Protein AF-0000000077118849 (afdb_homodimer)

Nearest PDB structures (foldseek):
  4gao-assembly4_G  TM=6.789E-01  e=1.134E-10  Homo sapiens
  6b5q-assembly1_A  TM=6.749E-01  e=1.427E-09  Homo sapiens
  6xoq-assembly1_A  TM=5.234E-01  e=1.134E-10  Tequatrovirus T4
  6xop-assembly1_A  TM=5.179E-01  e=1.434E-10  Tequatrovirus T4
  5v83-assembly1_A  TM=5.531E-01  e=1.427E-09  Tequatrovirus T4

Radius of gyration: 35.67 Å; Cα contacts (8 Å, |Δi|>4): 623; chains: 2; bounding box: 96×108×89 Å

pLDDT: mean 86.96, std 16.58, range [27.52, 98.62]

Structure (mmCIF, N/CA/C/O backbone):
data_AF-0000000077118849-model_v1
#
loop_
_entity.id
_entity.type
_entity.pdbx_description
1 polymer 'Defective in cullin neddylation protein'
#
loop_
_atom_site.group_PDB
_atom_site.id
_atom_site.type_symbol
_atom_site.label_atom_id
_atom_site.label_alt_id
_atom_site.label_comp_id
_atom_site.label_asym_id
_atom_site.label_entity_id
_atom_site.label_seq_id
_atom_site.pdbx_PDB_ins_code
_atom_site.Cartn_x
_atom_site.Cartn_y
_atom_site.Cartn_z
_atom_site.occupancy
_atom_site.B_iso_or_equiv
_atom_site.auth_seq_id
_atom_site.auth_comp_id
_atom_site.auth_asym_id
_atom_site.auth_atom_id
_atom_site.pdbx_PDB_model_num
ATOM 1 N N . MET A 1 1 ? 13.719 25.891 63.094 1 35.28 1 MET A N 1
ATOM 2 C CA . MET A 1 1 ? 13.789 24.469 62.75 1 35.28 1 MET A CA 1
ATOM 3 C C . MET A 1 1 ? 13.531 24.25 61.281 1 35.28 1 MET A C 1
ATOM 5 O O . MET A 1 1 ? 12.602 24.844 60.719 1 35.28 1 MET A O 1
ATOM 9 N N . PRO A 1 2 ? 14.633 23.891 60.438 1 49.25 2 PRO A N 1
ATOM 10 C CA . PRO A 1 2 ? 14.453 23.703 59 1 49.25 2 PRO A CA 1
ATOM 11 C C . PRO A 1 2 ? 13.266 22.797 58.656 1 49.25 2 PRO A C 1
ATOM 13 O O . PRO A 1 2 ? 13.062 21.766 59.312 1 49.25 2 PRO A O 1
ATOM 16 N N . THR A 1 3 ? 12.078 23.344 58.375 1 59.41 3 THR A N 1
ATOM 17 C CA . THR A 1 3 ? 10.875 22.578 58.094 1 59.41 3 THR A CA 1
ATOM 18 C C . THR A 1 3 ? 11.203 21.344 57.25 1 59.41 3 THR A C 1
ATOM 20 O O . THR A 1 3 ? 11.766 21.484 56.156 1 59.41 3 THR A O 1
ATOM 23 N N . VAL A 1 4 ? 11.453 20.25 57.812 1 71.88 4 VAL A N 1
ATOM 24 C CA . VAL A 1 4 ? 11.719 18.953 57.156 1 71.88 4 VAL A CA 1
ATOM 25 C C . VAL A 1 4 ? 10.492 18.516 56.375 1 71.88 4 VAL A C 1
ATOM 27 O O . VAL A 1 4 ? 9.391 18.406 56.938 1 71.88 4 VAL A O 1
ATOM 30 N N . TYR A 1 5 ? 10.508 18.734 55.062 1 76.56 5 TYR A N 1
ATOM 31 C CA . TYR A 1 5 ? 9.391 18.312 54.219 1 76.56 5 TYR A CA 1
ATOM 32 C C . TYR A 1 5 ? 9.484 16.828 53.906 1 76.56 5 TYR A C 1
ATOM 34 O O . TYR A 1 5 ? 10.586 16.281 53.781 1 76.56 5 TYR A O 1
ATOM 42 N N . SER A 1 6 ? 8.438 16.078 54.062 1 81.19 6 SER A N 1
ATOM 43 C CA . SER A 1 6 ? 8.383 14.672 53.688 1 81.19 6 SER A CA 1
ATOM 44 C C . SER A 1 6 ? 8.82 14.461 52.25 1 81.19 6 SER A C 1
ATOM 46 O O . SER A 1 6 ? 8.883 15.414 51.469 1 81.19 6 SER A O 1
ATOM 48 N N . ALA A 1 7 ? 9.164 13.273 51.969 1 77.69 7 ALA A N 1
ATOM 49 C CA . ALA A 1 7 ? 9.57 12.93 50.594 1 77.69 7 ALA A CA 1
ATOM 50 C C . ALA A 1 7 ? 8.492 13.328 49.594 1 77.69 7 ALA A C 1
ATOM 52 O O . ALA A 1 7 ? 8.805 13.812 48.5 1 77.69 7 ALA A O 1
ATOM 53 N N . GLN A 1 8 ? 7.25 13.148 49.906 1 80.75 8 GLN A N 1
ATOM 54 C CA . GLN A 1 8 ? 6.117 13.508 49.062 1 80.75 8 GLN A CA 1
ATOM 55 C C . GLN A 1 8 ? 6.02 15.023 48.875 1 80.75 8 GLN A C 1
ATOM 57 O O . GLN A 1 8 ? 5.738 15.508 47.781 1 80.75 8 GLN A O 1
ATOM 62 N N . GLN A 1 9 ? 6.305 15.688 49.875 1 85.25 9 GLN A N 1
ATOM 63 C CA . GLN A 1 9 ? 6.254 17.141 49.844 1 85.25 9 GLN A CA 1
ATOM 64 C C . GLN A 1 9 ? 7.422 17.703 49.031 1 85.25 9 GLN A C 1
ATOM 66 O O . GLN A 1 9 ? 7.25 18.656 48.25 1 85.25 9 GLN A O 1
ATOM 71 N N . LYS A 1 10 ? 8.539 17.172 49.156 1 83.81 10 LYS A N 1
ATOM 72 C CA . LYS A 1 10 ? 9.695 17.578 48.375 1 83.81 10 LYS A CA 1
ATOM 73 C C . LYS A 1 10 ? 9.445 17.344 46.875 1 83.81 10 LYS A C 1
ATOM 75 O O . LYS A 1 10 ? 9.805 18.188 46.031 1 83.81 10 LYS A O 1
ATOM 80 N N . ALA A 1 11 ? 8.898 16.25 46.562 1 84 11 ALA A N 1
ATOM 81 C CA . ALA A 1 11 ? 8.539 15.953 45.156 1 84 11 ALA A CA 1
ATOM 82 C C . ALA A 1 11 ? 7.508 16.938 44.625 1 84 11 ALA A C 1
ATOM 84 O O . ALA A 1 11 ? 7.602 17.391 43.5 1 84 11 ALA A O 1
ATOM 85 N N . ALA A 1 12 ? 6.559 17.281 45.375 1 85.19 12 ALA A N 1
ATOM 86 C CA . ALA A 1 12 ? 5.535 18.25 45 1 85.19 12 ALA A CA 1
ATOM 87 C C . ALA A 1 12 ? 6.148 19.641 44.781 1 85.19 12 ALA A C 1
ATOM 89 O O . ALA A 1 12 ? 5.781 20.359 43.875 1 85.19 12 ALA A O 1
ATOM 90 N N . ILE A 1 13 ? 7.09 19.969 45.562 1 86.62 13 ILE A N 1
ATOM 91 C CA . ILE A 1 13 ? 7.793 21.234 45.438 1 86.62 13 ILE A CA 1
ATOM 92 C C . ILE A 1 13 ? 8.578 21.281 44.156 1 86.62 13 ILE A C 1
ATOM 94 O O . ILE A 1 13 ? 8.492 22.25 43.406 1 86.62 13 ILE A O 1
ATOM 98 N N . THR A 1 14 ? 9.305 20.219 43.875 1 84.19 14 THR A N 1
ATOM 99 C CA . THR A 1 14 ? 10.086 20.141 42.656 1 84.19 14 THR A CA 1
ATOM 100 C C . THR A 1 14 ? 9.172 20.188 41.438 1 84.19 14 THR A C 1
ATOM 102 O O . THR A 1 14 ? 9.453 20.875 40.469 1 84.19 14 THR A O 1
ATOM 105 N N . GLN A 1 15 ? 8.094 19.469 41.469 1 82.44 15 GLN A N 1
ATOM 106 C CA . GLN A 1 15 ? 7.133 19.453 40.375 1 82.44 15 GLN A CA 1
ATOM 107 C C . GLN A 1 15 ? 6.504 20.828 40.156 1 82.44 15 GLN A C 1
ATOM 109 O O . GLN A 1 15 ? 6.379 21.297 39.031 1 82.44 15 GLN A O 1
ATOM 114 N N . PHE A 1 16 ? 6.152 21.453 41.188 1 78.69 16 PHE A N 1
ATOM 115 C CA . PHE A 1 16 ? 5.555 22.781 41.125 1 78.69 16 PHE A CA 1
ATOM 116 C C . PHE A 1 16 ? 6.555 23.797 40.594 1 78.69 16 PHE A C 1
ATOM 118 O O . PHE A 1 16 ? 6.219 24.625 39.75 1 78.69 16 PHE A O 1
ATOM 125 N N . ILE A 1 17 ? 7.754 23.719 41 1 80.94 17 ILE A N 1
ATOM 126 C CA . ILE A 1 17 ? 8.797 24.641 40.531 1 80.94 17 ILE A CA 1
ATOM 127 C C . ILE A 1 17 ? 9.094 24.391 39.062 1 80.94 17 ILE A C 1
ATOM 129 O O . ILE A 1 17 ? 9.281 25.328 38.281 1 80.94 17 ILE A O 1
ATOM 133 N N . ASN A 1 18 ? 9.023 23.203 38.656 1 78.81 18 ASN A N 1
ATOM 134 C CA . ASN A 1 18 ? 9.289 22.844 37.281 1 78.81 18 ASN A CA 1
ATOM 135 C C . ASN A 1 18 ? 8.203 23.375 36.344 1 78.81 18 ASN A C 1
ATOM 137 O O . ASN A 1 18 ? 8.492 23.781 35.219 1 78.81 18 ASN A O 1
ATOM 141 N N . PHE A 1 19 ? 6.977 23.453 36.875 1 73.88 19 PHE A N 1
ATOM 142 C CA . PHE A 1 19 ? 5.855 23.891 36.062 1 73.88 19 PHE A CA 1
ATOM 143 C C . PHE A 1 19 ? 5.703 25.406 36.125 1 73.88 19 PHE A C 1
ATOM 145 O O . PHE A 1 19 ? 5.324 26.047 35.125 1 73.88 19 PHE A O 1
ATOM 152 N N . THR A 1 20 ? 6.062 26.078 37.188 1 74.69 20 THR A N 1
ATOM 153 C CA . THR A 1 20 ? 5.738 27.484 37.406 1 74.69 20 THR A CA 1
ATOM 154 C C . THR A 1 20 ? 7.004 28.344 37.406 1 74.69 20 THR A C 1
ATOM 156 O O . THR A 1 20 ? 6.934 29.562 37.281 1 74.69 20 THR A O 1
ATOM 159 N N . GLN A 1 21 ? 8.211 27.781 37.406 1 73.5 21 GLN A N 1
ATOM 160 C CA . GLN A 1 21 ? 9.531 28.375 37.5 1 73.5 21 GLN A CA 1
ATOM 161 C C . GLN A 1 21 ? 9.594 29.422 38.594 1 73.5 21 GLN A C 1
ATOM 163 O O . GLN A 1 21 ? 10.359 30.375 38.531 1 73.5 21 GLN A O 1
ATOM 168 N N . LEU A 1 22 ? 8.906 29.266 39.625 1 76.44 22 LEU A N 1
ATOM 169 C CA . LEU A 1 22 ? 8.898 30.156 40.781 1 76.44 22 LEU A CA 1
ATOM 170 C C . LEU A 1 22 ? 9.898 29.703 41.844 1 76.44 22 LEU A C 1
ATOM 172 O O . LEU A 1 22 ? 10.375 28.562 41.781 1 76.44 22 LEU A O 1
ATOM 176 N N . ASP A 1 23 ? 10.281 30.609 42.688 1 80.38 23 ASP A N 1
ATOM 177 C CA . ASP A 1 23 ? 11.25 30.281 43.75 1 80.38 23 ASP A CA 1
ATOM 178 C C . ASP A 1 23 ? 10.656 29.312 44.75 1 80.38 23 ASP A C 1
ATOM 180 O O . ASP A 1 23 ? 9.438 29.203 44.906 1 80.38 23 ASP A O 1
ATOM 184 N N . ARG A 1 24 ? 11.438 28.656 45.469 1 83.81 24 ARG A N 1
ATOM 185 C CA . ARG A 1 24 ? 11.125 27.547 46.375 1 83.81 24 ARG A CA 1
ATOM 186 C C . ARG A 1 24 ? 10.164 28 47.469 1 83.81 24 ARG A C 1
ATOM 188 O O . ARG A 1 24 ? 9.227 27.266 47.812 1 83.81 24 ARG A O 1
ATOM 195 N N . ASN A 1 25 ? 10.398 29.125 48 1 83.31 25 ASN A N 1
ATOM 196 C CA . ASN A 1 25 ? 9.555 29.609 49.094 1 83.31 25 ASN A CA 1
ATOM 197 C C . ASN A 1 25 ? 8.125 29.859 48.625 1 83.31 25 ASN A C 1
ATOM 199 O O . ASN A 1 25 ? 7.172 29.531 49.344 1 83.31 25 ASN A O 1
ATOM 203 N N . THR A 1 26 ? 7.934 30.406 47.469 1 81.31 26 THR A N 1
ATOM 204 C CA . THR A 1 26 ? 6.629 30.641 46.844 1 81.31 26 THR A CA 1
ATOM 205 C C . THR A 1 26 ? 5.934 29.328 46.531 1 81.31 26 THR A C 1
ATOM 207 O O . THR A 1 26 ? 4.723 29.188 46.719 1 81.31 26 THR A O 1
ATOM 210 N N . ALA A 1 27 ? 6.742 28.438 46.094 1 84.69 27 ALA A N 1
ATOM 211 C CA . ALA A 1 27 ? 6.219 27.109 45.781 1 84.69 27 ALA A CA 1
ATOM 212 C C . ALA A 1 27 ? 5.66 26.438 47.031 1 84.69 27 ALA A C 1
ATOM 214 O O . ALA A 1 27 ? 4.574 25.859 47 1 84.69 27 ALA A O 1
ATOM 215 N N . ILE A 1 28 ? 6.305 26.578 48 1 83.69 28 ILE A N 1
ATOM 216 C CA . ILE A 1 28 ? 5.941 25.953 49.281 1 83.69 28 ILE A CA 1
ATOM 217 C C . ILE A 1 28 ? 4.637 26.547 49.781 1 83.69 28 ILE A C 1
ATOM 219 O O . ILE A 1 28 ? 3.744 25.828 50.25 1 83.69 28 ILE A O 1
ATOM 223 N N . ARG A 1 29 ? 4.484 27.891 49.75 1 83.06 29 ARG A N 1
ATOM 224 C CA . ARG A 1 29 ? 3.266 28.562 50.188 1 83.06 29 ARG A CA 1
ATOM 225 C C . ARG A 1 29 ? 2.064 28.109 49.375 1 83.06 29 ARG A C 1
ATOM 227 O O . ARG A 1 29 ? 0.992 27.844 49.906 1 83.06 29 ARG A O 1
ATOM 234 N N . ALA A 1 30 ? 2.266 27.969 48.062 1 79.81 30 ALA A N 1
ATOM 235 C CA . ALA A 1 30 ? 1.201 27.562 47.156 1 79.81 30 ALA A CA 1
ATOM 236 C C . ALA A 1 30 ? 0.782 26.109 47.406 1 79.81 30 ALA A C 1
ATOM 238 O O . ALA A 1 30 ? -0.408 25.797 47.375 1 79.81 30 ALA A O 1
ATOM 239 N N . LEU A 1 31 ? 1.75 25.375 47.625 1 86.12 31 LEU A N 1
ATOM 240 C CA . LEU A 1 31 ? 1.49 23.953 47.844 1 86.12 31 LEU A CA 1
ATOM 241 C C . LEU A 1 31 ? 0.826 23.734 49.188 1 86.12 31 LEU A C 1
ATOM 243 O O . LEU A 1 31 ? -0.081 22.906 49.312 1 86.12 31 LEU A O 1
ATOM 247 N N . LYS A 1 32 ? 1.272 24.484 50.219 1 82.5 32 LYS A N 1
ATOM 248 C CA . LYS A 1 32 ? 0.658 24.406 51.531 1 82.5 32 LYS A CA 1
ATOM 249 C C . LYS A 1 32 ? -0.819 24.781 51.5 1 82.5 32 LYS A C 1
ATOM 251 O O . LYS A 1 32 ? -1.653 24.156 52.125 1 82.5 32 LYS A O 1
ATOM 256 N N . SER A 1 33 ? -1.149 25.812 50.719 1 81.38 33 SER A N 1
ATOM 257 C CA . SER A 1 33 ? -2.52 26.297 50.594 1 81.38 33 SER A CA 1
ATOM 258 C C . SER A 1 33 ? -3.373 25.328 49.75 1 81.38 33 SER A C 1
ATOM 260 O O . SER A 1 33 ? -4.602 25.438 49.75 1 81.38 33 SER A O 1
ATOM 262 N N . ASN A 1 34 ? -2.725 24.359 49.125 1 81.88 34 ASN A N 1
ATOM 263 C CA . ASN A 1 34 ? -3.453 23.453 48.219 1 81.88 34 ASN A CA 1
ATOM 264 C C . ASN A 1 34 ? -3.219 21.984 48.625 1 81.88 34 ASN A C 1
ATOM 266 O O . ASN A 1 34 ? -3.234 21.109 47.75 1 81.88 34 ASN A O 1
ATOM 270 N N . GLY A 1 35 ? -2.883 21.859 49.844 1 83.19 35 GLY A N 1
ATOM 271 C CA . GLY A 1 35 ? -2.809 20.547 50.469 1 83.19 35 GLY A CA 1
ATOM 272 C C . GLY A 1 35 ? -1.649 19.719 49.938 1 83.19 35 GLY A C 1
ATOM 273 O O . GLY A 1 35 ? -1.746 18.484 49.844 1 83.19 35 GLY A O 1
ATOM 274 N N . TRP A 1 36 ? -0.647 20.359 49.438 1 83.44 36 TRP A N 1
ATOM 275 C CA . TRP A 1 36 ? 0.587 19.766 48.938 1 83.44 36 TRP A CA 1
ATOM 276 C C . TRP A 1 36 ? 0.317 18.891 47.719 1 83.44 36 TRP A C 1
ATOM 278 O O . TRP A 1 36 ? 1.06 17.953 47.438 1 83.44 36 TRP A O 1
ATOM 288 N N . ASP A 1 37 ? -0.783 19.109 47.094 1 81 37 ASP A N 1
ATOM 289 C CA . ASP A 1 37 ? -1.054 18.547 45.75 1 81 37 ASP A CA 1
ATOM 290 C C . ASP A 1 37 ? -0.482 19.438 44.656 1 81 37 ASP A C 1
ATOM 292 O O . ASP A 1 37 ? -0.985 20.531 44.438 1 81 37 ASP A O 1
ATOM 296 N N . ALA A 1 38 ? 0.544 19 43.938 1 80.56 38 ALA A N 1
ATOM 297 C CA . ALA A 1 38 ? 1.29 19.797 42.969 1 80.56 38 ALA A CA 1
ATOM 298 C C . ALA A 1 38 ? 0.386 20.25 41.812 1 80.56 38 ALA A C 1
ATOM 300 O O . ALA A 1 38 ? 0.454 21.422 41.406 1 80.56 38 ALA A O 1
ATOM 301 N N . GLN A 1 39 ? -0.459 19.422 41.344 1 77.94 39 GLN A N 1
ATOM 302 C CA . GLN A 1 39 ? -1.338 19.781 40.25 1 77.94 39 GLN A CA 1
ATOM 303 C C . GLN A 1 39 ? -2.379 20.812 40.688 1 77.94 39 GLN A C 1
ATOM 305 O O . GLN A 1 39 ? -2.631 21.781 39.969 1 77.94 39 GLN A O 1
ATOM 310 N N . ALA A 1 40 ? -2.98 20.703 41.688 1 77.75 40 ALA A N 1
ATOM 311 C CA . ALA A 1 40 ? -3.949 21.641 42.25 1 77.75 40 ALA A CA 1
ATOM 312 C C . ALA A 1 40 ? -3.291 22.984 42.562 1 77.75 40 ALA A C 1
ATOM 314 O O . ALA A 1 40 ? -3.877 24.031 42.344 1 77.75 40 ALA A O 1
ATOM 315 N N . ALA A 1 41 ? -2.131 22.906 43.094 1 76.62 41 ALA A N 1
ATOM 316 C CA . ALA A 1 41 ? -1.397 24.141 43.438 1 76.62 41 ALA A CA 1
ATOM 317 C C . ALA A 1 41 ? -1.005 24.891 42.156 1 76.62 41 ALA A C 1
ATOM 319 O O . ALA A 1 41 ? -1.078 26.125 42.125 1 76.62 41 ALA A O 1
ATOM 320 N N . VAL A 1 42 ? -0.551 24.156 41.156 1 73.62 42 VAL A N 1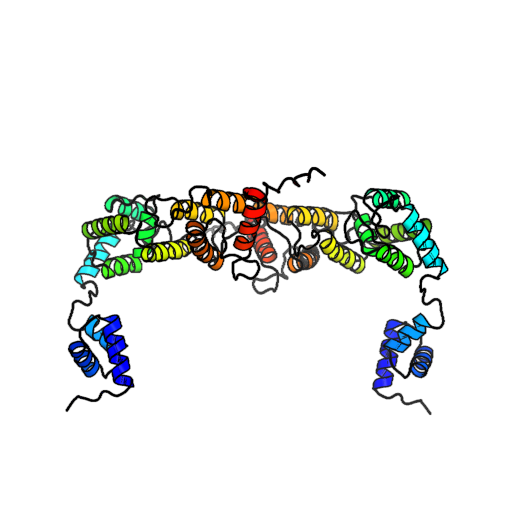
ATOM 321 C CA . VAL A 1 42 ? -0.245 24.766 39.875 1 73.62 42 VAL A CA 1
ATOM 322 C C . VAL A 1 42 ? -1.515 25.375 39.281 1 73.62 42 VAL A C 1
ATOM 324 O O . VAL A 1 42 ? -1.502 26.5 38.812 1 73.62 42 VAL A O 1
ATOM 327 N N . ASN A 1 43 ? -2.625 24.719 39.281 1 70.19 43 ASN A N 1
ATOM 328 C CA . ASN A 1 43 ? -3.916 25.25 38.844 1 70.19 43 ASN A CA 1
ATOM 329 C C . ASN A 1 43 ? -4.336 26.453 39.688 1 70.19 43 ASN A C 1
ATOM 331 O O . ASN A 1 43 ? -4.863 27.438 39.125 1 70.19 43 ASN A O 1
ATOM 335 N N . ALA A 1 44 ? -4.277 26.359 40.938 1 68.06 44 ALA A N 1
ATOM 336 C CA . ALA A 1 44 ? -4.637 27.469 41.812 1 68.06 44 ALA A CA 1
ATOM 337 C C . ALA A 1 44 ? -3.701 28.656 41.625 1 68.06 44 ALA A C 1
ATOM 339 O O . ALA A 1 44 ? -4.129 29.812 41.719 1 68.06 44 ALA A O 1
ATOM 340 N N . HIS A 1 45 ? -2.398 28.375 41.656 1 62.53 45 HIS A N 1
ATOM 341 C CA . HIS A 1 45 ? -1.43 29.438 41.406 1 62.53 45 HIS A CA 1
ATOM 342 C C . HIS A 1 45 ? -1.688 30.094 40.062 1 62.53 45 HIS A C 1
ATOM 344 O O . HIS A 1 45 ? -1.609 31.312 39.938 1 62.53 45 HIS A O 1
ATOM 350 N N . TYR A 1 46 ? -1.722 29.297 39.094 1 57.47 46 TYR A N 1
ATOM 351 C CA . TYR A 1 46 ? -2.121 29.875 37.812 1 57.47 46 TYR A CA 1
ATOM 352 C C . TYR A 1 46 ? -3.605 30.219 37.812 1 57.47 46 TYR A C 1
ATOM 354 O O . TYR A 1 46 ? -4.035 31.125 37.094 1 57.47 46 TYR A O 1
ATOM 362 N N . GLY A 1 47 ? -4.379 29.562 38.344 1 49.25 47 GLY A N 1
ATOM 363 C CA . GLY A 1 47 ? -5.801 29.828 38.438 1 49.25 47 GLY A CA 1
ATOM 364 C C . GLY A 1 47 ? -6.121 30.969 39.406 1 49.25 47 GLY A C 1
ATOM 365 O O . GLY A 1 47 ? -7.137 31.641 39.25 1 49.25 47 GLY A O 1
ATOM 366 N N . GLY A 1 48 ? -5.75 30.984 40.688 1 41.53 48 GLY A N 1
ATOM 367 C CA . GLY A 1 48 ? -6.164 31.969 41.688 1 41.53 48 GLY A CA 1
ATOM 368 C C . GLY A 1 48 ? -5.613 33.344 41.438 1 41.53 48 GLY A C 1
ATOM 369 O O . GLY A 1 48 ? -6.336 34.344 41.531 1 41.53 48 GLY A O 1
ATOM 370 N N . GLY A 1 49 ? -4.406 33.781 41.969 1 37.22 49 GLY A N 1
ATOM 371 C CA . GLY A 1 49 ? -3.961 35.188 41.875 1 37.22 49 GLY A CA 1
ATOM 372 C C . GLY A 1 49 ? -3.76 35.656 40.438 1 37.22 49 GLY A C 1
ATOM 373 O O . GLY A 1 49 ? -4.039 36.812 40.125 1 37.22 49 GLY A O 1
ATOM 374 N N . GLY A 1 50 ? -2.408 35.344 39.938 1 35.41 50 GLY A N 1
ATOM 375 C CA . GLY A 1 50 ? -2.205 35.969 38.656 1 35.41 50 GLY A CA 1
ATOM 376 C C . GLY A 1 50 ? -3.359 35.781 37.688 1 35.41 50 GLY A C 1
ATOM 377 O O . GLY A 1 50 ? -4.238 34.938 37.938 1 35.41 50 GLY A O 1
ATOM 378 N N . GLY A 1 51 ? -3.375 36.562 36.531 1 33.16 51 GLY A N 1
ATOM 379 C CA . GLY A 1 51 ? -4.246 36.406 35.406 1 33.16 51 GLY A CA 1
ATOM 380 C C . GLY A 1 51 ? -4.273 35 34.844 1 33.16 51 GLY A C 1
ATOM 381 O O . GLY A 1 51 ? -3.326 34.562 34.188 1 33.16 51 GLY A O 1
ATOM 382 N N . ALA A 1 52 ? -4.059 33.938 35.5 1 35.06 52 ALA A N 1
ATOM 383 C CA . ALA A 1 52 ? -4.637 32.875 34.688 1 35.06 52 ALA A CA 1
ATOM 384 C C . ALA A 1 52 ? -5.605 33.438 33.625 1 35.06 52 ALA A C 1
ATOM 386 O O . ALA A 1 52 ? -6.664 33.969 34 1 35.06 52 ALA A O 1
ATOM 387 N N . THR A 1 53 ? -5.027 33.938 32.656 1 35.59 53 THR A N 1
ATOM 388 C CA . THR A 1 53 ? -5.695 34.469 31.484 1 35.59 53 THR A CA 1
ATOM 389 C C . THR A 1 53 ? -6.875 33.562 31.094 1 35.59 53 THR A C 1
ATOM 391 O O . THR A 1 53 ? -6.691 32.531 30.469 1 35.59 53 THR A O 1
ATOM 394 N N . GLY A 1 54 ? -7.473 32.844 31.812 1 38.47 54 GLY A N 1
ATOM 395 C CA . GLY A 1 54 ? -8.867 32.719 31.422 1 38.47 54 GLY A CA 1
ATOM 396 C C . GLY A 1 54 ? -9.328 33.812 30.484 1 38.47 54 GLY A C 1
ATOM 397 O O . GLY A 1 54 ? -9.305 35 30.844 1 38.47 54 GLY A O 1
ATOM 398 N N . GLY A 1 55 ? -8.703 33.844 29.406 1 45.62 55 GLY A N 1
ATOM 399 C CA . GLY A 1 55 ? -9.156 34.906 28.5 1 45.62 55 GLY A CA 1
ATOM 400 C C . GLY A 1 55 ? -10.445 35.562 28.953 1 45.62 55 GLY A C 1
ATOM 401 O O . GLY A 1 55 ? -11.391 34.875 29.359 1 45.62 55 GLY A O 1
ATOM 402 N N . SER A 1 56 ? -10.258 36.812 29.922 1 63.44 56 SER A N 1
ATOM 403 C CA . SER A 1 56 ? -11.305 37.656 30.516 1 63.44 56 SER A CA 1
ATOM 404 C C . SER A 1 56 ? -12.625 37.5 29.75 1 63.44 56 SER A C 1
ATOM 406 O O . SER A 1 56 ? -12.633 37.156 28.578 1 63.44 56 SER A O 1
ATOM 408 N N . GLY A 1 57 ? -13.531 37.094 30.688 1 75.38 57 GLY A N 1
ATOM 409 C CA . GLY A 1 57 ? -14.859 37.25 30.094 1 75.38 57 GLY A CA 1
ATOM 410 C C . GLY A 1 57 ? -14.891 38.25 28.969 1 75.38 57 GLY A C 1
ATOM 411 O O . GLY A 1 57 ? -15.508 38 27.922 1 75.38 57 GLY A O 1
ATOM 412 N N . ALA A 1 58 ? -13.953 39.219 29.188 1 86.31 58 ALA A N 1
ATOM 413 C CA . ALA A 1 58 ? -13.898 40.25 28.172 1 86.31 58 ALA A CA 1
ATOM 414 C C . ALA A 1 58 ? -13.188 39.75 26.922 1 86.31 58 ALA A C 1
ATOM 416 O O . ALA A 1 58 ? -13.609 40.062 25.797 1 86.31 58 ALA A O 1
ATOM 417 N N . ALA A 1 59 ? -12.023 39.031 27.156 1 90 59 ALA A N 1
ATOM 418 C CA . ALA A 1 59 ? -11.281 38.5 26.016 1 90 59 ALA A CA 1
ATOM 419 C C . ALA A 1 59 ? -12.125 37.5 25.234 1 90 59 ALA A C 1
ATOM 421 O O . ALA A 1 59 ? -12.141 37.531 24 1 90 59 ALA A O 1
ATOM 422 N N . ARG A 1 60 ? -12.805 36.688 26.016 1 93.75 60 ARG A N 1
ATOM 423 C CA . ARG A 1 60 ? -13.672 35.688 25.359 1 93.75 60 ARG A CA 1
ATOM 424 C C . ARG A 1 60 ? -14.773 36.375 24.562 1 93.75 60 ARG A C 1
ATOM 426 O O . ARG A 1 60 ? -15.086 35.969 23.453 1 93.75 60 ARG A O 1
ATOM 433 N N . THR A 1 61 ? -15.336 37.375 25.141 1 94.31 61 THR A N 1
ATOM 434 C CA . THR A 1 61 ? -16.391 38.156 24.453 1 94.31 61 THR A CA 1
ATOM 435 C C . THR A 1 61 ? -15.844 38.781 23.188 1 94.31 61 THR A C 1
ATOM 437 O O . THR A 1 61 ? -16.5 38.75 22.141 1 94.31 61 THR A O 1
ATOM 440 N N . ALA A 1 62 ? -14.703 39.375 23.25 1 95.81 62 ALA A N 1
ATOM 441 C CA . ALA A 1 62 ? -14.078 40 22.094 1 95.81 62 ALA A CA 1
ATOM 442 C C . ALA A 1 62 ? -13.789 38.969 20.984 1 95.81 62 ALA A C 1
ATOM 444 O O . ALA A 1 62 ? -14.031 39.25 19.812 1 95.81 62 ALA A O 1
ATOM 445 N N . LEU A 1 63 ? -13.273 37.844 21.391 1 97.5 63 LEU A N 1
ATOM 446 C CA . LEU A 1 63 ? -12.914 36.812 20.438 1 97.5 63 LEU A CA 1
ATOM 447 C C . LEU A 1 63 ? -14.156 36.219 19.766 1 97.5 63 LEU A C 1
ATOM 449 O O . LEU A 1 63 ? -14.141 35.906 18.578 1 97.5 63 LEU A O 1
ATOM 453 N N . ASN A 1 64 ? -15.203 36.062 20.562 1 96.06 64 ASN A N 1
ATOM 454 C CA . ASN A 1 64 ? -16.469 35.625 19.969 1 96.06 64 ASN A CA 1
ATOM 455 C C . ASN A 1 64 ? -16.984 36.625 18.922 1 96.06 64 ASN A C 1
ATOM 457 O O . ASN A 1 64 ? -17.516 36.219 17.891 1 96.06 64 ASN A O 1
ATOM 461 N N . LYS A 1 65 ? -16.828 37.875 19.203 1 95.5 65 LYS A N 1
ATOM 462 C CA . LYS A 1 65 ? -17.234 38.906 18.25 1 95.5 65 LYS A CA 1
ATOM 463 C C . LYS A 1 65 ? -16.422 38.812 16.969 1 95.5 65 LYS A C 1
ATOM 465 O O . LYS A 1 65 ? -16.953 38.938 15.867 1 95.5 65 LYS A O 1
ATOM 470 N N . ILE A 1 66 ? -15.109 38.625 17.156 1 97.06 66 ILE A N 1
ATOM 471 C CA . ILE A 1 66 ? -14.227 38.469 16 1 97.06 66 ILE A CA 1
ATOM 472 C C . ILE A 1 66 ? -14.641 37.25 15.188 1 97.06 66 ILE A C 1
ATOM 474 O O . ILE A 1 66 ? -14.742 37.312 13.961 1 97.06 66 ILE A O 1
ATOM 478 N N . PHE A 1 67 ? -14.82 36.125 15.891 1 97.12 67 PHE A N 1
ATOM 479 C CA . PHE A 1 67 ? -15.266 34.906 15.227 1 97.12 67 PHE A CA 1
ATOM 480 C C . PHE A 1 67 ? -16.516 35.156 14.414 1 97.12 67 PHE A C 1
ATOM 482 O O . PHE A 1 67 ? -16.609 34.75 13.25 1 97.12 67 PHE A O 1
ATOM 489 N N . ASP A 1 68 ? -17.484 35.844 14.977 1 94.94 68 ASP A N 1
ATOM 490 C CA . ASP A 1 68 ? -18.766 36.125 14.344 1 94.94 68 ASP A CA 1
ATOM 491 C C . ASP A 1 68 ? -18.609 37 13.109 1 94.94 68 ASP A C 1
ATOM 493 O O . ASP A 1 68 ? -19.406 36.906 12.172 1 94.94 68 ASP A O 1
ATOM 497 N N . LYS A 1 69 ? -17.656 37.844 13.133 1 94.75 69 LYS A N 1
ATOM 498 C CA . LYS A 1 69 ? -17.375 38.719 12 1 94.75 69 LYS A CA 1
ATOM 499 C C . LYS A 1 69 ? -17.062 37.906 10.742 1 94.75 69 LYS A C 1
ATOM 501 O O . LYS A 1 69 ? -17.375 38.344 9.633 1 94.75 69 LYS A O 1
ATOM 506 N N . TYR A 1 70 ? -16.438 36.781 10.938 1 95.75 70 TYR A N 1
ATOM 507 C CA . TYR A 1 70 ? -15.961 36.031 9.789 1 95.75 70 TYR A CA 1
ATOM 508 C C . TYR A 1 70 ? -16.906 34.875 9.461 1 95.75 70 TYR A C 1
ATOM 510 O O . TYR A 1 70 ? -16.766 34.219 8.414 1 95.75 70 TYR A O 1
ATOM 518 N N . ARG A 1 71 ? -17.75 34.688 10.344 1 91.88 71 ARG A N 1
ATOM 519 C CA . ARG A 1 71 ? -18.734 33.625 10.102 1 91.88 71 ARG A CA 1
ATOM 520 C C . ARG A 1 71 ? -19.719 34.031 9.008 1 91.88 71 ARG A C 1
ATOM 522 O O . ARG A 1 71 ? -20.109 35.219 8.922 1 91.88 71 ARG A O 1
ATOM 529 N N . GLU A 1 72 ? -19.906 33.125 8.039 1 80.5 72 GLU A N 1
ATOM 530 C CA . GLU A 1 72 ? -20.938 33.438 7.035 1 80.5 72 GLU A CA 1
ATOM 531 C C . GLU A 1 72 ? -22.312 33.594 7.676 1 80.5 72 GLU A C 1
ATOM 533 O O . GLU A 1 72 ? -22.656 32.875 8.617 1 80.5 72 GLU A O 1
ATOM 538 N N . PRO A 1 73 ? -22.984 34.625 7.133 1 74.12 73 PRO A N 1
ATOM 539 C CA . PRO A 1 73 ? -24.328 34.844 7.66 1 74.12 73 PRO A CA 1
ATOM 540 C C . PRO A 1 73 ? -25.281 33.688 7.352 1 74.12 73 PRO A C 1
ATOM 542 O O . PRO A 1 73 ? -25.156 33.031 6.305 1 74.12 73 PRO A O 1
ATOM 545 N N . ASN A 1 74 ? -26.141 33.312 8.25 1 64.44 74 ASN A N 1
ATOM 546 C CA . ASN A 1 74 ? -27.281 32.406 8.07 1 64.44 74 ASN A CA 1
ATOM 547 C C . ASN A 1 74 ? -26.812 30.969 7.852 1 64.44 74 ASN A C 1
ATOM 549 O O . ASN A 1 74 ? -27.391 30.234 7.039 1 64.44 74 ASN A O 1
ATOM 553 N N . THR A 1 75 ? -25.688 30.734 8.383 1 65.81 75 THR A N 1
ATOM 554 C CA . THR A 1 75 ? -25.281 29.359 8.172 1 65.81 75 THR A CA 1
ATOM 555 C C . THR A 1 75 ? -25.875 28.453 9.242 1 65.81 75 THR A C 1
ATOM 557 O O . THR A 1 75 ? -26.219 28.906 10.344 1 65.81 75 THR A O 1
ATOM 560 N N . THR A 1 76 ? -26.375 27.391 8.875 1 74.5 76 THR A N 1
ATOM 561 C CA . THR A 1 76 ? -26.875 26.328 9.734 1 74.5 76 THR A CA 1
ATOM 562 C C . THR A 1 76 ? -25.812 25.875 10.727 1 74.5 76 THR A C 1
ATOM 564 O O . THR A 1 76 ? -26.109 25.125 11.672 1 74.5 76 THR A O 1
ATOM 567 N N . GLU A 1 77 ? -24.656 26.531 10.609 1 82.12 77 GLU A N 1
ATOM 568 C CA . GLU A 1 77 ? -23.578 26.156 11.508 1 82.12 77 GLU A CA 1
ATOM 569 C C . GLU A 1 77 ? -22.984 27.375 12.211 1 82.12 77 GLU A C 1
ATOM 571 O O . GLU A 1 77 ? -21.953 27.891 11.805 1 82.12 77 GLU A O 1
ATOM 576 N N . PRO A 1 78 ? -23.641 27.781 13.328 1 87.06 78 PRO A N 1
ATOM 577 C CA . PRO A 1 78 ? -23.25 29.031 13.977 1 87.06 78 PRO A CA 1
ATOM 578 C C . PRO A 1 78 ? -21.859 28.969 14.609 1 87.06 78 PRO A C 1
ATOM 580 O O . PRO A 1 78 ? -21.266 30 14.914 1 87.06 78 PRO A O 1
ATOM 583 N N . ASP A 1 79 ? -21.328 27.828 14.773 1 94.06 79 ASP A N 1
ATOM 584 C CA . ASP A 1 79 ? -20.047 27.703 15.461 1 94.06 79 ASP A CA 1
ATOM 585 C C . ASP A 1 79 ? -18.938 27.281 14.484 1 94.06 79 ASP A C 1
ATOM 587 O O . ASP A 1 79 ? -17.953 26.672 14.891 1 94.06 79 ASP A O 1
ATOM 591 N N . THR A 1 80 ? -19.188 27.594 13.211 1 94.69 80 THR A N 1
ATOM 592 C CA . THR A 1 80 ? -18.188 27.25 12.195 1 94.69 80 THR A CA 1
ATOM 593 C C . THR A 1 80 ? -17.969 28.422 11.242 1 94.69 80 THR A C 1
ATOM 595 O O . THR A 1 80 ? -18.922 29 10.734 1 94.69 80 THR A O 1
ATOM 598 N N . ILE A 1 81 ? -16.719 28.812 11.156 1 95.5 81 ILE A N 1
ATOM 599 C CA . ILE A 1 81 ? -16.328 29.688 10.055 1 95.5 81 ILE A CA 1
ATOM 600 C C . ILE A 1 81 ? -15.984 28.859 8.828 1 95.5 81 ILE A C 1
ATOM 602 O O . ILE A 1 81 ? -15.117 27.984 8.883 1 95.5 81 ILE A O 1
ATOM 606 N N . GLY A 1 82 ? -16.656 29.078 7.762 1 93.69 82 GLY A N 1
ATOM 607 C CA . GLY A 1 82 ? -16.438 28.312 6.543 1 93.69 82 GLY A CA 1
ATOM 608 C C . GLY A 1 82 ? -15.273 28.828 5.711 1 93.69 82 GLY A C 1
ATOM 609 O O . GLY A 1 82 ? -14.484 29.656 6.184 1 93.69 82 GLY A O 1
ATOM 610 N N . ALA A 1 83 ? -15.203 28.344 4.512 1 92.81 83 ALA A N 1
ATOM 611 C CA . ALA A 1 83 ? -14.078 28.609 3.627 1 92.81 83 ALA A CA 1
ATOM 612 C C . ALA A 1 83 ? -13.938 30.094 3.336 1 92.81 83 ALA A C 1
ATOM 614 O O . ALA A 1 83 ? -12.844 30.656 3.416 1 92.81 83 ALA A O 1
ATOM 615 N N . GLU A 1 84 ? -15.008 30.672 3.02 1 93.44 84 GLU A N 1
ATOM 616 C CA . GLU A 1 84 ? -14.977 32.094 2.686 1 93.44 84 GLU A CA 1
ATOM 617 C C . GLU A 1 84 ? -14.531 32.938 3.879 1 93.44 84 GLU A C 1
ATOM 619 O O . GLU A 1 84 ? -13.695 33.844 3.734 1 93.44 84 GLU A O 1
ATOM 624 N N . GLY A 1 85 ? -15.109 32.656 4.965 1 95.31 85 GLY A N 1
ATOM 625 C CA . GLY A 1 85 ? -14.727 33.375 6.176 1 95.31 85 GLY A CA 1
ATOM 626 C C . GLY A 1 85 ? -13.273 33.156 6.559 1 95.31 85 GLY A C 1
ATOM 627 O O . GLY A 1 85 ? -12.594 34.094 6.992 1 95.31 85 GLY A O 1
ATOM 628 N N . THR A 1 86 ? -12.828 31.953 6.434 1 96.06 86 THR A N 1
ATOM 629 C CA . THR A 1 86 ? -11.438 31.625 6.727 1 96.06 86 THR A CA 1
ATOM 630 C C . THR A 1 86 ? -10.5 32.406 5.816 1 96.06 86 THR A C 1
ATOM 632 O O . THR A 1 86 ? -9.484 32.938 6.273 1 96.06 86 THR A O 1
ATOM 635 N N . MET A 1 87 ? -10.828 32.531 4.582 1 95.75 87 MET A N 1
ATOM 636 C CA . MET A 1 87 ? -10.008 33.25 3.627 1 95.75 87 MET A CA 1
ATOM 637 C C . MET A 1 87 ? -9.953 34.75 3.986 1 95.75 87 MET A C 1
ATOM 639 O O . MET A 1 87 ? -8.898 35.375 3.918 1 95.75 87 MET A O 1
ATOM 643 N N . GLN A 1 88 ? -11.086 35.25 4.32 1 96.69 88 GLN A N 1
ATOM 644 C CA . GLN A 1 88 ? -11.141 36.656 4.738 1 96.69 88 GLN A CA 1
ATOM 645 C C . GLN A 1 88 ? -10.289 36.906 5.984 1 96.69 88 GLN A C 1
ATOM 647 O O . GLN A 1 88 ? -9.586 37.906 6.086 1 96.69 88 GLN A O 1
ATOM 652 N N . TYR A 1 89 ? -10.43 35.938 6.895 1 97.81 89 TYR A N 1
ATOM 653 C CA . TYR A 1 89 ? -9.641 36.031 8.117 1 97.81 89 TYR A CA 1
ATOM 654 C C . TYR A 1 89 ? -8.148 36.031 7.801 1 97.81 89 TYR A C 1
ATOM 656 O O . TYR A 1 89 ? -7.387 36.812 8.359 1 97.81 89 TYR A O 1
ATOM 664 N N . PHE A 1 90 ? -7.738 35.156 6.906 1 97.56 90 PHE A N 1
ATOM 665 C CA . PHE A 1 90 ? -6.34 35.062 6.504 1 97.56 90 PHE A CA 1
ATOM 666 C C . PHE A 1 90 ? -5.895 36.375 5.828 1 97.56 90 PHE A C 1
ATOM 668 O O . PHE A 1 90 ? -4.785 36.844 6.07 1 97.56 90 PHE A O 1
ATOM 675 N N . ALA A 1 91 ? -6.715 36.938 5.062 1 97.06 91 ALA A N 1
ATOM 676 C CA . ALA A 1 91 ? -6.402 38.219 4.418 1 97.06 91 ALA A CA 1
ATOM 677 C C . ALA A 1 91 ? -6.199 39.312 5.453 1 97.06 91 ALA A C 1
ATOM 679 O O . ALA A 1 91 ? -5.23 40.062 5.379 1 97.06 91 ALA A O 1
ATOM 680 N N . ASP A 1 92 ? -7.07 39.375 6.422 1 97.44 92 ASP A N 1
ATOM 681 C CA . ASP A 1 92 ? -7.027 40.406 7.445 1 97.44 92 ASP A CA 1
ATOM 682 C C . ASP A 1 92 ? -5.82 40.219 8.359 1 97.44 92 ASP A C 1
ATOM 684 O O . ASP A 1 92 ? -5.359 41.188 8.984 1 97.44 92 ASP A O 1
ATOM 688 N N . THR A 1 93 ? -5.355 39.031 8.484 1 97.75 93 THR A N 1
ATOM 689 C CA . THR A 1 93 ? -4.234 38.75 9.375 1 97.75 93 THR A CA 1
ATOM 690 C C . THR A 1 93 ? -2.939 38.594 8.586 1 97.75 93 THR A C 1
ATOM 692 O O . THR A 1 93 ? -1.91 38.188 9.141 1 97.75 93 THR A O 1
ATOM 695 N N . ASP A 1 94 ? -2.941 38.812 7.277 1 96.94 94 ASP A N 1
ATOM 696 C CA . ASP A 1 94 ? -1.789 38.781 6.383 1 96.94 94 ASP A CA 1
ATOM 697 C C . ASP A 1 94 ? -1.152 37.406 6.34 1 96.94 94 ASP A C 1
ATOM 699 O O . ASP A 1 94 ? 0.062 37.281 6.5 1 96.94 94 ASP A O 1
ATOM 703 N N . VAL A 1 95 ? -1.994 36.469 6.242 1 97.06 95 VAL A N 1
ATOM 704 C CA . VAL A 1 95 ? -1.542 35.094 6.148 1 97.06 95 VAL A CA 1
ATOM 705 C C . VAL A 1 95 ? -1.641 34.625 4.703 1 97.06 95 VAL A C 1
ATOM 707 O O . VAL A 1 95 ? -2.68 34.781 4.059 1 97.06 95 VAL A O 1
ATOM 710 N N . ASN A 1 96 ? -0.542 34.156 4.164 1 95.75 96 ASN A N 1
ATOM 711 C CA . ASN A 1 96 ? -0.554 33.5 2.855 1 95.75 96 ASN A CA 1
ATOM 712 C C . ASN A 1 96 ? -1.233 32.125 2.912 1 95.75 96 ASN A C 1
ATOM 714 O O . ASN A 1 96 ? -0.7 31.188 3.504 1 95.75 96 ASN A O 1
ATOM 718 N N . VAL A 1 97 ? -2.328 31.969 2.238 1 93.38 97 VAL A N 1
ATOM 719 C CA . VAL A 1 97 ? -3.189 30.797 2.314 1 93.38 97 VAL A CA 1
ATOM 720 C C . VAL A 1 97 ? -2.451 29.578 1.768 1 93.38 97 VAL A C 1
ATOM 722 O O . VAL A 1 97 ? -2.738 28.438 2.158 1 93.38 97 VAL A O 1
ATOM 725 N N . GLU A 1 98 ? -1.495 29.75 0.941 1 93.38 98 GLU A N 1
ATOM 726 C CA . GLU A 1 98 ? -0.784 28.656 0.305 1 93.38 98 GLU A CA 1
ATOM 727 C C . GLU A 1 98 ? 0.537 28.359 1.014 1 93.38 98 GLU A C 1
ATOM 729 O O . GLU A 1 98 ? 1.268 27.453 0.628 1 93.38 98 GLU A O 1
ATOM 734 N N . GLY A 1 99 ? 0.82 29.141 2.039 1 95.19 99 GLY A N 1
ATOM 735 C CA . GLY A 1 99 ? 2.113 29.047 2.699 1 95.19 99 GLY A CA 1
ATOM 736 C C . GLY A 1 99 ? 2.066 28.25 3.988 1 95.19 99 GLY A C 1
ATOM 737 O O . GLY A 1 99 ? 0.985 27.938 4.496 1 95.19 99 GLY A O 1
ATOM 738 N N . LEU A 1 100 ? 3.254 27.969 4.5 1 97.25 100 LEU A N 1
ATOM 739 C CA . LEU A 1 100 ? 3.414 27.203 5.734 1 97.25 100 LEU A CA 1
ATOM 740 C C . LEU A 1 100 ? 2.795 27.953 6.914 1 97.25 100 LEU A C 1
ATOM 742 O O . LEU A 1 100 ? 2.318 27.328 7.863 1 97.25 100 LEU A O 1
ATOM 746 N N . GLU A 1 101 ? 2.754 29.281 6.832 1 96.88 101 GLU A N 1
ATOM 747 C CA . GLU A 1 101 ? 2.193 30.078 7.914 1 96.88 101 GLU A CA 1
ATOM 748 C C . GLU A 1 101 ? 0.708 29.781 8.102 1 96.88 101 GLU A C 1
ATOM 750 O O . GLU A 1 101 ? 0.184 29.922 9.211 1 96.88 101 GLU A O 1
ATOM 755 N N . SER A 1 102 ? -0.01 29.469 7.012 1 97.31 102 SER A N 1
ATOM 756 C CA . SER A 1 102 ? -1.419 29.109 7.152 1 97.31 102 SER A CA 1
ATOM 757 C C . SER A 1 102 ? -1.597 27.891 8.031 1 97.31 102 SER A C 1
ATOM 759 O O . SER A 1 102 ? -2.494 27.844 8.875 1 97.31 102 SER A O 1
ATOM 761 N N . LEU A 1 103 ? -0.702 26.906 7.855 1 97.56 103 LEU A N 1
ATOM 762 C CA . LEU A 1 103 ? -0.752 25.719 8.688 1 97.56 103 LEU A CA 1
ATOM 763 C C . LEU A 1 103 ? -0.468 26.047 10.148 1 97.56 103 LEU A C 1
ATOM 765 O O . LEU A 1 103 ? -1.087 25.484 11.047 1 97.56 103 LEU A O 1
ATOM 769 N N . ALA A 1 104 ? 0.434 26.922 10.359 1 97.69 104 ALA A N 1
ATOM 770 C CA . ALA A 1 104 ? 0.788 27.344 11.719 1 97.69 104 ALA A CA 1
ATOM 771 C C . ALA A 1 104 ? -0.396 28 12.414 1 97.69 104 ALA A C 1
ATOM 773 O O . ALA A 1 104 ? -0.661 27.734 13.586 1 97.69 104 ALA A O 1
ATOM 774 N N . VAL A 1 105 ? -1.096 28.859 11.695 1 97.81 105 VAL A N 1
ATOM 775 C CA . VAL A 1 105 ? -2.248 29.547 12.266 1 97.81 105 VAL A CA 1
ATOM 776 C C . VAL A 1 105 ? -3.365 28.531 12.547 1 97.81 105 VAL A C 1
ATOM 778 O O . VAL A 1 105 ? -3.998 28.578 13.602 1 97.81 105 VAL A O 1
ATOM 781 N N . LEU A 1 106 ? -3.576 27.688 11.594 1 97.25 106 LEU A N 1
ATOM 782 C CA . LEU A 1 106 ? -4.605 26.656 11.758 1 97.25 106 LEU A CA 1
ATOM 783 C C . LEU A 1 106 ? -4.277 25.75 12.938 1 97.25 106 LEU A C 1
ATOM 785 O O . LEU A 1 106 ? -5.18 25.266 13.625 1 97.25 106 LEU A O 1
ATOM 789 N N . GLU A 1 107 ? -3.014 25.453 13.133 1 97.19 107 GLU A N 1
ATOM 790 C CA . GLU A 1 107 ? -2.576 24.688 14.289 1 97.19 107 GLU A CA 1
ATOM 791 C C . GLU A 1 107 ? -2.898 25.422 15.594 1 97.19 107 GLU A C 1
ATOM 793 O O . GLU A 1 107 ? -3.33 24.812 16.562 1 97.19 107 GLU A O 1
ATOM 798 N N . VAL A 1 108 ? -2.719 26.734 15.633 1 97 108 VAL A N 1
ATOM 799 C CA . VAL A 1 108 ? -3.006 27.562 16.812 1 97 108 VAL A CA 1
ATOM 800 C C . VAL A 1 108 ? -4.469 27.391 17.203 1 97 108 VAL A C 1
ATOM 802 O O . VAL A 1 108 ? -4.777 27.219 18.391 1 97 108 VAL A O 1
ATOM 805 N N . VAL A 1 109 ? -5.352 27.438 16.219 1 97.5 109 VAL A N 1
ATOM 806 C CA . VAL A 1 109 ? -6.777 27.422 16.531 1 97.5 109 VAL A CA 1
ATOM 807 C C . VAL A 1 109 ? -7.316 26 16.422 1 97.5 109 VAL A C 1
ATOM 809 O O . VAL A 1 109 ? -8.516 25.766 16.547 1 97.5 109 VAL A O 1
ATOM 812 N N . GLN A 1 110 ? -6.445 25.047 16.078 1 96.25 110 GLN A N 1
ATOM 813 C CA . GLN A 1 110 ? -6.809 23.641 15.961 1 96.25 110 GLN A CA 1
ATOM 814 C C . GLN A 1 110 ? -7.996 23.453 15.023 1 96.25 110 GLN A C 1
ATOM 816 O O . GLN A 1 110 ? -8.992 22.828 15.383 1 96.25 110 GLN A O 1
ATOM 821 N N . ALA A 1 111 ? -7.824 24 13.812 1 95.94 111 ALA A N 1
ATOM 822 C CA . ALA A 1 111 ? -8.875 23.922 12.812 1 95.94 111 ALA A CA 1
ATOM 823 C C . ALA A 1 111 ? -9.109 22.469 12.375 1 95.94 111 ALA A C 1
ATOM 825 O O . ALA A 1 111 ? -8.148 21.719 12.172 1 95.94 111 ALA A O 1
ATOM 826 N N . PRO A 1 112 ? -10.352 22.078 12.25 1 93.31 112 PRO A N 1
ATOM 827 C CA . PRO A 1 112 ? -10.633 20.688 11.867 1 93.31 112 PRO A CA 1
ATOM 828 C C . PRO A 1 112 ? -10.281 20.391 10.414 1 93.31 112 PRO A C 1
ATOM 830 O O . PRO A 1 112 ? -9.992 19.25 10.062 1 93.31 112 PRO A O 1
ATOM 833 N N . THR A 1 113 ? -10.406 21.422 9.523 1 92.31 113 THR A N 1
ATOM 834 C CA . THR A 1 113 ? -10.047 21.344 8.117 1 92.31 113 THR A CA 1
ATOM 835 C C . THR A 1 113 ? -9.297 22.594 7.668 1 92.31 113 THR A C 1
ATOM 837 O O . THR A 1 113 ? -9.219 23.562 8.414 1 92.31 113 THR A O 1
ATOM 840 N N . MET A 1 114 ? -8.766 22.562 6.477 1 91.56 114 MET A N 1
ATOM 841 C CA . MET A 1 114 ? -8.008 23.703 5.949 1 91.56 114 MET A CA 1
ATOM 842 C C . MET A 1 114 ? -8.914 24.906 5.746 1 91.56 114 MET A C 1
ATOM 844 O O . MET A 1 114 ? -8.453 26.047 5.828 1 91.56 114 MET A O 1
ATOM 848 N N . GLY A 1 115 ? -10.188 24.703 5.57 1 91.38 115 GLY A N 1
ATOM 849 C CA . GLY A 1 115 ? -11.055 25.812 5.199 1 91.38 115 GLY A CA 1
ATOM 850 C C . GLY A 1 115 ? -12.125 26.109 6.23 1 91.38 115 GLY A C 1
ATOM 851 O O . GLY A 1 115 ? -13.062 26.859 5.961 1 91.38 115 GLY A O 1
ATOM 852 N N . GLU A 1 116 ? -11.922 25.469 7.383 1 93 116 GLU A N 1
ATOM 853 C CA . GLU A 1 116 ? -12.93 25.672 8.422 1 93 116 GLU A CA 1
ATOM 854 C C . GLU A 1 116 ? -12.273 25.891 9.781 1 93 116 GLU A C 1
ATOM 856 O O . GLU A 1 116 ? -11.25 25.281 10.094 1 93 116 GLU A O 1
ATOM 861 N N . MET A 1 117 ? -12.945 26.781 10.562 1 96 117 MET A N 1
ATOM 862 C CA . MET A 1 117 ? -12.508 27 11.938 1 96 117 MET A CA 1
ATOM 863 C C . MET A 1 117 ? -13.68 26.875 12.906 1 96 117 MET A C 1
ATOM 865 O O . MET A 1 117 ? -14.781 27.344 12.625 1 96 117 MET A O 1
ATOM 869 N N . SER A 1 118 ? -13.469 26.156 13.945 1 95.81 118 SER A N 1
ATOM 870 C CA . SER A 1 118 ? -14.5 26.047 14.977 1 95.81 118 SER A CA 1
ATOM 871 C C . SER A 1 118 ? -14.406 27.203 15.969 1 95.81 118 SER A C 1
ATOM 873 O O . SER A 1 118 ? -13.312 27.719 16.234 1 95.81 118 SER A O 1
ATOM 875 N N . ARG A 1 119 ? -15.523 27.578 16.531 1 96.31 119 ARG A N 1
ATOM 876 C CA . ARG A 1 119 ? -15.547 28.625 17.547 1 96.31 119 ARG A CA 1
ATOM 877 C C . ARG A 1 119 ? -14.672 28.281 18.734 1 96.31 119 ARG A C 1
ATOM 879 O O . ARG A 1 119 ? -13.875 29.094 19.188 1 96.31 119 ARG A O 1
ATOM 886 N N . GLU A 1 120 ? -14.836 27.109 19.203 1 96.62 120 GLU A N 1
ATOM 887 C CA . GLU A 1 120 ? -14.078 26.656 20.375 1 96.62 120 GLU A CA 1
ATOM 888 C C . GLU A 1 120 ? -12.578 26.75 20.125 1 96.62 120 GLU A C 1
ATOM 890 O O . GLU A 1 120 ? -11.828 27.297 20.938 1 96.62 120 GLU A O 1
ATOM 895 N N . GLY A 1 121 ? -12.148 26.266 19 1 97.19 121 GLY A N 1
ATOM 896 C CA . GLY A 1 121 ? -10.742 26.312 18.656 1 97.19 121 GLY A CA 1
ATOM 897 C C . GLY A 1 121 ? -10.203 27.719 18.484 1 97.19 121 GLY A C 1
ATOM 898 O O . GLY A 1 121 ? -9.117 28.031 18.969 1 97.19 121 GLY A O 1
ATOM 899 N N . PHE A 1 122 ? -10.977 28.469 17.844 1 97.88 122 PHE A N 1
ATOM 900 C CA . PHE A 1 122 ? -10.594 29.859 17.562 1 97.88 122 PHE A CA 1
ATOM 901 C C . PHE A 1 122 ? -10.438 30.641 18.859 1 97.88 122 PHE A C 1
ATOM 903 O O . PHE A 1 122 ? -9.398 31.266 19.094 1 97.88 122 PHE A O 1
ATOM 910 N N . VAL A 1 123 ? -11.422 30.547 19.703 1 97.31 123 VAL A N 1
ATOM 911 C CA . VAL A 1 123 ? -11.453 31.312 20.938 1 97.31 123 VAL A CA 1
ATOM 912 C C . VAL A 1 123 ? -10.391 30.797 21.906 1 97.31 123 VAL A C 1
ATOM 914 O O . VAL A 1 123 ? -9.586 31.578 22.422 1 97.31 123 VAL A O 1
ATOM 917 N N . ASN A 1 124 ? -10.289 29.516 22.109 1 96.69 124 ASN A N 1
ATOM 918 C CA . ASN A 1 124 ? -9.312 28.938 23.016 1 96.69 124 ASN A CA 1
ATOM 919 C C . ASN A 1 124 ? -7.883 29.188 22.531 1 96.69 124 ASN A C 1
ATOM 921 O O . ASN A 1 124 ? -7 29.516 23.328 1 96.69 124 ASN A O 1
ATOM 925 N N . GLY A 1 125 ? -7.672 29.031 21.234 1 97 125 GLY A N 1
ATOM 926 C CA . GLY A 1 125 ? -6.344 29.188 20.656 1 97 125 GLY A CA 1
ATOM 927 C C . GLY A 1 125 ? -5.766 30.578 20.859 1 97 125 GLY A C 1
ATOM 928 O O . GLY A 1 125 ? -4.629 30.734 21.312 1 97 125 GLY A O 1
ATOM 929 N N . TRP A 1 126 ? -6.562 31.531 20.594 1 97.5 126 TRP A N 1
ATOM 930 C CA . TRP A 1 126 ? -6.078 32.906 20.688 1 97.5 126 TRP A CA 1
ATOM 931 C C . TRP A 1 126 ? -6.09 33.406 22.125 1 97.5 126 TRP A C 1
ATOM 933 O O . TRP A 1 126 ? -5.23 34.188 22.531 1 97.5 126 TRP A O 1
ATOM 943 N N . GLN A 1 127 ? -7.066 32.844 22.906 1 95.94 127 GLN A N 1
ATOM 944 C CA . GLN A 1 127 ? -7.102 33.219 24.312 1 95.94 127 GLN A CA 1
ATOM 945 C C . GLN A 1 127 ? -5.84 32.781 25.031 1 95.94 127 GLN A C 1
ATOM 947 O O . GLN A 1 127 ? -5.27 33.5 25.828 1 95.94 127 GLN A O 1
ATOM 952 N N . GLU A 1 128 ? -5.43 31.609 24.766 1 94.56 128 GLU A N 1
ATOM 953 C CA . GLU A 1 128 ? -4.238 31.031 2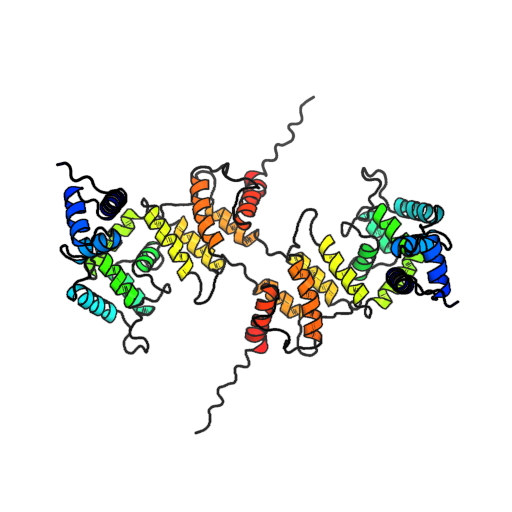5.391 1 94.56 128 GLU A CA 1
ATOM 954 C C . GLU A 1 128 ? -2.996 31.859 25.078 1 94.56 128 GLU A C 1
ATOM 956 O O . GLU A 1 128 ? -2.045 31.891 25.859 1 94.56 128 GLU A O 1
ATOM 961 N N . ARG A 1 129 ? -3.039 32.594 24.016 1 94.81 129 ARG A N 1
ATOM 962 C CA . ARG A 1 129 ? -1.891 33.375 23.562 1 94.81 129 ARG A CA 1
ATOM 963 C C . ARG A 1 129 ? -2.07 34.844 23.875 1 94.81 129 ARG A C 1
ATOM 965 O O . ARG A 1 129 ? -1.212 35.688 23.547 1 94.81 129 ARG A O 1
ATOM 972 N N . GLY A 1 130 ? -3.195 35.156 24.453 1 94.19 130 GLY A N 1
ATOM 973 C CA . GLY A 1 130 ? -3.479 36.531 24.828 1 94.19 130 GLY A CA 1
ATOM 974 C C . GLY A 1 130 ? -3.736 37.438 23.641 1 94.19 130 GLY A C 1
ATOM 975 O O . GLY A 1 130 ? -3.424 38.656 23.688 1 94.19 130 GLY A O 1
ATOM 976 N N . CYS A 1 131 ? -4.309 36.906 22.562 1 96.94 131 CYS A N 1
ATOM 977 C CA . CYS A 1 131 ? -4.543 37.656 21.344 1 96.94 131 CYS A CA 1
ATOM 978 C C . CYS A 1 131 ? -6.035 37.844 21.094 1 96.94 131 CYS A C 1
ATOM 980 O O . CYS A 1 131 ? -6.617 37.156 20.25 1 96.94 131 CYS A O 1
ATOM 982 N N . ASP A 1 132 ? -6.598 38.875 21.719 1 96.12 132 ASP A N 1
ATOM 983 C CA . ASP A 1 132 ? -8.047 39.062 21.703 1 96.12 132 ASP A CA 1
ATOM 984 C C . ASP A 1 132 ? -8.469 40.094 20.672 1 96.12 132 ASP A C 1
ATOM 986 O O . ASP A 1 132 ? -9.57 40.625 20.75 1 96.12 132 ASP A O 1
ATOM 990 N N . SER A 1 133 ? -7.621 40.469 19.766 1 96.5 133 SER A N 1
ATOM 991 C CA . SER A 1 133 ? -7.938 41.344 18.625 1 96.5 133 SER A CA 1
ATOM 992 C C . SER A 1 133 ? -7.242 40.875 17.359 1 96.5 133 SER A C 1
ATOM 994 O O . SER A 1 133 ? -6.246 40.156 17.422 1 96.5 133 SER A O 1
ATOM 996 N N . VAL A 1 134 ? -7.77 41.281 16.219 1 97.38 134 VAL A N 1
ATOM 997 C CA . VAL A 1 134 ? -7.203 40.906 14.938 1 97.38 134 VAL A CA 1
ATOM 998 C C . VAL A 1 134 ? -5.773 41.406 14.82 1 97.38 134 VAL A C 1
ATOM 1000 O O . VAL A 1 134 ? -4.895 40.719 14.305 1 97.38 134 VAL A O 1
ATOM 1003 N N . GLN A 1 135 ? -5.555 42.625 15.344 1 97.25 135 GLN A N 1
ATOM 1004 C CA . GLN A 1 135 ? -4.223 43.219 15.289 1 97.25 135 GLN A CA 1
ATOM 1005 C C . GLN A 1 135 ? -3.23 42.406 16.125 1 97.25 135 GLN A C 1
ATOM 1007 O O . GLN A 1 135 ? -2.109 42.156 15.688 1 97.25 135 GLN A O 1
ATOM 1012 N N . LYS A 1 136 ? -3.592 42.031 17.344 1 97.19 136 LYS A N 1
ATOM 1013 C CA . LYS A 1 136 ? -2.736 41.188 18.188 1 97.19 136 LYS A CA 1
ATOM 1014 C C . LYS A 1 136 ? -2.443 39.844 17.516 1 97.19 136 LYS A C 1
ATOM 1016 O O . LYS A 1 136 ? -1.33 39.344 17.625 1 97.19 136 LYS A O 1
ATOM 1021 N N . GLN A 1 137 ? -3.486 39.344 16.891 1 97.81 137 GLN A N 1
ATOM 1022 C CA . GLN A 1 137 ? -3.32 38.062 16.188 1 97.81 137 GLN A CA 1
ATOM 1023 C C . GLN A 1 137 ? -2.359 38.219 15.016 1 97.81 137 GLN A C 1
ATOM 1025 O O . GLN A 1 137 ? -1.472 37.375 14.828 1 97.81 137 GLN A O 1
ATOM 1030 N N . LYS A 1 138 ? -2.516 39.25 14.273 1 97.56 138 LYS A N 1
ATOM 1031 C CA . LYS A 1 138 ? -1.616 39.562 13.164 1 97.56 138 LYS A CA 1
ATOM 1032 C C . LYS A 1 138 ? -0.172 39.656 13.648 1 97.56 138 LYS A C 1
ATOM 1034 O O . LYS A 1 138 ? 0.741 39.125 13.016 1 97.56 138 LYS A O 1
ATOM 1039 N N . ASP A 1 139 ? 0.087 40.312 14.719 1 97.31 139 ASP A N 1
ATOM 1040 C CA . ASP A 1 139 ? 1.424 40.5 15.273 1 97.31 139 ASP A CA 1
ATOM 1041 C C . ASP A 1 139 ? 2.004 39.188 15.75 1 97.31 139 ASP A C 1
ATOM 1043 O O . ASP A 1 139 ? 3.195 38.906 15.578 1 97.31 139 ASP A O 1
ATOM 1047 N N . TYR A 1 140 ? 1.153 38.438 16.406 1 97.19 140 TYR A N 1
ATOM 1048 C CA . TYR A 1 140 ? 1.588 37.125 16.859 1 97.19 140 TYR A CA 1
ATOM 1049 C C . TYR A 1 140 ? 2.006 36.25 15.68 1 97.19 140 TYR A C 1
ATOM 1051 O O . TYR A 1 140 ? 3.018 35.562 15.742 1 97.19 140 TYR A O 1
ATOM 1059 N N . ILE A 1 141 ? 1.218 36.312 14.609 1 97.69 141 ILE A N 1
ATOM 1060 C CA . ILE A 1 141 ? 1.489 35.5 13.414 1 97.69 141 ILE A CA 1
ATOM 1061 C C . ILE A 1 141 ? 2.812 35.938 12.789 1 97.69 141 ILE A C 1
ATOM 1063 O O . ILE A 1 141 ? 3.6 35.125 12.336 1 97.69 141 ILE A O 1
ATOM 1067 N N . LYS A 1 142 ? 3.043 37.219 12.766 1 96.75 142 LYS A N 1
ATOM 1068 C CA . LYS A 1 142 ? 4.324 37.75 12.289 1 96.75 142 LYS A CA 1
ATOM 1069 C C . LYS A 1 142 ? 5.484 37.156 13.102 1 96.75 142 LYS A C 1
ATOM 1071 O O . LYS A 1 142 ? 6.516 36.781 12.539 1 96.75 142 LYS A O 1
ATOM 1076 N N . THR A 1 143 ? 5.312 37.156 14.391 1 96.69 143 THR A N 1
ATOM 1077 C CA . THR A 1 143 ? 6.324 36.594 15.273 1 96.69 143 THR A CA 1
ATOM 1078 C C . THR A 1 143 ? 6.512 35.094 14.984 1 96.69 143 THR A C 1
ATOM 1080 O O . THR A 1 143 ? 7.641 34.594 14.953 1 96.69 143 THR A O 1
ATOM 1083 N N . LEU A 1 144 ? 5.398 34.469 14.844 1 95.69 144 LEU A N 1
ATOM 1084 C CA . LEU A 1 144 ? 5.422 33.031 14.531 1 95.69 144 LEU A CA 1
ATOM 1085 C C . LEU A 1 144 ? 6.234 32.781 13.266 1 95.69 144 LEU A C 1
ATOM 1087 O O . LEU A 1 144 ? 7.047 31.859 13.227 1 95.69 144 LEU A O 1
ATOM 1091 N N . LYS A 1 145 ? 5.977 33.531 12.219 1 96.12 145 LYS A N 1
ATOM 1092 C CA . LYS A 1 145 ? 6.684 33.406 10.945 1 96.12 145 LYS A CA 1
ATOM 1093 C C . LYS A 1 145 ? 8.188 33.594 11.133 1 96.12 145 LYS A C 1
ATOM 1095 O O . LYS A 1 145 ? 8.984 32.906 10.492 1 96.12 145 LYS A O 1
ATOM 1100 N N . ARG A 1 146 ? 8.555 34.469 11.977 1 96.06 146 ARG A N 1
ATOM 1101 C CA . ARG A 1 146 ? 9.953 34.75 12.234 1 96.06 146 ARG A CA 1
ATOM 1102 C C . ARG A 1 146 ? 10.617 33.625 13.023 1 96.06 146 ARG A C 1
ATOM 1104 O O . ARG A 1 146 ? 11.797 33.312 12.805 1 96.06 146 ARG A O 1
ATOM 1111 N N . GLU A 1 147 ? 9.867 33.031 13.891 1 96.31 147 GLU A N 1
ATOM 1112 C CA . GLU A 1 147 ? 10.422 32.062 14.812 1 96.31 147 GLU A CA 1
ATOM 1113 C C . GLU A 1 147 ? 10.469 30.672 14.172 1 96.31 147 GLU A C 1
ATOM 1115 O O . GLU A 1 147 ? 11.336 29.859 14.508 1 96.31 147 GLU A O 1
ATOM 1120 N N . LEU A 1 148 ? 9.594 30.406 13.305 1 96.75 148 LEU A N 1
ATOM 1121 C CA . LEU A 1 148 ? 9.375 29.078 12.766 1 96.75 148 LEU A CA 1
ATOM 1122 C C . LEU A 1 148 ? 10.664 28.5 12.188 1 96.75 148 LEU A C 1
ATOM 1124 O O . LEU A 1 148 ? 11.039 27.359 12.5 1 96.75 148 LEU A O 1
ATOM 1128 N N . PRO A 1 149 ? 11.398 29.234 11.414 1 96.56 149 PRO A N 1
ATOM 1129 C CA . PRO A 1 149 ? 12.586 28.656 10.766 1 96.56 149 PRO A CA 1
ATOM 1130 C C . PRO A 1 149 ? 13.633 28.172 11.766 1 96.56 149 PRO A C 1
ATOM 1132 O O . PRO A 1 149 ? 14.484 27.344 11.422 1 96.56 149 PRO A O 1
ATOM 1135 N N . SER A 1 150 ? 13.57 28.609 13.008 1 96.31 150 SER A N 1
ATOM 1136 C CA . SER A 1 150 ? 14.594 28.234 13.977 1 96.31 150 SER A CA 1
ATOM 1137 C C . SER A 1 150 ? 14 27.469 15.156 1 96.31 150 SER A C 1
ATOM 1139 O O . SER A 1 150 ? 14.711 27.094 16.094 1 96.31 150 SER A O 1
ATOM 1141 N N . ASN A 1 151 ? 12.766 27.281 15.164 1 96.12 151 ASN A N 1
ATOM 1142 C CA . ASN A 1 151 ? 12.07 26.656 16.281 1 96.12 151 ASN A CA 1
ATOM 1143 C C . ASN A 1 151 ? 11.578 25.25 15.906 1 96.12 151 ASN A C 1
ATOM 1145 O O . ASN A 1 151 ? 10.43 25.094 15.477 1 96.12 151 ASN A O 1
ATOM 1149 N N . LYS A 1 152 ? 12.352 24.266 16.172 1 94.88 152 LYS A N 1
ATOM 1150 C CA . LYS A 1 152 ? 12.055 22.891 15.766 1 94.88 152 LYS A CA 1
ATOM 1151 C C . LYS A 1 152 ? 10.844 22.359 16.516 1 94.88 152 LYS A C 1
ATOM 1153 O O . LYS A 1 152 ? 10.07 21.562 15.977 1 94.88 152 LYS A O 1
ATOM 1158 N N . ASP A 1 153 ? 10.703 22.766 17.734 1 96.38 153 ASP A N 1
ATOM 1159 C CA . ASP A 1 153 ? 9.57 22.312 18.547 1 96.38 153 ASP A CA 1
ATOM 1160 C C . ASP A 1 153 ? 8.25 22.844 17.969 1 96.38 153 ASP A C 1
ATOM 1162 O O . ASP A 1 153 ? 7.27 22.094 17.891 1 96.38 153 ASP A O 1
ATOM 1166 N N . LEU A 1 154 ? 8.289 24.109 17.688 1 95.88 154 LEU A N 1
ATOM 1167 C CA . LEU A 1 154 ? 7.117 24.719 17.062 1 95.88 154 LEU A CA 1
ATOM 1168 C C . LEU A 1 154 ? 6.801 24.016 15.734 1 95.88 154 LEU A C 1
ATOM 1170 O O . LEU A 1 154 ? 5.641 23.703 15.453 1 95.88 154 LEU A O 1
ATOM 1174 N N . PHE A 1 155 ? 7.805 23.766 14.953 1 98.12 155 PHE A N 1
ATOM 1175 C CA . PHE A 1 155 ? 7.625 23.109 13.664 1 98.12 155 PHE A CA 1
ATOM 1176 C C . PHE A 1 155 ? 7.074 21.703 13.852 1 98.12 155 PHE A C 1
ATOM 1178 O O . PHE A 1 155 ? 6.211 21.266 13.086 1 98.12 155 PHE A O 1
ATOM 1185 N N . LEU A 1 156 ? 7.578 21 14.828 1 98 156 LEU A N 1
ATOM 1186 C CA . LEU A 1 156 ? 7.09 19.656 15.109 1 98 156 LEU A CA 1
ATOM 1187 C C . LEU A 1 156 ? 5.59 19.672 15.383 1 98 156 LEU A C 1
ATOM 1189 O O . LEU A 1 156 ? 4.859 18.797 14.898 1 98 156 LEU A O 1
ATOM 1193 N N . ARG A 1 157 ? 5.109 20.609 16.141 1 97.12 157 ARG A N 1
ATOM 1194 C CA . ARG A 1 157 ? 3.686 20.734 16.438 1 97.12 157 ARG A CA 1
ATOM 1195 C C . ARG A 1 157 ? 2.881 20.969 15.164 1 97.12 157 ARG A C 1
ATOM 1197 O O . ARG A 1 157 ? 1.845 20.328 14.961 1 97.12 157 ARG A O 1
ATOM 1204 N N . VAL A 1 158 ? 3.375 21.891 14.367 1 98.19 158 VAL A N 1
ATOM 1205 C CA . VAL A 1 158 ? 2.705 22.203 13.109 1 98.19 158 VAL A CA 1
ATOM 1206 C C . VAL A 1 158 ? 2.701 20.969 12.203 1 98.19 158 VAL A C 1
ATOM 1208 O O . VAL A 1 158 ? 1.685 20.656 11.578 1 98.19 158 VAL A O 1
ATOM 1211 N N . TYR A 1 159 ? 3.809 20.281 12.133 1 98.62 159 TYR A N 1
ATOM 1212 C CA . TYR A 1 159 ? 3.957 19.094 11.305 1 98.62 159 TYR A CA 1
ATOM 1213 C C . TYR A 1 159 ? 2.963 18.016 11.719 1 98.62 159 TYR A C 1
ATOM 1215 O O . TYR A 1 159 ? 2.258 17.453 10.875 1 98.62 159 TYR A O 1
ATOM 1223 N N . LYS A 1 160 ? 2.908 17.719 12.953 1 97.94 160 LYS A N 1
ATOM 1224 C CA . LYS A 1 160 ? 2.004 16.688 13.461 1 97.94 160 LYS A CA 1
ATOM 1225 C C . LYS A 1 160 ? 0.545 17.094 13.25 1 97.94 160 LYS A C 1
ATOM 1227 O O . LYS A 1 160 ? -0.281 16.25 12.875 1 97.94 160 LYS A O 1
ATOM 1232 N N . TYR A 1 161 ? 0.292 18.344 13.461 1 97 161 TYR A N 1
ATOM 1233 C CA . TYR A 1 161 ? -1.053 18.844 13.227 1 97 161 TYR A CA 1
ATOM 1234 C C . TYR A 1 161 ? -1.457 18.672 11.766 1 97 161 TYR A C 1
ATOM 1236 O O . TYR A 1 161 ? -2.615 18.359 11.469 1 97 161 TYR A O 1
ATOM 1244 N N . THR A 1 162 ? -0.584 18.922 10.859 1 97.94 162 THR A N 1
ATOM 1245 C CA . THR A 1 162 ? -0.86 18.875 9.43 1 97.94 162 THR A CA 1
ATOM 1246 C C . THR A 1 162 ? -1.395 17.516 9.016 1 97.94 162 THR A C 1
ATOM 1248 O O . THR A 1 162 ? -2.252 17.406 8.141 1 97.94 162 THR A O 1
ATOM 1251 N N . PHE A 1 163 ? -0.903 16.453 9.68 1 97.62 163 PHE A N 1
ATOM 1252 C CA . PHE A 1 163 ? -1.426 15.125 9.391 1 97.62 163 PHE A CA 1
ATOM 1253 C C . PHE A 1 163 ? -2.928 15.07 9.648 1 97.62 163 PHE A C 1
ATOM 1255 O O . PHE A 1 163 ? -3.674 14.484 8.859 1 97.62 163 PHE A O 1
ATOM 1262 N N . ALA A 1 164 ? -3.355 15.664 10.711 1 94.62 164 ALA A N 1
ATOM 1263 C CA . ALA A 1 164 ? -4.754 15.617 11.125 1 94.62 164 ALA A CA 1
ATOM 1264 C C . ALA A 1 164 ? -5.656 16.312 10.109 1 94.62 164 ALA A C 1
ATOM 1266 O O . ALA A 1 164 ? -6.746 15.82 9.805 1 94.62 164 ALA A O 1
ATOM 1267 N N . VAL A 1 165 ? -5.223 17.406 9.57 1 93.25 165 VAL A N 1
ATOM 1268 C CA . VAL A 1 165 ? -6.066 18.156 8.641 1 93.25 165 VAL A CA 1
ATOM 1269 C C . VAL A 1 165 ? -5.957 17.547 7.246 1 93.25 165 VAL A C 1
ATOM 1271 O O . VAL A 1 165 ? -6.875 17.672 6.434 1 93.25 165 VAL A O 1
ATOM 1274 N N . ALA A 1 166 ? -4.84 16.969 7.004 1 94.38 166 ALA A N 1
ATOM 1275 C CA . ALA A 1 166 ? -4.625 16.375 5.691 1 94.38 166 ALA A CA 1
ATOM 1276 C C . ALA A 1 166 ? -5.461 15.102 5.531 1 94.38 166 ALA A C 1
ATOM 1278 O O . ALA A 1 166 ? -5.805 14.719 4.41 1 94.38 166 ALA A O 1
ATOM 1279 N N . LYS A 1 167 ? -5.691 14.531 6.664 1 92.19 167 LYS A N 1
ATOM 1280 C CA . LYS A 1 167 ? -6.527 13.336 6.621 1 92.19 167 LYS A CA 1
ATOM 1281 C C . LYS A 1 167 ? -7.992 13.703 6.383 1 92.19 167 LYS A C 1
ATOM 1283 O O . LYS A 1 167 ? -8.492 14.68 6.938 1 92.19 167 LYS A O 1
ATOM 1288 N N . ALA A 1 168 ? -8.711 13.289 5.402 1 79.56 168 ALA A N 1
ATOM 1289 C CA . ALA A 1 168 ? -10.148 13.516 5.254 1 79.56 168 ALA A CA 1
ATOM 1290 C C . ALA A 1 168 ? -10.906 13.094 6.512 1 79.56 168 ALA A C 1
ATOM 1292 O O . ALA A 1 168 ? -10.453 12.219 7.25 1 79.56 168 ALA A O 1
ATOM 1293 N N . PRO A 1 169 ? -11.969 13.836 6.844 1 80.06 169 PRO A N 1
ATOM 1294 C CA . PRO A 1 169 ? -12.742 13.469 8.039 1 80.06 169 PRO A CA 1
ATOM 1295 C C . PRO A 1 169 ? -13.117 11.992 8.062 1 80.06 169 PRO A C 1
ATOM 1297 O O . PRO A 1 169 ? -13.617 11.453 7.074 1 80.06 169 PRO A O 1
ATOM 1300 N N . GLY A 1 170 ? -12.82 11.367 9.211 1 82.25 170 GLY A N 1
ATOM 1301 C CA . GLY A 1 170 ? -13.188 9.969 9.383 1 82.25 170 GLY A CA 1
ATOM 1302 C C . GLY A 1 170 ? -12.133 9.008 8.852 1 82.25 170 GLY A C 1
ATOM 1303 O O . GLY A 1 170 ? -12.242 7.793 9.031 1 82.25 170 GLY A O 1
ATOM 1304 N N . GLN A 1 171 ? -11.148 9.508 8.164 1 85.12 171 GLN A N 1
ATOM 1305 C CA . GLN A 1 171 ? -10.117 8.656 7.586 1 85.12 171 GLN A CA 1
ATOM 1306 C C . GLN A 1 171 ? -8.922 8.531 8.523 1 85.12 171 GLN A C 1
ATOM 1308 O O . GLN A 1 171 ? -8.656 9.43 9.328 1 85.12 171 GLN A O 1
ATOM 1313 N N . LYS A 1 172 ? -8.281 7.434 8.438 1 89.31 172 LYS A N 1
ATOM 1314 C CA . LYS A 1 172 ? -7.145 7.164 9.312 1 89.31 172 LYS A CA 1
ATOM 1315 C C . LYS A 1 172 ? -5.824 7.457 8.609 1 89.31 172 LYS A C 1
ATOM 1317 O O . LYS A 1 172 ? -4.762 7.453 9.234 1 89.31 172 LYS A O 1
ATOM 1322 N N . ALA A 1 173 ? -5.863 7.699 7.352 1 92.38 173 ALA A N 1
ATOM 1323 C CA . ALA A 1 173 ? -4.652 7.902 6.562 1 92.38 173 ALA A CA 1
ATOM 1324 C C . ALA A 1 173 ? -4.828 9.062 5.582 1 92.38 173 ALA A C 1
ATOM 1326 O O . ALA A 1 173 ? -5.953 9.469 5.289 1 92.38 173 ALA A O 1
ATOM 1327 N N . VAL A 1 174 ? -3.643 9.633 5.207 1 95.12 174 VAL A N 1
ATOM 1328 C CA . VAL A 1 174 ? -3.607 10.727 4.242 1 95.12 174 VAL A CA 1
ATOM 1329 C C . VAL A 1 174 ? -3.355 10.172 2.842 1 95.12 174 VAL A C 1
ATOM 1331 O O . VAL A 1 174 ? -2.422 9.391 2.635 1 95.12 174 VAL A O 1
ATOM 1334 N N . PRO A 1 175 ? -4.27 10.516 1.872 1 92.25 175 PRO A N 1
ATOM 1335 C CA . PRO A 1 175 ? -3.951 10.109 0.5 1 92.25 175 PRO A CA 1
ATOM 1336 C C . PRO A 1 175 ? -2.553 10.547 0.066 1 92.25 175 PRO A C 1
ATOM 1338 O O . PRO A 1 175 ? -2.107 11.641 0.412 1 92.25 175 PRO A O 1
ATOM 1341 N N . LEU A 1 176 ? -1.883 9.734 -0.708 1 93.69 176 LEU A N 1
ATOM 1342 C CA . LEU A 1 176 ? -0.479 9.938 -1.048 1 93.69 176 LEU A CA 1
ATOM 1343 C C . LEU A 1 176 ? -0.28 11.281 -1.748 1 93.69 176 LEU A C 1
ATOM 1345 O O . LEU A 1 176 ? 0.675 12 -1.456 1 93.69 176 LEU A O 1
ATOM 1349 N N . ASP A 1 177 ? -1.167 11.594 -2.699 1 93.81 177 ASP A N 1
ATOM 1350 C CA . ASP A 1 177 ? -1.021 12.844 -3.443 1 93.81 177 ASP A CA 1
ATOM 1351 C C . ASP A 1 177 ? -1.077 14.047 -2.51 1 93.81 177 ASP A C 1
ATOM 1353 O O . ASP A 1 177 ? -0.302 14.992 -2.664 1 93.81 177 ASP A O 1
ATOM 1357 N N . MET A 1 178 ? -1.905 14.016 -1.519 1 94.88 178 MET A N 1
ATOM 1358 C CA . MET A 1 178 ? -2.016 15.086 -0.53 1 94.88 178 MET A CA 1
ATOM 1359 C C . MET A 1 178 ? -0.788 15.125 0.374 1 94.88 178 MET A C 1
ATOM 1361 O O . MET A 1 178 ? -0.278 16.203 0.694 1 94.88 178 MET A O 1
ATOM 1365 N N . ALA A 1 179 ? -0.36 13.938 0.822 1 97.56 179 ALA A N 1
ATOM 1366 C CA . ALA A 1 179 ? 0.833 13.859 1.66 1 97.56 179 ALA A CA 1
ATOM 1367 C C . ALA A 1 179 ? 2.035 14.5 0.965 1 97.56 179 ALA A C 1
ATOM 1369 O O . ALA A 1 179 ? 2.764 15.281 1.571 1 97.56 179 ALA A O 1
ATOM 1370 N N . ILE A 1 180 ? 2.205 14.203 -0.301 1 97.69 180 ILE A N 1
ATOM 1371 C CA . ILE A 1 180 ? 3.322 14.719 -1.081 1 97.69 180 ILE A CA 1
ATOM 1372 C C . ILE A 1 180 ? 3.232 16.25 -1.166 1 97.69 180 ILE A C 1
ATOM 1374 O O . ILE A 1 180 ? 4.234 16.938 -1.006 1 97.69 180 ILE A O 1
ATOM 1378 N N . ALA A 1 181 ? 2.066 16.719 -1.409 1 96.88 181 ALA A N 1
ATOM 1379 C CA . ALA A 1 181 ? 1.859 18.172 -1.492 1 96.88 181 ALA A CA 1
ATOM 1380 C C . ALA A 1 181 ? 2.211 18.844 -0.172 1 96.88 181 ALA A C 1
ATOM 1382 O O . ALA A 1 181 ? 2.885 19.891 -0.16 1 96.88 181 ALA A O 1
ATOM 1383 N N . TYR A 1 182 ? 1.779 18.281 0.888 1 97.94 182 TYR A N 1
ATOM 1384 C CA . TYR A 1 182 ? 2.055 18.859 2.195 1 97.94 182 TYR A CA 1
ATOM 1385 C C . TYR A 1 182 ? 3.533 18.75 2.543 1 97.94 182 TYR A C 1
ATOM 1387 O O . TYR A 1 182 ? 4.113 19.672 3.125 1 97.94 182 TYR A O 1
ATOM 1395 N N . TRP A 1 183 ? 4.16 17.641 2.205 1 98.56 183 TRP A N 1
ATOM 1396 C CA . TRP A 1 183 ? 5.594 17.516 2.438 1 98.56 183 TRP A CA 1
ATOM 1397 C C . TRP A 1 183 ? 6.367 18.562 1.652 1 98.56 183 TRP A C 1
ATOM 1399 O O . TRP A 1 183 ? 7.332 19.141 2.158 1 98.56 183 TRP A O 1
ATOM 1409 N N . GLU A 1 184 ? 5.941 18.812 0.426 1 98 184 GLU A N 1
ATOM 1410 C CA . GLU A 1 184 ? 6.574 19.859 -0.373 1 98 184 GLU A CA 1
ATOM 1411 C C . GLU A 1 184 ? 6.512 21.203 0.339 1 98 184 GLU A C 1
ATOM 1413 O O . GLU A 1 184 ? 7.512 21.922 0.406 1 98 184 GLU A O 1
ATOM 1418 N N . LEU A 1 185 ? 5.406 21.469 0.836 1 97.62 185 LEU A N 1
ATOM 1419 C CA . LEU A 1 185 ? 5.219 22.734 1.557 1 97.62 185 LEU A CA 1
ATOM 1420 C C . LEU A 1 185 ? 6.039 22.75 2.844 1 97.62 185 LEU A C 1
ATOM 1422 O O . LEU A 1 185 ? 6.777 23.703 3.104 1 97.62 185 LEU A O 1
ATOM 1426 N N . LEU A 1 186 ? 6.023 21.688 3.646 1 98.56 186 LEU A N 1
ATOM 1427 C CA . LEU A 1 186 ? 6.602 21.609 4.984 1 98.56 186 LEU A CA 1
ATOM 1428 C C . LEU A 1 186 ? 8.125 21.531 4.914 1 98.56 186 LEU A C 1
ATOM 1430 O O . LEU A 1 186 ? 8.812 22.062 5.789 1 98.56 186 LEU A O 1
ATOM 1434 N N . PHE A 1 187 ? 8.625 20.984 3.85 1 98.5 187 PHE A N 1
ATOM 1435 C CA . PHE A 1 187 ? 10.055 20.688 3.832 1 98.5 187 PHE A CA 1
ATOM 1436 C C . PHE A 1 187 ? 10.781 21.594 2.844 1 98.5 187 PHE A C 1
ATOM 1438 O O . PHE A 1 187 ? 12.008 21.531 2.715 1 98.5 187 PHE A O 1
ATOM 1445 N N . SER A 1 188 ? 10.086 22.438 2.131 1 96.94 188 SER A N 1
ATOM 1446 C CA . SER A 1 188 ? 10.75 23.297 1.155 1 96.94 188 SER A CA 1
ATOM 1447 C C . SER A 1 188 ? 10.484 24.766 1.45 1 96.94 188 SER A C 1
ATOM 1449 O O . SER A 1 188 ? 11.211 25.641 0.967 1 96.94 188 SER A O 1
ATOM 1451 N N . SER A 1 189 ? 9.523 25.094 2.238 1 96.69 189 SER A N 1
ATOM 1452 C CA . SER A 1 189 ? 9.195 26.484 2.576 1 96.69 189 SER A CA 1
ATOM 1453 C C . SER A 1 189 ? 10.367 27.172 3.256 1 96.69 189 SER A C 1
ATOM 1455 O O . SER A 1 189 ? 11.07 26.578 4.066 1 96.69 189 SER A O 1
ATOM 1457 N N . PRO A 1 190 ? 10.562 28.438 2.936 1 95.5 190 PRO A N 1
ATOM 1458 C CA . PRO A 1 190 ? 11.586 29.219 3.645 1 95.5 190 PRO A CA 1
ATOM 1459 C C . PRO A 1 190 ? 11.305 29.328 5.141 1 95.5 190 PRO A C 1
ATOM 1461 O O . PRO A 1 190 ? 12.211 29.625 5.922 1 95.5 190 PRO A O 1
ATOM 1464 N N . LEU A 1 191 ? 10.125 29.062 5.566 1 96.62 191 LEU A N 1
ATOM 1465 C CA . LEU A 1 191 ? 9.75 29.156 6.973 1 96.62 191 LEU A CA 1
ATOM 1466 C C . LEU A 1 191 ? 10.039 27.844 7.691 1 96.62 191 LEU A C 1
ATOM 1468 O O . LEU A 1 191 ? 9.93 27.766 8.922 1 96.62 191 LEU A O 1
ATOM 1472 N N . SER A 1 192 ? 10.391 26.828 6.945 1 97.25 192 SER A N 1
ATOM 1473 C CA . SER A 1 192 ? 10.633 25.516 7.523 1 97.25 192 SER A CA 1
ATOM 1474 C C . SER A 1 192 ? 12.039 25.422 8.109 1 97.25 192 SER A C 1
ATOM 1476 O O . SER A 1 192 ? 13.016 25.781 7.453 1 97.25 192 SER A O 1
ATOM 1478 N N . PRO A 1 193 ? 12.18 25 9.336 1 96.88 193 PRO A N 1
ATOM 1479 C CA . PRO A 1 193 ? 13.508 24.719 9.875 1 96.88 193 PRO A CA 1
ATOM 1480 C C . PRO A 1 193 ? 14.117 23.438 9.305 1 96.88 193 PRO A C 1
ATOM 1482 O O . PRO A 1 193 ? 15.305 23.156 9.516 1 96.88 193 PRO A O 1
ATOM 1485 N N . VAL A 1 194 ? 13.305 22.656 8.695 1 96.81 194 VAL A N 1
ATOM 1486 C CA . VAL A 1 194 ? 13.742 21.406 8.078 1 96.81 194 VAL A CA 1
ATOM 1487 C C . VAL A 1 194 ? 13.602 21.5 6.559 1 96.81 194 VAL A C 1
ATOM 1489 O O . VAL A 1 194 ? 12.586 21.094 5.992 1 96.81 194 VAL A O 1
ATOM 1492 N N . GLN A 1 195 ? 14.477 22.109 5.945 1 96.38 195 GLN A N 1
ATOM 1493 C CA . GLN A 1 195 ? 14.578 22.109 4.488 1 96.38 195 GLN A CA 1
ATOM 1494 C C . GLN A 1 195 ? 15.258 20.844 3.98 1 96.38 195 GLN A C 1
ATOM 1496 O O . GLN A 1 195 ? 16.484 20.734 4.02 1 96.38 195 GLN A O 1
ATOM 1501 N N . TRP A 1 196 ? 14.523 19.953 3.477 1 97.69 196 TRP A N 1
ATOM 1502 C CA . TRP A 1 196 ? 14.977 18.578 3.297 1 97.69 196 TRP A CA 1
ATOM 1503 C C . TRP A 1 196 ? 15.742 18.422 1.989 1 97.69 196 TRP A C 1
ATOM 1505 O O . TRP A 1 196 ? 15.32 17.688 1.092 1 97.69 196 TRP A O 1
ATOM 1515 N N . SER A 1 197 ? 16.797 19.078 1.832 1 97.06 197 SER A N 1
ATOM 1516 C CA . SER A 1 197 ? 17.781 19.016 0.755 1 97.06 197 SER A CA 1
ATOM 1517 C C . SER A 1 197 ? 19.188 19.297 1.274 1 97.06 197 SER A C 1
ATOM 1519 O O . SER A 1 197 ? 19.391 20.203 2.08 1 97.06 197 SER A O 1
ATOM 1521 N N . SER A 1 198 ? 20.078 18.469 0.984 1 94.88 198 SER A N 1
ATOM 1522 C CA . SER A 1 198 ? 21.484 18.672 1.338 1 94.88 198 SER A CA 1
ATOM 1523 C C . SER A 1 198 ? 22.312 19.078 0.118 1 94.88 198 SER A C 1
ATOM 1525 O O . SER A 1 198 ? 21.766 19.203 -0.986 1 94.88 198 SER A O 1
ATOM 1527 N N . SER A 1 199 ? 23.562 19.375 0.347 1 92.5 199 SER A N 1
ATOM 1528 C CA . SER A 1 199 ? 24.438 19.891 -0.693 1 92.5 199 SER A CA 1
ATOM 1529 C C . SER A 1 199 ? 24.5 18.938 -1.889 1 92.5 199 SER A C 1
ATOM 1531 O O . SER A 1 199 ? 24.5 19.391 -3.039 1 92.5 199 SER A O 1
ATOM 1533 N N . ASN A 1 200 ? 24.422 17.656 -1.64 1 91.88 200 ASN A N 1
ATOM 1534 C CA . ASN A 1 200 ? 24.641 16.703 -2.723 1 91.88 200 ASN A CA 1
ATOM 1535 C C . ASN A 1 200 ? 23.422 15.797 -2.92 1 91.88 200 ASN A C 1
ATOM 1537 O O . ASN A 1 200 ? 23.438 14.914 -3.773 1 91.88 200 ASN A O 1
ATOM 1541 N N . THR A 1 201 ? 22.469 16.062 -2.104 1 95.38 201 THR A N 1
ATOM 1542 C CA . THR A 1 201 ? 21.359 15.109 -2.15 1 95.38 201 THR A CA 1
ATOM 1543 C C . THR A 1 201 ? 20.016 15.844 -2.086 1 95.38 201 THR A C 1
ATOM 1545 O O . THR A 1 201 ? 19.656 16.391 -1.045 1 95.38 201 THR A O 1
ATOM 1548 N N . PRO A 1 202 ? 19.297 15.883 -3.195 1 97.25 202 PRO A N 1
ATOM 1549 C CA . PRO A 1 202 ? 17.953 16.453 -3.166 1 97.25 202 PRO A CA 1
ATOM 1550 C C . PRO A 1 202 ? 16.922 15.508 -2.535 1 97.25 202 PRO A C 1
ATOM 1552 O O . PRO A 1 202 ? 16.078 14.953 -3.236 1 97.25 202 PRO A O 1
ATOM 1555 N N . TRP A 1 203 ? 16.875 15.359 -1.283 1 97.81 203 TRP A N 1
ATOM 1556 C CA . TRP A 1 203 ? 16.156 14.352 -0.514 1 97.81 203 TRP A CA 1
ATOM 1557 C C . TRP A 1 203 ? 14.672 14.398 -0.817 1 97.81 203 TRP A C 1
ATOM 1559 O O . TRP A 1 203 ? 14.055 13.367 -1.115 1 97.81 203 TRP A O 1
ATOM 1569 N N . LEU A 1 204 ? 14.086 15.625 -0.71 1 98.38 204 LEU A N 1
ATOM 1570 C CA . LEU A 1 204 ? 12.641 15.75 -0.912 1 98.38 204 LEU A CA 1
ATOM 1571 C C . LEU A 1 204 ? 12.25 15.312 -2.32 1 98.38 204 LEU A C 1
ATOM 1573 O O . LEU A 1 204 ? 11.258 14.609 -2.504 1 98.38 204 LEU A O 1
ATOM 1577 N N . SER A 1 205 ? 13 15.734 -3.273 1 97.56 205 SER A N 1
ATOM 1578 C CA . SER A 1 205 ? 12.758 15.336 -4.656 1 97.56 205 SER A CA 1
ATOM 1579 C C . SER A 1 205 ? 12.867 13.82 -4.82 1 97.56 205 SER A C 1
ATOM 1581 O O . SER A 1 205 ? 12.023 13.203 -5.477 1 97.56 205 SER A O 1
ATOM 1583 N N . TRP A 1 206 ? 13.914 13.227 -4.211 1 96.88 206 TRP A N 1
ATOM 1584 C CA . TRP A 1 206 ? 14.117 11.781 -4.293 1 96.88 206 TRP A CA 1
ATOM 1585 C C . TRP A 1 206 ? 12.984 11.039 -3.588 1 96.88 206 TRP A C 1
ATOM 1587 O O . TRP A 1 206 ? 12.492 10.031 -4.098 1 96.88 206 TRP A O 1
ATOM 1597 N N . TRP A 1 207 ? 12.602 11.516 -2.443 1 97.94 207 TRP A N 1
ATOM 1598 C CA . TRP A 1 207 ? 11.5 10.922 -1.696 1 97.94 207 TRP A CA 1
ATOM 1599 C C . TRP A 1 207 ? 10.219 10.922 -2.518 1 97.94 207 TRP A C 1
ATOM 1601 O O . TRP A 1 207 ? 9.539 9.898 -2.629 1 97.94 207 TRP A O 1
ATOM 1611 N N . THR A 1 208 ? 9.914 12.078 -3.133 1 97.31 208 THR A N 1
ATOM 1612 C CA . THR A 1 208 ? 8.727 12.234 -3.973 1 97.31 208 THR A CA 1
ATOM 1613 C C . THR A 1 208 ? 8.797 11.297 -5.176 1 97.31 208 THR A C 1
ATOM 1615 O O . THR A 1 208 ? 7.812 10.625 -5.496 1 97.31 208 THR A O 1
ATOM 1618 N N . GLU A 1 209 ? 9.906 11.219 -5.809 1 95.25 209 GLU A N 1
ATOM 1619 C CA . GLU A 1 209 ? 10.117 10.328 -6.941 1 95.25 209 GLU A CA 1
ATOM 1620 C C . GLU A 1 209 ? 9.906 8.867 -6.543 1 95.25 209 GLU A C 1
ATOM 1622 O O . GLU A 1 209 ? 9.219 8.117 -7.238 1 95.25 209 GLU A O 1
ATOM 1627 N N . PHE A 1 210 ? 10.547 8.523 -5.465 1 95.69 210 PHE A N 1
ATOM 1628 C CA . PHE A 1 210 ? 10.438 7.156 -4.965 1 95.69 210 PHE A CA 1
ATOM 1629 C C . PHE A 1 210 ? 8.977 6.777 -4.73 1 95.69 210 PHE A C 1
ATOM 1631 O O . PHE A 1 210 ? 8.523 5.727 -5.184 1 95.69 210 PHE A O 1
ATOM 1638 N N . LEU A 1 211 ? 8.234 7.633 -4.039 1 95.31 211 LEU A N 1
ATOM 1639 C CA . LEU A 1 211 ? 6.852 7.348 -3.656 1 95.31 211 LEU A CA 1
ATOM 1640 C C . LEU A 1 211 ? 5.957 7.238 -4.887 1 95.31 211 LEU A C 1
ATOM 1642 O O . LEU A 1 211 ? 4.996 6.469 -4.895 1 95.31 211 LEU A O 1
ATOM 1646 N N . THR A 1 212 ? 6.242 7.969 -5.898 1 90.88 212 THR A N 1
ATOM 1647 C CA . THR A 1 212 ? 5.355 8.031 -7.055 1 90.88 212 THR A CA 1
ATOM 1648 C C . THR A 1 212 ? 5.758 7.004 -8.102 1 90.88 212 THR A C 1
ATOM 1650 O O . THR A 1 212 ? 4.93 6.57 -8.906 1 90.88 212 THR A O 1
ATOM 1653 N N . SER A 1 213 ? 7 6.555 -8.094 1 85.31 213 SER A N 1
ATOM 1654 C CA . SER A 1 213 ? 7.465 5.738 -9.203 1 85.31 213 SER A CA 1
ATOM 1655 C C . SER A 1 213 ? 7.93 4.363 -8.727 1 85.31 213 SER A C 1
ATOM 1657 O O . SER A 1 213 ? 7.859 3.387 -9.477 1 85.31 213 SER A O 1
ATOM 1659 N N . SER A 1 214 ? 8.469 4.336 -7.508 1 79.94 214 SER A N 1
ATOM 1660 C CA . SER A 1 214 ? 9.156 3.115 -7.102 1 79.94 214 SER A CA 1
ATOM 1661 C C . SER A 1 214 ? 8.414 2.412 -5.969 1 79.94 214 SER A C 1
ATOM 1663 O O . SER A 1 214 ? 8.547 1.2 -5.789 1 79.94 214 SER A O 1
ATOM 1665 N N . TRP A 1 215 ? 7.809 3.23 -5.156 1 84.06 215 TRP A N 1
ATOM 1666 C CA . TRP A 1 215 ? 6.992 2.625 -4.109 1 84.06 215 TRP A CA 1
ATOM 1667 C C . TRP A 1 215 ? 5.715 2.023 -4.695 1 84.06 215 TRP A C 1
ATOM 1669 O O . TRP A 1 215 ? 4.695 2.707 -4.809 1 84.06 215 TRP A O 1
ATOM 1679 N N . LYS A 1 216 ? 5.852 0.834 -5.164 1 80.12 216 LYS A N 1
ATOM 1680 C CA . LYS A 1 216 ? 4.773 0.159 -5.883 1 80.12 216 LYS A CA 1
ATOM 1681 C C . LYS A 1 216 ? 3.975 -0.748 -4.949 1 80.12 216 LYS A C 1
ATOM 1683 O O . LYS A 1 216 ? 4.496 -1.216 -3.936 1 80.12 216 LYS A O 1
ATOM 1688 N N . LYS A 1 217 ? 2.721 -0.821 -5.316 1 85.5 217 LYS A N 1
ATOM 1689 C CA . LYS A 1 217 ? 1.851 -1.73 -4.574 1 85.5 217 LYS A CA 1
ATOM 1690 C C . LYS A 1 217 ? 2.217 -3.186 -4.848 1 85.5 217 LYS A C 1
ATOM 1692 O O . LYS A 1 217 ? 2.811 -3.5 -5.883 1 85.5 217 LYS A O 1
ATOM 1697 N N . SER A 1 218 ? 2.033 -4.023 -3.883 1 90.56 218 SER A N 1
ATOM 1698 C CA . SER A 1 218 ? 2.328 -5.449 -3.982 1 90.56 218 SER A CA 1
ATOM 1699 C C . SER A 1 218 ? 1.249 -6.285 -3.301 1 90.56 218 SER A C 1
ATOM 1701 O O . SER A 1 218 ? 0.403 -5.746 -2.582 1 90.56 218 SER A O 1
ATOM 1703 N N . VAL A 1 219 ? 1.195 -7.543 -3.689 1 94.94 219 VAL A N 1
ATOM 1704 C CA . VAL A 1 219 ? 0.195 -8.484 -3.197 1 94.94 219 VAL A CA 1
ATOM 1705 C C . VAL A 1 219 ? 0.857 -9.508 -2.279 1 94.94 219 VAL A C 1
ATOM 1707 O O . VAL A 1 219 ? 1.728 -10.266 -2.713 1 94.94 219 VAL A O 1
ATOM 1710 N N . ASN A 1 220 ? 0.534 -9.43 -0.999 1 94.5 220 ASN A N 1
ATOM 1711 C CA . ASN A 1 220 ? 1.054 -10.438 -0.082 1 94.5 220 ASN A CA 1
ATOM 1712 C C . ASN A 1 220 ? 0.247 -11.727 -0.155 1 94.5 220 ASN A C 1
ATOM 1714 O O . ASN A 1 220 ? -0.747 -11.805 -0.879 1 94.5 220 ASN A O 1
ATOM 1718 N N . LYS A 1 221 ? 0.629 -12.773 0.538 1 95.81 221 LYS A N 1
ATOM 1719 C CA . LYS A 1 221 ? 0.047 -14.109 0.474 1 95.81 221 LYS A CA 1
ATOM 1720 C C . LYS A 1 221 ? -1.404 -14.102 0.947 1 95.81 221 LYS A C 1
ATOM 1722 O O . LYS A 1 221 ? -2.258 -14.766 0.358 1 95.81 221 LYS A O 1
ATOM 1727 N N . ASP A 1 222 ? -1.669 -13.43 2.025 1 95.56 222 ASP A N 1
ATOM 1728 C CA . ASP A 1 222 ? -3.021 -13.352 2.566 1 95.56 222 ASP A CA 1
ATOM 1729 C C . ASP A 1 222 ? -3.99 -12.758 1.547 1 95.56 222 ASP A C 1
ATOM 1731 O O . ASP A 1 222 ? -5.043 -13.336 1.268 1 95.56 222 ASP A O 1
ATOM 1735 N N . MET A 1 223 ? -3.66 -11.625 0.948 1 95.88 223 MET A N 1
ATOM 1736 C CA . MET A 1 223 ? -4.477 -11 -0.092 1 95.88 223 MET A CA 1
ATOM 1737 C C . MET A 1 223 ? -4.695 -11.961 -1.258 1 95.88 223 MET A C 1
ATOM 1739 O O . MET A 1 223 ? -5.812 -12.086 -1.764 1 95.88 223 MET A O 1
ATOM 1743 N N . TRP A 1 224 ? -3.631 -12.602 -1.684 1 98.25 224 TRP A N 1
ATOM 1744 C CA . TRP A 1 224 ? -3.697 -13.547 -2.797 1 98.25 224 TRP A CA 1
ATOM 1745 C C . TRP A 1 224 ? -4.695 -14.664 -2.51 1 98.25 224 TRP A C 1
ATOM 1747 O O . TRP A 1 224 ? -5.602 -14.914 -3.305 1 98.25 224 TRP A O 1
ATOM 1757 N N . ASN A 1 225 ? -4.59 -15.266 -1.397 1 97.94 225 ASN A N 1
ATOM 1758 C CA . ASN A 1 225 ? -5.453 -16.375 -1.02 1 97.94 225 ASN A CA 1
ATOM 1759 C C . ASN A 1 225 ? -6.902 -15.938 -0.836 1 97.94 225 ASN A C 1
ATOM 1761 O O . ASN A 1 225 ? -7.824 -16.594 -1.306 1 97.94 225 ASN A O 1
ATOM 1765 N N . GLU A 1 226 ? -7.09 -14.82 -0.178 1 97.5 226 GLU A N 1
ATOM 1766 C CA . GLU A 1 226 ? -8.438 -14.328 0.093 1 97.5 226 GLU A CA 1
ATOM 1767 C C . GLU A 1 226 ? -9.133 -13.875 -1.19 1 97.5 226 GLU A C 1
ATOM 1769 O O . GLU A 1 226 ? -10.359 -13.914 -1.287 1 97.5 226 GLU A O 1
ATOM 1774 N N . THR A 1 227 ? -8.352 -13.461 -2.207 1 98.44 227 THR A N 1
ATOM 1775 C CA . THR A 1 227 ? -8.93 -13.055 -3.484 1 98.44 227 THR A CA 1
ATOM 1776 C C . THR A 1 227 ? -9.625 -14.227 -4.164 1 98.44 227 THR A C 1
ATOM 1778 O O . THR A 1 227 ? -10.727 -14.078 -4.703 1 98.44 227 THR A O 1
ATOM 1781 N N . LEU A 1 228 ? -9 -15.398 -4.102 1 98.56 228 LEU A N 1
ATOM 1782 C CA . LEU A 1 228 ? -9.641 -16.578 -4.676 1 98.56 228 LEU A CA 1
ATOM 1783 C C . LEU A 1 228 ? -10.953 -16.875 -3.955 1 98.56 228 LEU A C 1
ATOM 1785 O O . LEU A 1 228 ? -11.977 -17.125 -4.594 1 98.56 228 LEU A O 1
ATOM 1789 N N . LYS A 1 229 ? -10.883 -16.922 -2.668 1 97.31 229 LYS A N 1
ATOM 1790 C CA . LYS A 1 229 ? -12.086 -17.156 -1.876 1 97.31 229 LYS A CA 1
ATOM 1791 C C . LYS A 1 229 ? -13.18 -16.156 -2.221 1 97.31 229 LYS A C 1
ATOM 1793 O O . LYS A 1 229 ? -14.336 -16.531 -2.422 1 97.31 229 LYS A O 1
ATOM 1798 N N . PHE A 1 230 ? -12.828 -14.906 -2.281 1 98.12 230 PHE A N 1
ATOM 1799 C CA . PHE A 1 230 ? -13.75 -13.82 -2.611 1 98.12 230 PHE A CA 1
ATOM 1800 C C . PHE A 1 230 ? -14.336 -14.016 -4.004 1 98.12 230 PHE A C 1
ATOM 1802 O O . PHE A 1 230 ? -15.539 -13.852 -4.203 1 98.12 230 PHE A O 1
ATOM 1809 N N . ALA A 1 231 ? -13.469 -14.352 -4.98 1 98.19 231 ALA A N 1
ATOM 1810 C CA . ALA A 1 231 ? -13.914 -14.594 -6.352 1 98.19 231 ALA A CA 1
ATOM 1811 C C . ALA A 1 231 ? -14.977 -15.688 -6.398 1 98.19 231 ALA A C 1
ATOM 1813 O O . ALA A 1 231 ? -16.016 -15.523 -7.031 1 98.19 231 ALA A O 1
ATOM 1814 N N . GLN A 1 232 ? -14.719 -16.734 -5.695 1 97.31 232 GLN A N 1
ATOM 1815 C CA . GLN A 1 232 ? -15.648 -17.859 -5.68 1 97.31 232 GLN A CA 1
ATOM 1816 C C . GLN A 1 232 ? -16.969 -17.469 -5.043 1 97.31 232 GLN A C 1
ATOM 1818 O O . GLN A 1 232 ? -18.047 -17.812 -5.555 1 97.31 232 GLN A O 1
ATOM 1823 N N . LEU A 1 233 ? -16.938 -16.734 -3.934 1 96.88 233 LEU A N 1
ATOM 1824 C CA . LEU A 1 233 ? -18.141 -16.328 -3.221 1 96.88 233 LEU A CA 1
ATOM 1825 C C . LEU A 1 233 ? -18.969 -15.359 -4.062 1 96.88 233 LEU A C 1
ATOM 1827 O O . LEU A 1 233 ? -20.188 -15.445 -4.082 1 96.88 233 LEU A O 1
ATOM 1831 N N . THR A 1 234 ? -18.344 -14.461 -4.754 1 97.12 234 THR A N 1
ATOM 1832 C CA . THR A 1 234 ? -19.062 -13.461 -5.535 1 97.12 234 THR A CA 1
ATOM 1833 C C . THR A 1 234 ? -19.75 -14.109 -6.734 1 97.12 234 THR A C 1
ATOM 1835 O O . THR A 1 234 ? -20.75 -13.586 -7.242 1 97.12 234 THR A O 1
ATOM 1838 N N . LEU A 1 235 ? -19.219 -15.195 -7.242 1 96.06 235 LEU A N 1
ATOM 1839 C CA . LEU A 1 235 ? -19.828 -15.891 -8.367 1 96.06 235 LEU A CA 1
ATOM 1840 C C . LEU A 1 235 ? -21.141 -16.547 -7.953 1 96.06 235 LEU A C 1
ATOM 1842 O O . LEU A 1 235 ? -22.047 -16.734 -8.773 1 96.06 235 LEU A O 1
ATOM 1846 N N . THR A 1 236 ? -21.281 -16.844 -6.711 1 95.25 236 THR A N 1
ATOM 1847 C CA . THR A 1 236 ? -22.5 -17.469 -6.203 1 95.25 236 THR A CA 1
ATOM 1848 C C . THR A 1 236 ? -23.422 -16.438 -5.594 1 95.25 236 THR A C 1
ATOM 1850 O O . THR A 1 236 ? -24.641 -16.656 -5.473 1 95.25 236 THR A O 1
ATOM 1853 N N . ASP A 1 237 ? -22.891 -15.281 -5.195 1 95.88 237 ASP A N 1
ATOM 1854 C CA . ASP A 1 237 ? -23.641 -14.203 -4.555 1 95.88 237 ASP A CA 1
ATOM 1855 C C . ASP A 1 237 ? -23.188 -12.836 -5.059 1 95.88 237 ASP A C 1
ATOM 1857 O O . ASP A 1 237 ? -22.391 -12.164 -4.395 1 95.88 237 ASP A O 1
ATOM 1861 N N . GLU A 1 238 ? -23.75 -12.414 -6.074 1 93.25 238 GLU A N 1
ATOM 1862 C CA . GLU A 1 238 ? -23.359 -11.172 -6.723 1 93.25 238 GLU A CA 1
ATOM 1863 C C . GLU A 1 238 ? -23.625 -9.969 -5.824 1 93.25 238 GLU A C 1
ATOM 1865 O O . GLU A 1 238 ? -23.016 -8.906 -6.008 1 93.25 238 GLU A O 1
ATOM 1870 N N . ALA A 1 239 ? -24.516 -10.125 -4.945 1 92.94 239 ALA A N 1
ATOM 1871 C CA . ALA A 1 239 ? -24.875 -9.031 -4.047 1 92.94 239 ALA A CA 1
ATOM 1872 C C . ALA A 1 239 ? -23.859 -8.898 -2.912 1 92.94 239 ALA A C 1
ATOM 1874 O O . ALA A 1 239 ? -23.891 -7.922 -2.162 1 92.94 239 ALA A O 1
ATOM 1875 N N . MET A 1 240 ? -22.984 -9.875 -2.824 1 95.38 240 MET A N 1
ATOM 1876 C CA . MET A 1 240 ? -21.953 -9.914 -1.802 1 95.38 240 MET A CA 1
ATOM 1877 C C . MET A 1 240 ? -22.562 -9.852 -0.404 1 95.38 240 MET A C 1
ATOM 1879 O O . MET A 1 240 ? -22.062 -9.125 0.46 1 95.38 240 MET A O 1
ATOM 1883 N N . SER A 1 241 ? -23.547 -10.602 -0.153 1 94.5 241 SER A N 1
ATOM 1884 C CA . SER A 1 241 ? -24.25 -10.625 1.129 1 94.5 241 SER A CA 1
ATOM 1885 C C . SER A 1 241 ? -23.375 -11.227 2.223 1 94.5 241 SER A C 1
ATOM 1887 O O . SER A 1 241 ? -23.625 -11.023 3.41 1 94.5 241 SER A O 1
ATOM 1889 N N . PHE A 1 242 ? -22.391 -11.945 1.848 1 94.44 242 PHE A N 1
ATOM 1890 C CA . PHE A 1 242 ? -21.484 -12.594 2.781 1 94.44 242 PHE A CA 1
ATOM 1891 C C . PHE A 1 242 ? -20.531 -11.578 3.404 1 94.44 242 PHE A C 1
ATOM 1893 O O . PHE A 1 242 ? -19.859 -11.875 4.395 1 94.44 242 PHE A O 1
ATOM 1900 N N . TRP A 1 243 ? -20.438 -10.398 2.832 1 93.62 243 TRP A N 1
ATOM 1901 C CA . TRP A 1 243 ? -19.5 -9.383 3.293 1 93.62 243 TRP A CA 1
ATOM 1902 C C . TRP A 1 243 ? -20.203 -8.375 4.207 1 93.62 243 TRP A C 1
ATOM 1904 O O . TRP A 1 243 ? -21.312 -7.934 3.918 1 93.62 243 TRP A O 1
ATOM 1914 N N . ASN A 1 244 ? -19.594 -8.125 5.305 1 89.94 244 ASN A N 1
ATOM 1915 C CA . ASN A 1 244 ? -19.938 -6.977 6.145 1 89.94 244 ASN A CA 1
ATOM 1916 C C . ASN A 1 244 ? -18.688 -6.332 6.738 1 89.94 244 ASN A C 1
ATOM 1918 O O . ASN A 1 244 ? -17.578 -6.848 6.574 1 89.94 244 ASN A O 1
ATOM 1922 N N . GLU A 1 245 ? -18.812 -5.234 7.359 1 84.25 245 GLU A N 1
ATOM 1923 C CA . GLU A 1 245 ? -17.688 -4.441 7.848 1 84.25 245 GLU A CA 1
ATOM 1924 C C . GLU A 1 245 ? -16.891 -5.203 8.898 1 84.25 245 GLU A C 1
ATOM 1926 O O . GLU A 1 245 ? -15.688 -4.957 9.086 1 84.25 245 GLU A O 1
ATOM 1931 N N . GLU A 1 246 ? -17.5 -6.152 9.438 1 87.25 246 GLU A N 1
ATOM 1932 C CA . GLU A 1 246 ? -16.875 -6.887 10.531 1 87.25 246 GLU A CA 1
ATOM 1933 C C . GLU A 1 246 ? -16.219 -8.172 10.023 1 87.25 246 GLU A C 1
ATOM 1935 O O . GLU A 1 246 ? -15.516 -8.852 10.766 1 87.25 246 GLU A O 1
ATOM 1940 N N . SER A 1 247 ? -16.469 -8.422 8.773 1 87.38 247 SER A N 1
ATOM 1941 C CA . SER A 1 247 ? -15.898 -9.633 8.203 1 87.38 247 SER A CA 1
ATOM 1942 C C . SER A 1 247 ? -14.375 -9.57 8.18 1 87.38 247 SER A C 1
ATOM 1944 O O . SER A 1 247 ? -13.797 -8.484 8.094 1 87.38 247 SER A O 1
ATOM 1946 N N . SER A 1 248 ? -13.68 -10.695 8.352 1 91 248 SER A N 1
ATOM 1947 C CA . SER A 1 248 ? -12.227 -10.797 8.438 1 91 248 SER A CA 1
ATOM 1948 C C . SER A 1 248 ? -11.594 -10.906 7.055 1 91 248 SER A C 1
ATOM 1950 O O . SER A 1 248 ? -10.953 -11.906 6.738 1 91 248 SER A O 1
ATOM 1952 N N . TRP A 1 249 ? -11.812 -9.93 6.203 1 94 249 TRP A N 1
ATOM 1953 C CA . TRP A 1 249 ? -11.164 -9.836 4.898 1 94 249 TRP A CA 1
ATOM 1954 C C . TRP A 1 249 ? -9.984 -8.875 4.934 1 94 249 TRP A C 1
ATOM 1956 O O . TRP A 1 249 ? -9.945 -7.965 5.77 1 94 249 TRP A O 1
ATOM 1966 N N . PRO A 1 250 ? -9.016 -9.109 4.051 1 92.56 250 PRO A N 1
ATOM 1967 C CA . PRO A 1 250 ? -8 -8.062 3.879 1 92.56 250 PRO A CA 1
ATOM 1968 C C . PRO A 1 250 ? -8.617 -6.703 3.541 1 92.56 250 PRO A C 1
ATOM 1970 O O . PRO A 1 250 ? -9.617 -6.633 2.832 1 92.56 250 PRO A O 1
ATOM 1973 N N . SER A 1 251 ? -7.977 -5.633 4.012 1 88.19 251 SER A N 1
ATOM 1974 C CA . SER A 1 251 ? -8.5 -4.281 3.838 1 88.19 251 SER A CA 1
ATOM 1975 C C . SER A 1 251 ? -8.742 -3.971 2.365 1 88.19 251 SER A C 1
ATOM 1977 O O . SER A 1 251 ? -9.719 -3.305 2.02 1 88.19 251 SER A O 1
ATOM 1979 N N . VAL A 1 252 ? -7.918 -4.461 1.499 1 92.81 252 VAL A N 1
ATOM 1980 C CA . VAL A 1 252 ? -8.039 -4.199 0.068 1 92.81 252 VAL A CA 1
ATOM 1981 C C . VAL A 1 252 ? -9.359 -4.762 -0.453 1 92.81 252 VAL A C 1
ATOM 1983 O O . VAL A 1 252 ? -10.008 -4.148 -1.301 1 92.81 252 VAL A O 1
ATOM 1986 N N . ILE A 1 253 ? -9.727 -5.891 -0.016 1 95.62 253 ILE A N 1
ATOM 1987 C CA . ILE A 1 253 ? -10.984 -6.504 -0.441 1 95.62 253 ILE A CA 1
ATOM 1988 C C . ILE A 1 253 ? -12.164 -5.711 0.117 1 95.62 253 ILE A C 1
ATOM 1990 O O . ILE A 1 253 ? -13.141 -5.469 -0.589 1 95.62 253 ILE A O 1
ATOM 1994 N N . ASP A 1 254 ? -12.055 -5.316 1.41 1 93 254 ASP A N 1
ATOM 1995 C CA . ASP A 1 254 ? -13.078 -4.453 1.99 1 93 254 ASP A CA 1
ATOM 1996 C C . ASP A 1 254 ? -13.266 -3.186 1.158 1 93 254 ASP A C 1
ATOM 1998 O O . ASP A 1 254 ? -14.391 -2.797 0.853 1 93 254 ASP A O 1
ATOM 2002 N N . GLU A 1 255 ? -12.219 -2.576 0.805 1 90.75 255 GLU A N 1
ATOM 2003 C CA . GLU A 1 255 ? -12.242 -1.348 0.016 1 90.75 255 GLU A CA 1
ATOM 2004 C C . GLU A 1 255 ? -12.828 -1.597 -1.373 1 90.75 255 GLU A C 1
ATOM 2006 O O . GLU A 1 255 ? -13.516 -0.738 -1.926 1 90.75 255 GLU A O 1
ATOM 2011 N N . PHE A 1 256 ? -12.539 -2.754 -2.01 1 95.88 256 PHE A N 1
ATOM 2012 C CA . PHE A 1 256 ? -13.109 -3.117 -3.305 1 95.88 256 PHE A CA 1
ATOM 2013 C C . PHE A 1 256 ? -14.625 -3.225 -3.221 1 95.88 256 PHE A C 1
ATOM 2015 O O . PHE A 1 256 ? -15.336 -2.711 -4.086 1 95.88 256 PHE A O 1
ATOM 2022 N N . VAL A 1 257 ? -15.086 -3.893 -2.158 1 95.38 257 VAL A N 1
ATOM 2023 C CA . VAL A 1 257 ? -16.531 -4.051 -1.964 1 95.38 257 VAL A CA 1
ATOM 2024 C C . VAL A 1 257 ? -17.188 -2.678 -1.855 1 95.38 257 VAL A C 1
ATOM 2026 O O . VAL A 1 257 ? -18.203 -2.418 -2.506 1 95.38 257 VAL A O 1
ATOM 2029 N N . GLU A 1 258 ? -16.609 -1.822 -1.024 1 90.19 258 GLU A N 1
ATOM 2030 C CA . GLU A 1 258 ? -17.141 -0.467 -0.875 1 90.19 258 GLU A CA 1
ATOM 2031 C C . GLU A 1 258 ? -17.109 0.282 -2.205 1 90.19 258 GLU A C 1
ATOM 2033 O O . GLU A 1 258 ? -18.062 0.999 -2.535 1 90.19 258 GLU A O 1
ATOM 2038 N N . TRP A 1 259 ? -16.094 0.14 -2.947 1 92.06 259 TRP A N 1
ATOM 2039 C CA . TRP A 1 259 ? -15.945 0.764 -4.258 1 92.06 259 TRP A CA 1
ATOM 2040 C C . TRP A 1 259 ? -17.031 0.28 -5.215 1 92.06 259 TRP A C 1
ATOM 2042 O O . TRP A 1 259 ? -17.641 1.079 -5.938 1 92.06 259 TRP A O 1
ATOM 2052 N N . VAL A 1 260 ? -17.25 -1.033 -5.273 1 94.38 260 VAL A N 1
ATOM 2053 C CA . VAL A 1 260 ? -18.297 -1.601 -6.133 1 94.38 260 VAL A CA 1
ATOM 2054 C C . VAL A 1 260 ? -19.656 -1.035 -5.742 1 94.38 260 VAL A C 1
ATOM 2056 O O . VAL A 1 260 ? -20.422 -0.602 -6.602 1 94.38 260 VAL A O 1
ATOM 2059 N N . LYS A 1 261 ? -19.938 -1.001 -4.473 1 91.75 261 LYS A N 1
ATOM 2060 C CA . LYS A 1 261 ? -21.234 -0.534 -3.979 1 91.75 261 LYS A CA 1
ATOM 2061 C C . LYS A 1 261 ? -21.422 0.949 -4.281 1 91.75 261 LYS A C 1
ATOM 2063 O O . LYS A 1 261 ? -22.516 1.367 -4.668 1 91.75 261 LYS A O 1
ATOM 2068 N N . ASN A 1 262 ? -20.453 1.719 -4.145 1 89.06 262 ASN A N 1
ATOM 2069 C CA . ASN A 1 262 ? -20.562 3.168 -4.262 1 89.06 262 ASN A CA 1
ATOM 2070 C C . ASN A 1 262 ? -20.359 3.633 -5.699 1 89.06 262 ASN A C 1
ATOM 2072 O O . ASN A 1 262 ? -21.078 4.512 -6.18 1 89.06 262 ASN A O 1
ATOM 2076 N N . GLU A 1 263 ? -19.453 3.1 -6.438 1 88 263 GLU A N 1
ATOM 2077 C CA . GLU A 1 263 ? -19.062 3.617 -7.742 1 88 263 GLU A CA 1
ATOM 2078 C C . GLU A 1 263 ? -19.719 2.838 -8.875 1 88 263 GLU A C 1
ATOM 2080 O O . GLU A 1 263 ? -20 3.395 -9.938 1 88 263 GLU A O 1
ATOM 2085 N N . LYS A 1 264 ? -19.797 1.575 -8.68 1 91.19 264 LYS A N 1
ATOM 2086 C CA . LYS A 1 264 ? -20.312 0.762 -9.773 1 91.19 264 LYS A CA 1
ATOM 2087 C C . LYS A 1 264 ? -21.828 0.534 -9.617 1 91.19 264 LYS A C 1
ATOM 2089 O O . LYS A 1 264 ? -22.562 0.529 -10.609 1 91.19 264 LYS A O 1
ATOM 2094 N N . ARG A 1 265 ? -22.281 0.348 -8.352 1 88.06 265 ARG A N 1
ATOM 2095 C CA . ARG A 1 265 ? -23.688 0.027 -8.133 1 88.06 265 ARG A CA 1
ATOM 2096 C C . ARG A 1 265 ? -24.422 1.193 -7.48 1 88.06 265 ARG A C 1
ATOM 2098 O O . ARG A 1 265 ? -25.641 1.258 -7.516 1 88.06 265 ARG A O 1
ATOM 2105 N N . GLY A 1 266 ? -23.828 1.801 -6.559 1 70.25 266 GLY A N 1
ATOM 2106 C CA . GLY A 1 266 ? -24.453 2.893 -5.824 1 70.25 266 GLY A CA 1
ATOM 2107 C C . GLY A 1 266 ? -24.875 4.047 -6.711 1 70.25 266 GLY A C 1
ATOM 2108 O O . GLY A 1 266 ? -25.516 4.996 -6.246 1 70.25 266 GLY A O 1
ATOM 2109 N N . GLY A 1 267 ? -24.312 4.215 -7.918 1 53.81 267 GLY A N 1
ATOM 2110 C CA . GLY A 1 267 ? -24.953 5.375 -8.516 1 53.81 267 GLY A CA 1
ATOM 2111 C C . GLY A 1 267 ? -26.469 5.273 -8.523 1 53.81 267 GLY A C 1
ATOM 2112 O O . GLY A 1 267 ? -27.156 6.152 -9.055 1 53.81 267 GLY A O 1
ATOM 2113 N N . ALA A 1 268 ? -27.141 4.125 -8.461 1 39.69 268 ALA A N 1
ATOM 2114 C CA . ALA A 1 268 ? -28.594 4.297 -8.484 1 39.69 268 ALA A CA 1
ATOM 2115 C C . ALA A 1 268 ? -29.094 4.895 -7.172 1 39.69 268 ALA A C 1
ATOM 2117 O O . ALA A 1 268 ? -29.312 4.172 -6.195 1 39.69 268 ALA A O 1
ATOM 2118 N N . LYS A 1 269 ? -28.406 5.77 -6.457 1 37.62 269 LYS A N 1
ATOM 2119 C CA . LYS A 1 269 ? -29.156 6.578 -5.504 1 37.62 269 LYS A CA 1
ATOM 2120 C C . LYS A 1 269 ? -30.625 6.66 -5.891 1 37.62 269 LYS A C 1
ATOM 2122 O O . LYS A 1 269 ? -30.953 6.906 -7.051 1 37.62 269 LYS A O 1
ATOM 2127 N N . GLU A 1 270 ? -31.453 5.973 -5.211 1 35.34 270 GLU A N 1
ATOM 2128 C CA . GLU A 1 270 ? -32.875 6.273 -5.188 1 35.34 270 GLU A CA 1
ATOM 2129 C C . GLU A 1 270 ? -33.125 7.77 -5.363 1 35.34 270 GLU A C 1
ATOM 2131 O O . GLU A 1 270 ? -32.562 8.594 -4.652 1 35.34 270 GLU A O 1
ATOM 2136 N N . GLU A 1 271 ? -33.312 8.234 -6.516 1 36.53 271 GLU A N 1
ATOM 2137 C CA . GLU A 1 271 ? -34.062 9.477 -6.602 1 36.53 271 GLU A CA 1
ATOM 2138 C C . GLU A 1 271 ? -35.062 9.609 -5.445 1 36.53 271 GLU A C 1
ATOM 2140 O O . GLU A 1 271 ? -35.75 8.648 -5.109 1 36.53 271 GLU A O 1
ATOM 2145 N N . PRO A 1 272 ? -34.781 10.461 -4.422 1 36.66 272 PRO A N 1
ATOM 2146 C CA . PRO A 1 272 ? -35.969 10.719 -3.57 1 36.66 272 PRO A CA 1
ATOM 2147 C C . PRO A 1 272 ? -37.281 10.688 -4.344 1 36.66 272 PRO A C 1
ATOM 2149 O O . PRO A 1 272 ? -37.406 11.367 -5.367 1 36.66 272 PRO A O 1
ATOM 2152 N N . MET A 1 273 ? -37.75 9.602 -4.531 1 33.94 273 MET A N 1
ATOM 2153 C CA . MET A 1 273 ? -39.156 9.695 -4.934 1 33.94 273 MET A CA 1
ATOM 2154 C C . MET A 1 273 ? -39.875 10.844 -4.215 1 33.94 273 MET A C 1
ATOM 2156 O O . MET A 1 273 ? -39.875 10.898 -2.984 1 33.94 273 MET A O 1
ATOM 2160 N N . GLU A 1 274 ? -39.844 12.047 -4.824 1 33.94 274 GLU A N 1
ATOM 2161 C CA . GLU A 1 274 ? -40.812 13.102 -4.508 1 33.94 274 GLU A CA 1
ATOM 2162 C C . GLU A 1 274 ? -42.156 12.523 -4.121 1 33.94 274 GLU A C 1
ATOM 2164 O O . GLU A 1 274 ? -42.812 11.836 -4.922 1 33.94 274 GLU A O 1
ATOM 2169 N N . GLU A 1 275 ? -42.344 12.039 -2.904 1 29.36 275 GLU A N 1
ATOM 2170 C CA . GLU A 1 275 ? -43.719 11.945 -2.436 1 29.36 275 GLU A CA 1
ATOM 2171 C C . GLU A 1 275 ? -44.531 13.156 -2.871 1 29.36 275 GLU A C 1
ATOM 2173 O O . GLU A 1 275 ? -44.156 14.297 -2.586 1 29.36 275 GLU A O 1
ATOM 2178 N N . ASP A 1 276 ? -45.156 13.07 -4.039 1 34.19 276 ASP A N 1
ATOM 2179 C CA . ASP A 1 276 ? -46.281 13.906 -4.391 1 34.19 276 ASP A CA 1
ATOM 2180 C C . ASP A 1 276 ? -47.219 14.109 -3.191 1 34.19 276 ASP A C 1
ATOM 2182 O O . ASP A 1 276 ? -47.844 13.164 -2.709 1 34.19 276 ASP A O 1
ATOM 2186 N N . TYR A 1 277 ? -46.719 14.945 -2.168 1 27.52 277 TYR A N 1
ATOM 2187 C CA . TYR A 1 277 ? -47.844 15.617 -1.535 1 27.52 277 TYR A CA 1
ATOM 2188 C C . TYR A 1 277 ? -48.438 16.656 -2.471 1 27.52 277 TYR A C 1
ATOM 2190 O O . TYR A 1 277 ? -47.75 17.219 -3.316 1 27.52 277 TYR A O 1
ATOM 2198 N N . MET B 1 1 ? -13.398 -65.5 20.031 1 36.75 1 MET B N 1
ATOM 2199 C CA . MET B 1 1 ? -13.562 -64.312 20.875 1 36.75 1 MET B CA 1
ATOM 2200 C C . MET B 1 1 ? -13.336 -63.031 20.078 1 36.75 1 MET B C 1
ATOM 2202 O O . MET B 1 1 ? -12.391 -62.938 19.297 1 36.75 1 MET B O 1
ATOM 2206 N N . PRO B 1 2 ? -14.477 -62.219 19.781 1 49.72 2 PRO B N 1
ATOM 2207 C CA . PRO B 1 2 ? -14.32 -61 19 1 49.72 2 PRO B CA 1
ATOM 2208 C C . PRO B 1 2 ? -13.156 -60.125 19.484 1 49.72 2 PRO B C 1
ATOM 2210 O O . PRO B 1 2 ? -12.977 -59.938 20.688 1 49.72 2 PRO B O 1
ATOM 2213 N N . THR B 1 3 ? -11.945 -60.188 18.859 1 59.97 3 THR B N 1
ATOM 2214 C CA . THR B 1 3 ? -10.773 -59.438 19.281 1 59.97 3 THR B CA 1
ATOM 2215 C C . THR B 1 3 ? -11.148 -58.031 19.656 1 59.97 3 THR B C 1
ATOM 2217 O O . THR B 1 3 ? -11.711 -57.281 18.844 1 59.97 3 THR B O 1
ATOM 2220 N N . VAL B 1 4 ? -11.453 -57.75 20.875 1 72.38 4 VAL B N 1
ATOM 2221 C CA . VAL B 1 4 ? -11.75 -56.438 21.453 1 72.38 4 VAL B CA 1
ATOM 2222 C C . VAL B 1 4 ? -10.539 -55.531 21.297 1 72.38 4 VAL B C 1
ATOM 2224 O O . VAL B 1 4 ? -9.445 -55.844 21.766 1 72.38 4 VAL B O 1
ATOM 2227 N N . TYR B 1 5 ? -10.531 -54.656 20.297 1 76.69 5 TYR B N 1
ATOM 2228 C CA . TYR B 1 5 ? -9.438 -53.719 20.094 1 76.69 5 TYR B CA 1
ATOM 2229 C C . TYR B 1 5 ? -9.578 -52.5 21.016 1 76.69 5 TYR B C 1
ATOM 2231 O O . TYR B 1 5 ? -10.688 -52.094 21.359 1 76.69 5 TYR B O 1
ATOM 2239 N N . SER B 1 6 ? -8.531 -52.094 21.719 1 81.5 6 SER B N 1
ATOM 2240 C CA . SER B 1 6 ? -8.516 -50.906 22.562 1 81.5 6 SER B CA 1
ATOM 2241 C C . SER B 1 6 ? -8.977 -49.688 21.797 1 81.5 6 SER B C 1
ATOM 2243 O O . SER B 1 6 ? -9.031 -49.688 20.562 1 81.5 6 SER B O 1
ATOM 2245 N N . ALA B 1 7 ? -9.375 -48.719 22.516 1 77.69 7 ALA B N 1
ATOM 2246 C CA . ALA B 1 7 ? -9.789 -47.469 21.891 1 77.69 7 ALA B CA 1
ATOM 2247 C C . ALA B 1 7 ? -8.711 -46.906 20.953 1 77.69 7 ALA B C 1
ATOM 2249 O O . ALA B 1 7 ? -9.016 -46.406 19.875 1 77.69 7 ALA B O 1
ATOM 2250 N N . GLN B 1 8 ? -7.453 -47 21.312 1 80.75 8 GLN B N 1
ATOM 2251 C CA . GLN B 1 8 ? -6.32 -46.562 20.516 1 80.75 8 GLN B CA 1
ATOM 2252 C C . GLN B 1 8 ? -6.188 -47.406 19.25 1 80.75 8 GLN B C 1
ATOM 2254 O O . GLN B 1 8 ? -5.895 -46.875 18.172 1 80.75 8 GLN B O 1
ATOM 2259 N N . GLN B 1 9 ? -6.449 -48.625 19.375 1 84.69 9 GLN B N 1
ATOM 2260 C CA . GLN B 1 9 ? -6.359 -49.5 18.219 1 84.69 9 GLN B CA 1
ATOM 2261 C C . GLN B 1 9 ? -7.516 -49.281 17.25 1 84.69 9 GLN B C 1
ATOM 2263 O O . GLN B 1 9 ? -7.324 -49.281 16.031 1 84.69 9 GLN B O 1
ATOM 2268 N N . LYS B 1 10 ? -8.656 -49.062 17.703 1 83.44 10 LYS B N 1
ATOM 2269 C CA . LYS B 1 10 ? -9.805 -48.75 16.859 1 83.44 10 LYS B CA 1
ATOM 2270 C C . LYS B 1 10 ? -9.57 -47.438 16.078 1 83.44 10 LYS B C 1
ATOM 2272 O O . LYS B 1 10 ? -9.898 -47.344 14.898 1 83.44 10 LYS B O 1
ATOM 2277 N N . ALA B 1 11 ? -9.062 -46.469 16.734 1 83.75 11 ALA B N 1
ATOM 2278 C CA . ALA B 1 11 ? -8.711 -45.219 16.094 1 83.75 11 ALA B CA 1
ATOM 2279 C C . ALA B 1 11 ? -7.656 -45.406 15.016 1 83.75 11 ALA B C 1
ATOM 2281 O O . ALA B 1 11 ? -7.742 -44.844 13.93 1 83.75 11 ALA B O 1
ATOM 2282 N N . ALA B 1 12 ? -6.68 -46.188 15.234 1 85.06 12 ALA B N 1
ATOM 2283 C CA . ALA B 1 12 ? -5.637 -46.5 14.266 1 85.06 12 ALA B CA 1
ATOM 2284 C C . ALA B 1 12 ? -6.215 -47.25 13.07 1 85.06 12 ALA B C 1
ATOM 2286 O O . ALA B 1 12 ? -5.832 -47 11.922 1 85.06 12 ALA B O 1
ATOM 2287 N N . ILE B 1 13 ? -7.141 -48.094 13.312 1 86.56 13 ILE B N 1
ATOM 2288 C CA . ILE B 1 13 ? -7.809 -48.812 12.25 1 86.56 13 ILE B CA 1
ATOM 2289 C C . ILE B 1 13 ? -8.602 -47.875 11.367 1 86.56 13 ILE B C 1
ATOM 2291 O O . ILE B 1 13 ? -8.5 -47.906 10.141 1 86.56 13 ILE B O 1
ATOM 2295 N N . THR B 1 14 ? -9.367 -46.969 11.984 1 84.31 14 THR B N 1
ATOM 2296 C CA . THR B 1 14 ? -10.148 -46 11.234 1 84.31 14 THR B CA 1
ATOM 2297 C C . THR B 1 14 ? -9.242 -45.094 10.438 1 84.31 14 THR B C 1
ATOM 2299 O O . THR B 1 14 ? -9.516 -44.781 9.273 1 84.31 14 THR B O 1
ATOM 2302 N N . GLN B 1 15 ? -8.172 -44.625 11.023 1 82.38 15 GLN B N 1
ATOM 2303 C CA . GLN B 1 15 ? -7.215 -43.75 10.352 1 82.38 15 GLN B CA 1
ATOM 2304 C C . GLN B 1 15 ? -6.551 -44.469 9.18 1 82.38 15 GLN B C 1
ATOM 2306 O O . GLN B 1 15 ? -6.418 -43.906 8.094 1 82.38 15 GLN B O 1
ATOM 2311 N N . PHE B 1 16 ? -6.18 -45.656 9.367 1 78.31 16 PHE B N 1
ATOM 2312 C CA . PHE B 1 16 ? -5.543 -46.438 8.32 1 78.31 16 PHE B CA 1
ATOM 2313 C C . PHE B 1 16 ? -6.52 -46.719 7.184 1 78.31 16 PHE B C 1
ATOM 2315 O O . PHE B 1 16 ? -6.164 -46.594 6.012 1 78.31 16 PHE B O 1
ATOM 2322 N N . ILE B 1 17 ? -7.727 -47 7.465 1 80.81 17 ILE B N 1
ATOM 2323 C CA . ILE B 1 17 ? -8.742 -47.25 6.453 1 80.81 17 ILE B CA 1
ATOM 2324 C C . ILE B 1 17 ? -9.062 -45.969 5.695 1 80.81 17 ILE B C 1
ATOM 2326 O O . ILE B 1 17 ? -9.227 -46 4.473 1 80.81 17 ILE B O 1
ATOM 2330 N N . ASN B 1 18 ? -9.039 -44.906 6.352 1 78.81 18 ASN B N 1
ATOM 2331 C CA . ASN B 1 18 ? -9.32 -43.625 5.734 1 78.81 18 ASN B CA 1
ATOM 2332 C C . ASN B 1 18 ? -8.227 -43.219 4.75 1 78.81 18 ASN B C 1
ATOM 2334 O O . ASN B 1 18 ? -8.508 -42.625 3.703 1 78.81 18 ASN B O 1
ATOM 2338 N N . PHE B 1 19 ? -6.969 -43.656 5.043 1 74.19 19 PHE B N 1
ATOM 2339 C CA . PHE B 1 19 ? -5.84 -43.281 4.199 1 74.19 19 PHE B CA 1
ATOM 2340 C C . PHE B 1 19 ? -5.641 -44.312 3.078 1 74.19 19 PHE B C 1
ATOM 2342 O O . PHE B 1 19 ? -5.246 -43.938 1.969 1 74.19 19 PHE B O 1
ATOM 2349 N N . THR B 1 20 ? -5.969 -45.562 3.256 1 74.81 20 THR B N 1
ATOM 2350 C CA . THR B 1 20 ? -5.598 -46.625 2.312 1 74.81 20 THR B CA 1
ATOM 2351 C C . THR B 1 20 ? -6.84 -47.188 1.644 1 74.81 20 THR B C 1
ATOM 2353 O O . THR B 1 20 ? -6.734 -47.906 0.631 1 74.81 20 THR B O 1
ATOM 2356 N N . GLN B 1 21 ? -8.062 -46.844 2.053 1 73.88 21 GLN B N 1
ATOM 2357 C CA . GLN B 1 21 ? -9.367 -47.344 1.623 1 73.88 21 GLN B CA 1
ATOM 2358 C C . GLN B 1 21 ? -9.391 -48.844 1.542 1 73.88 21 GLN B C 1
ATOM 2360 O O . GLN B 1 21 ? -10.133 -49.438 0.739 1 73.88 21 GLN B O 1
ATOM 2365 N N . LEU B 1 22 ? -8.695 -49.531 2.328 1 76.69 22 LEU B N 1
ATOM 2366 C CA . LEU B 1 22 ? -8.656 -51 2.383 1 76.69 22 LEU B CA 1
ATOM 2367 C C . LEU B 1 22 ? -9.664 -51.531 3.398 1 76.69 22 LEU B C 1
ATOM 2369 O O . LEU B 1 22 ? -10.18 -50.75 4.223 1 76.69 22 LEU B O 1
ATOM 2373 N N . ASP B 1 23 ? -10.023 -52.75 3.252 1 80.62 23 ASP B N 1
ATOM 2374 C CA . ASP B 1 23 ? -10.992 -53.375 4.148 1 80.62 23 ASP B CA 1
ATOM 2375 C C . ASP B 1 23 ? -10.43 -53.531 5.559 1 80.62 23 ASP B C 1
ATOM 2377 O O . ASP B 1 23 ? -9.211 -53.531 5.75 1 80.62 23 ASP B O 1
ATOM 2381 N N . ARG B 1 24 ? -11.227 -53.656 6.5 1 83.62 24 ARG B N 1
ATOM 2382 C CA . ARG B 1 24 ? -10.945 -53.625 7.93 1 83.62 24 ARG B CA 1
ATOM 2383 C C . ARG B 1 24 ? -9.969 -54.75 8.312 1 83.62 24 ARG B C 1
ATOM 2385 O O . ARG B 1 24 ? -9.047 -54.531 9.109 1 83.62 24 ARG B O 1
ATOM 2392 N N . ASN B 1 25 ? -10.156 -55.906 7.781 1 83.31 25 ASN B N 1
ATOM 2393 C CA . ASN B 1 25 ? -9.305 -57.031 8.133 1 83.31 25 ASN B CA 1
ATOM 2394 C C . ASN B 1 25 ? -7.863 -56.812 7.672 1 83.31 25 ASN B C 1
ATOM 2396 O O . ASN B 1 25 ? -6.918 -57.094 8.406 1 83.31 25 ASN B O 1
ATOM 2400 N N . THR B 1 26 ? -7.668 -56.25 6.488 1 81.25 26 THR B N 1
ATOM 2401 C CA . THR B 1 26 ? -6.355 -55.906 5.945 1 81.25 26 THR B CA 1
ATOM 2402 C C . THR B 1 26 ? -5.707 -54.781 6.766 1 81.25 26 THR B C 1
ATOM 2404 O O . THR B 1 26 ? -4.5 -54.812 7.008 1 81.25 26 THR B O 1
ATOM 2407 N N . ALA B 1 27 ? -6.559 -53.875 7.148 1 84.44 27 ALA B N 1
ATOM 2408 C CA . ALA B 1 27 ? -6.07 -52.781 7.98 1 84.44 27 ALA B CA 1
ATOM 2409 C C . ALA B 1 27 ? -5.527 -53.312 9.312 1 84.44 27 ALA B C 1
ATOM 2411 O O . ALA B 1 27 ? -4.453 -52.906 9.75 1 84.44 27 ALA B O 1
ATOM 2412 N N . ILE B 1 28 ? -6.172 -54.156 9.82 1 83.56 28 ILE B N 1
ATOM 2413 C CA . ILE B 1 28 ? -5.82 -54.719 11.117 1 83.56 28 ILE B CA 1
ATOM 2414 C C . ILE B 1 28 ? -4.496 -55.469 11.016 1 83.56 28 ILE B C 1
ATOM 2416 O O . ILE B 1 28 ? -3.627 -55.344 11.883 1 83.56 28 ILE B O 1
ATOM 2420 N N . ARG B 1 29 ? -4.309 -56.312 9.961 1 82.94 29 ARG B N 1
ATOM 2421 C CA . ARG B 1 29 ? -3.066 -57.031 9.75 1 82.94 29 ARG B CA 1
ATOM 2422 C C . ARG B 1 29 ? -1.883 -56.094 9.594 1 82.94 29 ARG B C 1
ATOM 2424 O O . ARG B 1 29 ? -0.816 -56.312 10.164 1 82.94 29 ARG B O 1
ATOM 2431 N N . ALA B 1 30 ? -2.082 -55 8.859 1 79.56 30 ALA B N 1
ATOM 2432 C CA . ALA B 1 30 ? -1.035 -54.031 8.602 1 79.56 30 ALA B CA 1
ATOM 2433 C C . ALA B 1 30 ? -0.658 -53.281 9.883 1 79.56 30 ALA B C 1
ATOM 2435 O O . ALA B 1 30 ? 0.522 -53.031 10.133 1 79.56 30 ALA B O 1
ATOM 2436 N N . LEU B 1 31 ? -1.657 -53 10.578 1 86.06 31 LEU B N 1
ATOM 2437 C CA . LEU B 1 31 ? -1.435 -52.25 11.812 1 86.06 31 LEU B CA 1
ATOM 2438 C C . LEU B 1 31 ? -0.776 -53.125 12.867 1 86.06 31 LEU B C 1
ATOM 2440 O O . LEU B 1 31 ? 0.109 -52.656 13.594 1 86.06 31 LEU B O 1
ATOM 2444 N N . LYS B 1 32 ? -1.192 -54.406 12.93 1 82.56 32 LYS B N 1
ATOM 2445 C CA . LYS B 1 32 ? -0.575 -55.375 13.852 1 82.56 32 LYS B CA 1
ATOM 2446 C C . LYS B 1 32 ? 0.913 -55.531 13.555 1 82.56 32 LYS B C 1
ATOM 2448 O O . LYS B 1 32 ? 1.729 -55.594 14.477 1 82.56 32 LYS B O 1
ATOM 2453 N N . SER B 1 33 ? 1.269 -55.594 12.273 1 81.31 33 SER B N 1
ATOM 2454 C CA . SER B 1 33 ? 2.652 -55.75 11.844 1 81.31 33 SER B CA 1
ATOM 2455 C C . SER B 1 33 ? 3.471 -54.5 12.07 1 81.31 33 SER B C 1
ATOM 2457 O O . SER B 1 33 ? 4.699 -54.531 12.008 1 81.31 33 SER B O 1
ATOM 2459 N N . ASN B 1 34 ? 2.799 -53.375 12.391 1 81.94 34 ASN B N 1
ATOM 2460 C CA . ASN B 1 34 ? 3.496 -52.125 12.547 1 81.94 34 ASN B CA 1
ATOM 2461 C C . ASN B 1 34 ? 3.221 -51.469 13.906 1 81.94 34 ASN B C 1
ATOM 2463 O O . ASN B 1 34 ? 3.219 -50.25 14.031 1 81.94 34 ASN B O 1
ATOM 2467 N N . GLY B 1 35 ? 2.885 -52.375 14.805 1 83.69 35 GLY B N 1
ATOM 2468 C CA . GLY B 1 35 ? 2.777 -52 16.203 1 83.69 35 GLY B CA 1
ATOM 2469 C C . GLY B 1 35 ? 1.594 -51.094 16.484 1 83.69 35 GLY B C 1
ATOM 2470 O O . GLY B 1 35 ? 1.655 -50.219 17.375 1 83.69 35 GLY B O 1
ATOM 2471 N N . TRP B 1 36 ? 0.585 -51.125 15.641 1 83.5 36 TRP B N 1
ATOM 2472 C CA . TRP B 1 36 ? -0.668 -50.375 15.75 1 83.5 36 TRP B CA 1
ATOM 2473 C C . TRP B 1 36 ? -0.429 -48.875 15.633 1 83.5 36 TRP B C 1
ATOM 2475 O O . TRP B 1 36 ? -1.203 -48.062 16.156 1 83.5 36 TRP B O 1
ATOM 2485 N N . ASP B 1 37 ? 0.708 -48.469 15.086 1 81 37 ASP B N 1
ATOM 2486 C CA . ASP B 1 37 ? 0.956 -47.094 14.672 1 81 37 ASP B CA 1
ATOM 2487 C C . ASP B 1 37 ? 0.401 -46.844 13.273 1 81 37 ASP B C 1
ATOM 2489 O O . ASP B 1 37 ? 0.934 -47.344 12.281 1 81 37 ASP B O 1
ATOM 2493 N N . ALA B 1 38 ? -0.649 -46.062 13.125 1 80.69 38 ALA B N 1
ATOM 2494 C CA . ALA B 1 38 ? -1.378 -45.844 11.875 1 80.69 38 ALA B CA 1
ATOM 2495 C C . ALA B 1 38 ? -0.47 -45.25 10.805 1 80.69 38 ALA B C 1
ATOM 2497 O O . ALA B 1 38 ? -0.507 -45.656 9.648 1 80.69 38 ALA B O 1
ATOM 2498 N N . GLN B 1 39 ? 0.352 -44.312 11.148 1 77.88 39 GLN B N 1
ATOM 2499 C CA . GLN B 1 39 ? 1.23 -43.656 10.172 1 77.88 39 GLN B CA 1
ATOM 2500 C C . GLN B 1 39 ? 2.303 -44.625 9.68 1 77.88 39 GLN B C 1
ATOM 2502 O O . GLN B 1 39 ? 2.574 -44.688 8.477 1 77.88 39 GLN B O 1
ATOM 2507 N N . ALA B 1 40 ? 2.928 -45.312 10.422 1 77.69 40 ALA B N 1
ATOM 2508 C CA . ALA B 1 40 ? 3.926 -46.312 10.07 1 77.69 40 ALA B CA 1
ATOM 2509 C C . ALA B 1 40 ? 3.305 -47.438 9.242 1 77.69 40 ALA B C 1
ATOM 2511 O O . ALA B 1 40 ? 3.916 -47.938 8.289 1 77.69 40 ALA B O 1
ATOM 2512 N N . ALA B 1 41 ? 2.15 -47.844 9.633 1 76.5 41 ALA B N 1
ATOM 2513 C CA . ALA B 1 41 ? 1.453 -48.906 8.891 1 76.5 41 ALA B CA 1
ATOM 2514 C C . ALA B 1 41 ? 1.07 -48.438 7.492 1 76.5 41 ALA B C 1
ATOM 2516 O O . ALA B 1 41 ? 1.174 -49.188 6.523 1 76.5 41 ALA B O 1
ATOM 2517 N N . VAL B 1 42 ? 0.577 -47.188 7.391 1 73.5 42 VAL B N 1
ATOM 2518 C CA . VAL B 1 42 ? 0.282 -46.625 6.086 1 73.5 42 VAL B CA 1
ATOM 2519 C C . VAL B 1 42 ? 1.563 -46.531 5.262 1 73.5 42 VAL B C 1
ATOM 2521 O O . VAL B 1 42 ? 1.578 -46.875 4.082 1 73.5 42 VAL B O 1
ATOM 2524 N N . ASN B 1 43 ? 2.664 -46.062 5.793 1 70 43 ASN B N 1
ATOM 2525 C CA . ASN B 1 43 ? 3.965 -46.062 5.133 1 70 43 ASN B CA 1
ATOM 2526 C C . ASN B 1 43 ? 4.418 -47.469 4.738 1 70 43 ASN B C 1
ATOM 2528 O O . ASN B 1 43 ? 4.969 -47.656 3.654 1 70 43 ASN B O 1
ATOM 2532 N N . ALA B 1 44 ? 4.375 -48.344 5.621 1 67.69 44 ALA B N 1
ATOM 2533 C CA . ALA B 1 44 ? 4.766 -49.719 5.359 1 67.69 44 ALA B CA 1
ATOM 2534 C C . ALA B 1 44 ? 3.855 -50.375 4.312 1 67.69 44 ALA B C 1
ATOM 2536 O O . ALA B 1 44 ? 4.309 -51.188 3.502 1 67.69 44 ALA B O 1
ATOM 2537 N N . HIS B 1 45 ? 2.535 -50.25 4.512 1 62.28 45 HIS B N 1
ATOM 2538 C CA . HIS B 1 45 ? 1.586 -50.75 3.523 1 62.28 45 HIS B CA 1
ATOM 2539 C C . HIS B 1 45 ? 1.844 -50.156 2.152 1 62.28 45 HIS B C 1
ATOM 2541 O O . HIS B 1 45 ? 1.786 -50.844 1.136 1 62.28 45 HIS B O 1
ATOM 2547 N N . TYR B 1 46 ? 1.837 -48.875 2.09 1 57.34 46 TYR B N 1
ATOM 2548 C CA . TYR B 1 46 ? 2.244 -48.25 0.835 1 57.34 46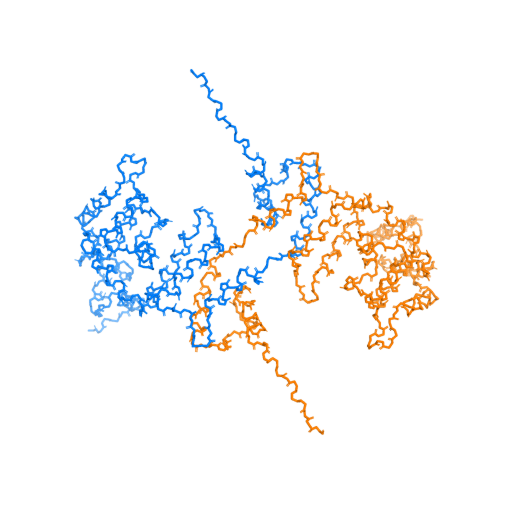 TYR B CA 1
ATOM 2549 C C . TYR B 1 46 ? 3.736 -48.438 0.592 1 57.34 46 TYR B C 1
ATOM 2551 O O . TYR B 1 46 ? 4.188 -48.469 -0.556 1 57.34 46 TYR B O 1
ATOM 2559 N N . GLY B 1 47 ? 4.496 -48.438 1.461 1 49.06 47 GLY B N 1
ATOM 2560 C CA . GLY B 1 47 ? 5.926 -48.688 1.34 1 49.06 47 GLY B CA 1
ATOM 2561 C C . GLY B 1 47 ? 6.266 -50.125 1.102 1 49.06 47 GLY B C 1
ATOM 2562 O O . GLY B 1 47 ? 7.289 -50.438 0.491 1 49.06 47 GLY B O 1
ATOM 2563 N N . GLY B 1 48 ? 5.922 -51.094 1.897 1 41.03 48 GLY B N 1
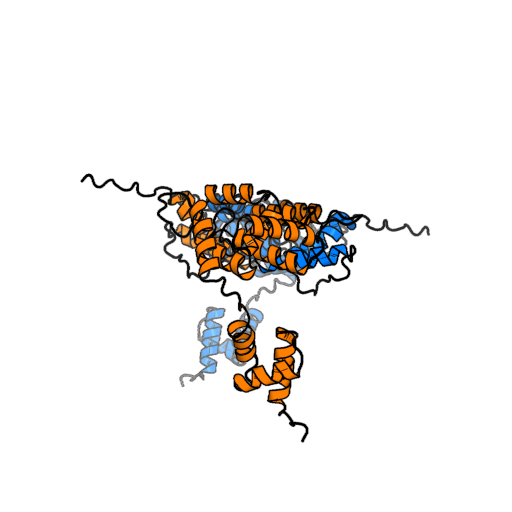ATOM 2564 C CA . GLY B 1 48 ? 6.371 -52.5 1.83 1 41.03 48 GLY B CA 1
ATOM 2565 C C . GLY B 1 48 ? 5.816 -53.25 0.63 1 41.03 48 GLY B C 1
ATOM 2566 O O . GLY B 1 48 ? 6.52 -54.062 0.025 1 41.03 48 GLY B O 1
ATOM 2567 N N . GLY B 1 49 ? 4.566 -53.844 0.635 1 37.5 49 GLY B N 1
ATOM 2568 C CA . GLY B 1 49 ? 4.141 -54.719 -0.44 1 37.5 49 GLY B CA 1
ATOM 2569 C C . GLY B 1 49 ? 4.148 -54.062 -1.801 1 37.5 49 GLY B C 1
ATOM 2570 O O . GLY B 1 49 ? 4.684 -54.594 -2.766 1 37.5 49 GLY B O 1
ATOM 2571 N N . GLY B 1 50 ? 2.773 -53.656 -2.234 1 35.12 50 GLY B N 1
ATOM 2572 C CA . GLY B 1 50 ? 2.805 -53.219 -3.623 1 35.12 50 GLY B CA 1
ATOM 2573 C C . GLY B 1 50 ? 3.939 -52.25 -3.926 1 35.12 50 GLY B C 1
ATOM 2574 O O . GLY B 1 50 ? 4.645 -51.812 -3.016 1 35.12 50 GLY B O 1
ATOM 2575 N N . GLY B 1 51 ? 3.998 -51.688 -5.23 1 32.78 51 GLY B N 1
ATOM 2576 C CA . GLY B 1 51 ? 4.859 -50.625 -5.695 1 32.78 51 GLY B CA 1
ATOM 2577 C C . GLY B 1 51 ? 4.793 -49.375 -4.816 1 32.78 51 GLY B C 1
ATOM 2578 O O . GLY B 1 51 ? 3.789 -48.688 -4.809 1 32.78 51 GLY B O 1
ATOM 2579 N N . ALA B 1 52 ? 4.566 -49.281 -3.598 1 34.03 52 ALA B N 1
ATOM 2580 C CA . ALA B 1 52 ? 5.082 -47.969 -3.189 1 34.03 52 ALA B CA 1
ATOM 2581 C C . ALA B 1 52 ? 6.023 -47.406 -4.246 1 34.03 52 ALA B C 1
ATOM 2583 O O . ALA B 1 52 ? 7.109 -47.938 -4.473 1 34.03 52 ALA B O 1
ATOM 2584 N N . THR B 1 53 ? 5.426 -47 -5.262 1 35.16 53 THR B N 1
ATOM 2585 C CA . THR B 1 53 ? 6.07 -46.438 -6.438 1 35.16 53 THR B CA 1
ATOM 2586 C C . THR B 1 53 ? 7.238 -45.531 -6.035 1 35.16 53 THR B C 1
ATOM 2588 O O . THR B 1 53 ? 7.035 -44.375 -5.645 1 35.16 53 THR B O 1
ATOM 2591 N N . GLY B 1 54 ? 7.875 -45.594 -5.02 1 38.34 54 GLY B N 1
ATOM 2592 C CA . GLY B 1 54 ? 9.258 -45.188 -5.191 1 38.34 54 GLY B CA 1
ATOM 2593 C C . GLY B 1 54 ? 9.695 -45.188 -6.645 1 38.34 54 GLY B C 1
ATOM 2594 O O . GLY B 1 54 ? 9.648 -46.219 -7.324 1 38.34 54 GLY B O 1
ATOM 2595 N N . GLY B 1 55 ? 9.094 -44.375 -7.375 1 45.97 55 GLY B N 1
ATOM 2596 C CA . GLY B 1 55 ? 9.539 -44.344 -8.758 1 45.97 55 GLY B CA 1
ATOM 2597 C C . GLY B 1 55 ? 10.82 -45.125 -8.984 1 45.97 55 GLY B C 1
ATOM 2598 O O . GLY B 1 55 ? 11.773 -45.031 -8.211 1 45.97 55 GLY B O 1
ATOM 2599 N N . SER B 1 56 ? 10.641 -46.688 -9.336 1 63.41 56 SER B N 1
ATOM 2600 C CA . SER B 1 56 ? 11.68 -47.688 -9.602 1 63.41 56 SER B CA 1
ATOM 2601 C C . SER B 1 56 ? 13 -47 -9.961 1 63.41 56 SER B C 1
ATOM 2603 O O . SER B 1 56 ? 13.016 -45.875 -10.445 1 63.41 56 SER B O 1
ATOM 2605 N N . GLY B 1 57 ? 13.93 -47.469 -9.055 1 74.81 57 GLY B N 1
ATOM 2606 C CA . GLY B 1 57 ? 15.25 -47.125 -9.547 1 74.81 57 GLY B CA 1
ATOM 2607 C C . GLY B 1 57 ? 15.281 -46.906 -11.047 1 74.81 57 GLY B C 1
ATOM 2608 O O . GLY B 1 57 ? 15.898 -45.938 -11.531 1 74.81 57 GLY B O 1
ATOM 2609 N N . ALA B 1 58 ? 14.352 -47.688 -11.641 1 86.31 58 ALA B N 1
ATOM 2610 C CA . ALA B 1 58 ? 14.297 -47.562 -13.094 1 86.31 58 ALA B CA 1
ATOM 2611 C C . ALA B 1 58 ? 13.586 -46.312 -13.516 1 86.31 58 ALA B C 1
ATOM 2613 O O . ALA B 1 58 ? 14.008 -45.625 -14.453 1 86.31 58 ALA B O 1
ATOM 2614 N N . ALA B 1 59 ? 12.414 -46 -12.805 1 90.06 59 ALA B N 1
ATOM 2615 C CA . ALA B 1 59 ? 11.664 -44.781 -13.109 1 90.06 59 ALA B CA 1
ATOM 2616 C C . ALA B 1 59 ? 12.516 -43.562 -12.844 1 90.06 59 ALA B C 1
ATOM 2618 O O . ALA B 1 59 ? 12.523 -42.625 -13.648 1 90.06 59 ALA B O 1
ATOM 2619 N N . ARG B 1 60 ? 13.188 -43.625 -11.719 1 93.81 60 ARG B N 1
ATOM 2620 C CA . ARG B 1 60 ? 14.055 -42.5 -11.375 1 93.81 60 ARG B CA 1
ATOM 2621 C C . ARG B 1 60 ? 15.156 -42.312 -12.414 1 93.81 60 ARG B C 1
ATOM 2623 O O . ARG B 1 60 ? 15.477 -41.188 -12.805 1 93.81 60 ARG B O 1
ATOM 2630 N N . THR B 1 61 ? 15.727 -43.406 -12.82 1 94.31 61 THR B N 1
ATOM 2631 C CA . THR B 1 61 ? 16.781 -43.375 -13.836 1 94.31 61 THR B CA 1
ATOM 2632 C C . THR B 1 61 ? 16.234 -42.781 -15.148 1 94.31 61 THR B C 1
ATOM 2634 O O . THR B 1 61 ? 16.891 -41.938 -15.773 1 94.31 61 THR B O 1
ATOM 2637 N N . ALA B 1 62 ? 15.094 -43.219 -15.547 1 95.75 62 ALA B N 1
ATOM 2638 C CA . ALA B 1 62 ? 14.461 -42.75 -16.781 1 95.75 62 ALA B CA 1
ATOM 2639 C C . ALA B 1 62 ? 14.172 -41.25 -16.688 1 95.75 62 ALA B C 1
ATOM 2641 O O . ALA B 1 62 ? 14.422 -40.5 -17.656 1 95.75 62 ALA B O 1
ATOM 2642 N N . LEU B 1 63 ? 13.656 -40.812 -15.555 1 97.5 63 LEU B N 1
ATOM 2643 C CA . LEU B 1 63 ? 13.297 -39.406 -15.367 1 97.5 63 LEU B CA 1
ATOM 2644 C C . LEU B 1 63 ? 14.547 -38.531 -15.359 1 97.5 63 LEU B C 1
ATOM 2646 O O . LEU B 1 63 ? 14.523 -37.406 -15.867 1 97.5 63 LEU B O 1
ATOM 2650 N N . ASN B 1 64 ? 15.602 -39.031 -14.734 1 96.06 64 ASN B N 1
ATOM 2651 C CA . ASN B 1 64 ? 16.859 -38.312 -14.773 1 96.06 64 ASN B CA 1
ATOM 2652 C C . ASN B 1 64 ? 17.375 -38.125 -16.203 1 96.06 64 ASN B C 1
ATOM 2654 O O . ASN B 1 64 ? 17.906 -37.094 -16.547 1 96.06 64 ASN B O 1
ATOM 2658 N N . LYS B 1 65 ? 17.219 -39.156 -16.984 1 95.56 65 LYS B N 1
ATOM 2659 C CA . LYS B 1 65 ? 17.625 -39.062 -18.391 1 95.56 65 LYS B CA 1
ATOM 2660 C C . LYS B 1 65 ? 16.797 -38.031 -19.141 1 95.56 65 LYS B C 1
ATOM 2662 O O . LYS B 1 65 ? 17.344 -37.25 -19.938 1 95.56 65 LYS B O 1
ATOM 2667 N N . ILE B 1 66 ? 15.492 -38.031 -18.859 1 97.12 66 ILE B N 1
ATOM 2668 C CA . ILE B 1 66 ? 14.609 -37.062 -19.484 1 97.12 66 ILE B CA 1
ATOM 2669 C C . ILE B 1 66 ? 15.031 -35.656 -19.062 1 97.12 66 ILE B C 1
ATOM 2671 O O . ILE B 1 66 ? 15.125 -34.75 -19.906 1 97.12 66 ILE B O 1
ATOM 2675 N N . PHE B 1 67 ? 15.203 -35.469 -17.75 1 97.12 67 PHE B N 1
ATOM 2676 C CA . PHE B 1 67 ? 15.656 -34.188 -17.234 1 97.12 67 PHE B CA 1
ATOM 2677 C C . PHE B 1 67 ? 16.906 -33.719 -17.953 1 97.12 67 PHE B C 1
ATOM 2679 O O . PHE B 1 67 ? 16.984 -32.562 -18.391 1 97.12 67 PHE B O 1
ATOM 2686 N N . ASP B 1 68 ? 17.875 -34.625 -18.141 1 95 68 ASP B N 1
ATOM 2687 C CA . ASP B 1 68 ? 19.156 -34.281 -18.75 1 95 68 ASP B CA 1
ATOM 2688 C C . ASP B 1 68 ? 19 -33.906 -20.219 1 95 68 ASP B C 1
ATOM 2690 O O . ASP B 1 68 ? 19.797 -33.125 -20.75 1 95 68 ASP B O 1
ATOM 2694 N N . LYS B 1 69 ? 18.047 -34.438 -20.828 1 94.88 69 LYS B N 1
ATOM 2695 C CA . LYS B 1 69 ? 17.75 -34.125 -22.234 1 94.88 69 LYS B CA 1
ATOM 2696 C C . LYS B 1 69 ? 17.453 -32.656 -22.406 1 94.88 69 LYS B C 1
ATOM 2698 O O . LYS B 1 69 ? 17.75 -32.062 -23.453 1 94.88 69 LYS B O 1
ATOM 2703 N N . TYR B 1 70 ? 16.828 -32.094 -21.422 1 95.88 70 TYR B N 1
ATOM 2704 C CA . TYR B 1 70 ? 16.359 -30.719 -21.578 1 95.88 70 TYR B CA 1
ATOM 2705 C C . TYR B 1 70 ? 17.297 -29.734 -20.891 1 95.88 70 TYR B C 1
ATOM 2707 O O . TYR B 1 70 ? 17.172 -28.516 -21.078 1 95.88 70 TYR B O 1
ATOM 2715 N N . ARG B 1 71 ? 18.156 -30.281 -20.188 1 91.88 71 ARG B N 1
ATOM 2716 C CA . ARG B 1 71 ? 19.141 -29.438 -19.531 1 91.88 71 ARG B CA 1
ATOM 2717 C C . ARG B 1 71 ? 20.125 -28.859 -20.547 1 91.88 71 ARG B C 1
ATOM 2719 O O . ARG B 1 71 ? 20.531 -29.547 -21.484 1 91.88 71 ARG B O 1
ATOM 2726 N N . GLU B 1 72 ? 20.328 -27.531 -20.469 1 80.5 72 GLU B N 1
ATOM 2727 C CA . GLU B 1 72 ? 21.344 -26.938 -21.344 1 80.5 72 GLU B CA 1
ATOM 2728 C C . GLU B 1 72 ? 22.719 -27.547 -21.047 1 80.5 72 GLU B C 1
ATOM 2730 O O . GLU B 1 72 ? 23.078 -27.781 -19.891 1 80.5 72 GLU B O 1
ATOM 2735 N N . PRO B 1 73 ? 23.391 -27.812 -22.172 1 73.88 73 PRO B N 1
ATOM 2736 C CA . PRO B 1 73 ? 24.734 -28.359 -21.984 1 73.88 73 PRO B CA 1
ATOM 2737 C C . PRO B 1 73 ? 25.672 -27.375 -21.297 1 73.88 73 PRO B C 1
ATOM 2739 O O . PRO B 1 73 ? 25.562 -26.172 -21.484 1 73.88 73 PRO B O 1
ATOM 2742 N N . ASN B 1 74 ? 26.562 -27.828 -20.438 1 64.56 74 ASN B N 1
ATOM 2743 C CA . ASN B 1 74 ? 27.703 -27.125 -19.859 1 64.56 74 ASN B CA 1
ATOM 2744 C C . ASN B 1 74 ? 27.25 -26.016 -18.906 1 64.56 74 ASN B C 1
ATOM 2746 O O . ASN B 1 74 ? 27.859 -24.953 -18.859 1 64.56 74 ASN B O 1
ATOM 2750 N N . THR B 1 75 ? 26.109 -26.266 -18.391 1 66.19 75 THR B N 1
ATOM 2751 C CA . THR B 1 75 ? 25.719 -25.219 -17.453 1 66.19 75 THR B CA 1
ATOM 2752 C C . THR B 1 75 ? 26.312 -25.469 -16.078 1 66.19 75 THR B C 1
ATOM 2754 O O . THR B 1 75 ? 26.625 -26.609 -15.734 1 66.19 75 THR B O 1
ATOM 2757 N N . THR B 1 76 ? 26.797 -24.516 -15.492 1 74.94 76 THR B N 1
ATOM 2758 C CA . THR B 1 76 ? 27.312 -24.5 -14.125 1 74.94 76 THR B CA 1
ATOM 2759 C C . THR B 1 76 ? 26.234 -24.984 -13.148 1 74.94 76 THR B C 1
ATOM 2761 O O . THR B 1 76 ? 26.531 -25.234 -11.977 1 74.94 76 THR B O 1
ATOM 2764 N N . GLU B 1 77 ? 25.078 -25.312 -13.742 1 82.06 77 GLU B N 1
ATOM 2765 C CA . GLU B 1 77 ? 24 -25.766 -12.875 1 82.06 77 GLU B CA 1
ATOM 2766 C C . GLU B 1 77 ? 23.406 -27.078 -13.367 1 82.06 77 GLU B C 1
ATOM 2768 O O . GLU B 1 77 ? 22.359 -27.078 -14.031 1 82.06 77 GLU B O 1
ATOM 2773 N N . PRO B 1 78 ? 24.047 -28.188 -12.977 1 87.19 78 PRO B N 1
ATOM 2774 C CA . PRO B 1 78 ? 23.656 -29.484 -13.531 1 87.19 78 PRO B CA 1
ATOM 2775 C C . PRO B 1 78 ? 22.266 -29.922 -13.078 1 87.19 78 PRO B C 1
ATOM 2777 O O . PRO B 1 78 ? 21.672 -30.812 -13.688 1 87.19 78 PRO B O 1
ATOM 2780 N N . ASP B 1 79 ? 21.719 -29.344 -12.094 1 94 79 ASP B N 1
ATOM 2781 C CA . ASP B 1 79 ? 20.438 -29.781 -11.562 1 94 79 ASP B CA 1
ATOM 2782 C C . ASP B 1 79 ? 19.344 -28.75 -11.844 1 94 79 ASP B C 1
ATOM 2784 O O . ASP B 1 79 ? 18.359 -28.672 -11.117 1 94 79 ASP B O 1
ATOM 2788 N N . THR B 1 80 ? 19.594 -27.969 -12.914 1 94.69 80 THR B N 1
ATOM 2789 C CA . THR B 1 80 ? 18.594 -26.969 -13.289 1 94.69 80 THR B CA 1
ATOM 2790 C C . THR B 1 80 ? 18.375 -26.984 -14.797 1 94.69 80 THR B C 1
ATOM 2792 O O . THR B 1 80 ? 19.328 -26.984 -15.578 1 94.69 80 THR B O 1
ATOM 2795 N N . ILE B 1 81 ? 17.125 -27.188 -15.156 1 95.5 81 ILE B N 1
ATOM 2796 C CA . ILE B 1 81 ? 16.734 -26.891 -16.531 1 95.5 81 ILE B CA 1
ATOM 2797 C C . ILE B 1 81 ? 16.391 -25.406 -16.672 1 95.5 81 ILE B C 1
ATOM 2799 O O . ILE B 1 81 ? 15.531 -24.906 -15.961 1 95.5 81 ILE B O 1
ATOM 2803 N N . GLY B 1 82 ? 17.062 -24.734 -17.531 1 93.75 82 GLY B N 1
ATOM 2804 C CA . GLY B 1 82 ? 16.844 -23.312 -17.719 1 93.75 82 GLY B CA 1
ATOM 2805 C C . GLY B 1 82 ? 15.688 -23 -18.641 1 93.75 82 GLY B C 1
ATOM 2806 O O . GLY B 1 82 ? 14.898 -23.891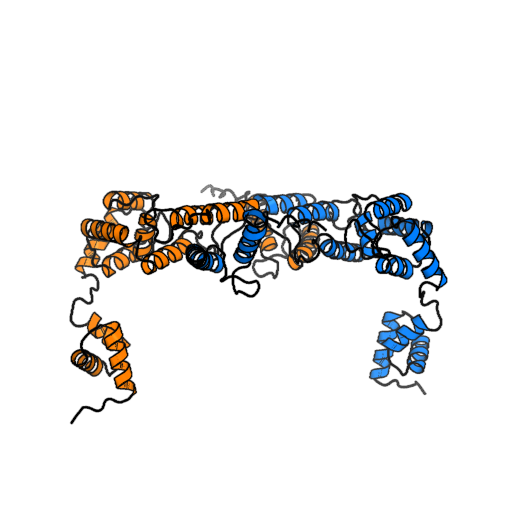 -18.984 1 93.75 82 GLY B O 1
ATOM 2807 N N . ALA B 1 83 ? 15.617 -21.766 -19.047 1 92.88 83 ALA B N 1
ATOM 2808 C CA . ALA B 1 83 ? 14.484 -21.234 -19.812 1 92.88 83 ALA B CA 1
ATOM 2809 C C . ALA B 1 83 ? 14.352 -21.969 -21.141 1 92.88 83 ALA B C 1
ATOM 2811 O O . ALA B 1 83 ? 13.25 -22.391 -21.516 1 92.88 83 ALA B O 1
ATOM 2812 N N . GLU B 1 84 ? 15.414 -22.094 -21.797 1 93.56 84 GLU B N 1
ATOM 2813 C CA . GLU B 1 84 ? 15.383 -22.75 -23.094 1 93.56 84 GLU B CA 1
ATOM 2814 C C . GLU B 1 84 ? 14.938 -24.203 -22.984 1 93.56 84 GLU B C 1
ATOM 2816 O O . GLU B 1 84 ? 14.094 -24.656 -23.75 1 93.56 84 GLU B O 1
ATOM 2821 N N . GLY B 1 85 ? 15.516 -24.859 -22.078 1 95.31 85 GLY B N 1
ATOM 2822 C CA . GLY B 1 85 ? 15.133 -26.234 -21.844 1 95.31 85 GLY B CA 1
ATOM 2823 C C . GLY B 1 85 ? 13.68 -26.391 -21.438 1 95.31 85 GLY B C 1
ATOM 2824 O O . GLY B 1 85 ? 13 -27.328 -21.875 1 95.31 85 GLY B O 1
ATOM 2825 N N . THR B 1 86 ? 13.234 -25.531 -20.594 1 96.12 86 THR B N 1
ATOM 2826 C CA . THR B 1 86 ? 11.844 -25.547 -20.141 1 96.12 86 THR B CA 1
ATOM 2827 C C . THR B 1 86 ? 10.898 -25.344 -21.328 1 96.12 86 THR B C 1
ATOM 2829 O O . THR B 1 86 ? 9.891 -26.047 -21.453 1 96.12 86 THR B O 1
ATOM 2832 N N . MET B 1 87 ? 11.234 -24.469 -22.203 1 95.75 87 MET B N 1
ATOM 2833 C CA . MET B 1 87 ? 10.414 -24.203 -23.375 1 95.75 87 MET B CA 1
ATOM 2834 C C . MET B 1 87 ? 10.359 -25.422 -24.281 1 95.75 87 MET B C 1
ATOM 2836 O O . MET B 1 87 ? 9.297 -25.766 -24.812 1 95.75 87 MET B O 1
ATOM 2840 N N . GLN B 1 88 ? 11.492 -26.016 -24.484 1 96.75 88 GLN B N 1
ATOM 2841 C CA . GLN B 1 88 ? 11.539 -27.234 -25.281 1 96.75 88 GLN B CA 1
ATOM 2842 C C . GLN B 1 88 ? 10.688 -28.328 -24.672 1 96.75 88 GLN B C 1
ATOM 2844 O O . GLN B 1 88 ? 9.977 -29.047 -25.375 1 96.75 88 GLN B O 1
ATOM 2849 N N . TYR B 1 89 ? 10.836 -28.438 -23.359 1 97.81 89 TYR B N 1
ATOM 2850 C CA . TYR B 1 89 ? 10.039 -29.422 -22.641 1 97.81 89 TYR B CA 1
ATOM 2851 C C . TYR B 1 89 ? 8.547 -29.172 -22.844 1 97.81 89 TYR B C 1
ATOM 2853 O O . TYR B 1 89 ? 7.789 -30.109 -23.109 1 97.81 89 TYR B O 1
ATOM 2861 N N . PHE B 1 90 ? 8.133 -27.938 -22.75 1 97.62 90 PHE B N 1
ATOM 2862 C CA . PHE B 1 90 ? 6.734 -27.578 -22.938 1 97.62 90 PHE B CA 1
ATOM 2863 C C . PHE B 1 90 ? 6.289 -27.875 -24.359 1 97.62 90 PHE B C 1
ATOM 2865 O O . PHE B 1 90 ? 5.18 -28.375 -24.578 1 97.62 90 PHE B O 1
ATOM 2872 N N . ALA B 1 91 ? 7.121 -27.656 -25.297 1 97.12 91 ALA B N 1
ATOM 2873 C CA . ALA B 1 91 ? 6.809 -27.969 -26.688 1 97.12 91 ALA B CA 1
ATOM 2874 C C . ALA B 1 91 ? 6.605 -29.469 -26.875 1 97.12 91 ALA B C 1
ATOM 2876 O O . ALA B 1 91 ? 5.625 -29.891 -27.484 1 97.12 91 ALA B O 1
ATOM 2877 N N . ASP B 1 92 ? 7.473 -30.25 -26.297 1 97.5 92 ASP B N 1
ATOM 2878 C CA . ASP B 1 92 ? 7.43 -31.703 -26.438 1 97.5 92 ASP B CA 1
ATOM 2879 C C . ASP B 1 92 ? 6.223 -32.281 -25.719 1 97.5 92 ASP B C 1
ATOM 2881 O O . ASP B 1 92 ? 5.762 -33.375 -26.062 1 97.5 92 ASP B O 1
ATOM 2885 N N . THR B 1 93 ? 5.75 -31.609 -24.719 1 97.81 93 THR B N 1
ATOM 2886 C CA . THR B 1 93 ? 4.629 -32.125 -23.938 1 97.81 93 THR B CA 1
ATOM 2887 C C . THR B 1 93 ? 3.334 -31.406 -24.312 1 97.81 93 THR B C 1
ATOM 2889 O O . THR B 1 93 ? 2.305 -31.594 -23.656 1 97.81 93 THR B O 1
ATOM 2892 N N . ASP B 1 94 ? 3.34 -30.547 -25.328 1 96.94 94 ASP B N 1
ATOM 2893 C CA . ASP B 1 94 ? 2.189 -29.844 -25.875 1 96.94 94 ASP B CA 1
ATOM 2894 C C . ASP B 1 94 ? 1.553 -28.922 -24.844 1 96.94 94 ASP B C 1
ATOM 2896 O O . ASP B 1 94 ? 0.337 -28.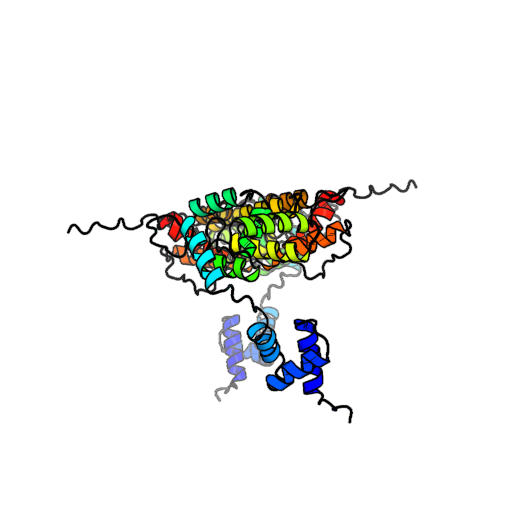953 -24.641 1 96.94 94 ASP B O 1
ATOM 2900 N N . VAL B 1 95 ? 2.389 -28.25 -24.188 1 97.12 95 VAL B N 1
ATOM 2901 C CA . VAL B 1 95 ? 1.937 -27.297 -23.172 1 97.12 95 VAL B CA 1
ATOM 2902 C C . VAL B 1 95 ? 2.037 -25.875 -23.734 1 97.12 95 VAL B C 1
ATOM 2904 O O . VAL B 1 95 ? 3.076 -25.484 -24.266 1 97.12 95 VAL B O 1
ATOM 2907 N N . ASN B 1 96 ? 0.943 -25.156 -23.719 1 95.81 96 ASN B N 1
ATOM 2908 C CA . ASN B 1 96 ? 0.957 -23.734 -24.047 1 95.81 96 ASN B CA 1
ATOM 2909 C C . ASN B 1 96 ? 1.642 -22.906 -22.969 1 95.81 96 ASN B C 1
ATOM 2911 O O . ASN B 1 96 ? 1.111 -22.766 -21.859 1 95.81 96 ASN B O 1
ATOM 2915 N N . VAL B 1 97 ? 2.738 -22.297 -23.266 1 93.5 97 VAL B N 1
ATOM 2916 C CA . VAL B 1 97 ? 3.604 -21.609 -22.312 1 93.5 97 VAL B CA 1
ATOM 2917 C C . VAL B 1 97 ? 2.871 -20.406 -21.734 1 93.5 97 VAL B C 1
ATOM 2919 O O . VAL B 1 97 ? 3.17 -19.969 -20.609 1 93.5 97 VAL B O 1
ATOM 2922 N N . GLU B 1 98 ? 1.917 -19.875 -22.391 1 93.44 98 GLU B N 1
ATOM 2923 C CA . GLU B 1 98 ? 1.209 -18.672 -21.953 1 93.44 98 GLU B CA 1
ATOM 2924 C C . GLU B 1 98 ? -0.111 -19.031 -21.281 1 93.44 98 GLU B C 1
ATOM 2926 O O . GLU B 1 98 ? -0.836 -18.156 -20.812 1 93.44 98 GLU B O 1
ATOM 2931 N N . GLY B 1 99 ? -0.398 -20.312 -21.219 1 95.25 99 GLY B N 1
ATOM 2932 C CA . GLY B 1 99 ? -1.691 -20.766 -20.719 1 95.25 99 GLY B CA 1
ATOM 2933 C C . GLY B 1 99 ? -1.644 -21.25 -19.281 1 95.25 99 GLY B C 1
ATOM 2934 O O . GLY B 1 99 ? -0.563 -21.453 -18.734 1 95.25 99 GLY B O 1
ATOM 2935 N N . LEU B 1 100 ? -2.83 -21.469 -18.734 1 97.25 100 LEU B N 1
ATOM 2936 C CA . LEU B 1 100 ? -2.988 -21.938 -17.359 1 97.25 100 LEU B CA 1
ATOM 2937 C C . LEU B 1 100 ? -2.373 -23.312 -17.188 1 97.25 100 LEU B C 1
ATOM 2939 O O . LEU B 1 100 ? -1.89 -23.656 -16.094 1 97.25 100 LEU B O 1
ATOM 2943 N N . GLU B 1 101 ? -2.33 -24.094 -18.266 1 96.88 101 GLU B N 1
ATOM 2944 C CA . GLU B 1 101 ? -1.774 -25.438 -18.188 1 96.88 101 GLU B CA 1
ATOM 2945 C C . GLU B 1 101 ? -0.288 -25.406 -17.844 1 96.88 101 GLU B C 1
ATOM 2947 O O . GLU B 1 101 ? 0.235 -26.344 -17.234 1 96.88 101 GLU B O 1
ATOM 2952 N N . SER B 1 102 ? 0.429 -24.375 -18.297 1 97.38 102 SER B N 1
ATOM 2953 C CA . SER B 1 102 ? 1.839 -24.25 -17.938 1 97.38 102 SER B CA 1
ATOM 2954 C C . SER B 1 102 ? 2.018 -24.141 -16.438 1 97.38 102 SER B C 1
ATOM 2956 O O . SER B 1 102 ? 2.912 -24.781 -15.859 1 97.38 102 SER B O 1
ATOM 2958 N N . LEU B 1 103 ? 1.123 -23.391 -15.789 1 97.62 103 LEU B N 1
ATOM 2959 C CA . LEU B 1 103 ? 1.175 -23.266 -14.336 1 97.62 103 LEU B CA 1
ATOM 2960 C C . LEU B 1 103 ? 0.885 -24.594 -13.664 1 97.62 103 LEU B C 1
ATOM 2962 O O . LEU B 1 103 ? 1.506 -24.938 -12.656 1 97.62 103 LEU B O 1
ATOM 2966 N N . ALA B 1 104 ? -0.007 -25.328 -14.203 1 97.69 104 ALA B N 1
ATOM 2967 C CA . ALA B 1 104 ? -0.365 -26.625 -13.648 1 97.69 104 ALA B CA 1
ATOM 2968 C C . ALA B 1 104 ? 0.816 -27.594 -13.711 1 97.69 104 ALA B C 1
ATOM 2970 O O . ALA B 1 104 ? 1.079 -28.328 -12.75 1 97.69 104 ALA B O 1
ATOM 2971 N N . VAL B 1 105 ? 1.51 -27.594 -14.828 1 97.81 105 VAL B N 1
ATOM 2972 C CA . VAL B 1 105 ? 2.66 -28.469 -14.984 1 97.81 105 VAL B CA 1
ATOM 2973 C C . VAL B 1 105 ? 3.777 -28.047 -14.039 1 97.81 105 VAL B C 1
ATOM 2975 O O . VAL B 1 105 ? 4.398 -28.891 -13.383 1 97.81 105 VAL B O 1
ATOM 2978 N N . LEU B 1 106 ? 3.99 -26.766 -13.992 1 97.31 106 LEU B N 1
ATOM 2979 C CA . LEU B 1 106 ? 5.02 -26.234 -13.102 1 97.31 106 LEU B CA 1
ATOM 2980 C C . LEU B 1 106 ? 4.691 -26.562 -11.648 1 97.31 106 LEU B C 1
ATOM 2982 O O . LEU B 1 106 ? 5.594 -26.781 -10.836 1 97.31 106 LEU B O 1
ATOM 2986 N N . GLU B 1 107 ? 3.428 -26.531 -11.297 1 97.19 107 GLU B N 1
ATOM 2987 C CA . GLU B 1 107 ? 2.99 -26.938 -9.969 1 97.19 107 GLU B CA 1
ATOM 2988 C C . GLU B 1 107 ? 3.309 -28.406 -9.703 1 97.19 107 GLU B C 1
ATOM 2990 O O . GLU B 1 107 ? 3.744 -28.766 -8.609 1 97.19 107 GLU B O 1
ATOM 2995 N N . VAL B 1 108 ? 3.131 -29.266 -10.688 1 97.06 108 VAL B N 1
ATOM 2996 C CA . VAL B 1 108 ? 3.412 -30.688 -10.57 1 97.06 108 VAL B CA 1
ATOM 2997 C C . VAL B 1 108 ? 4.875 -30.906 -10.18 1 97.06 108 VAL B C 1
ATOM 2999 O O . VAL B 1 108 ? 5.184 -31.703 -9.297 1 97.06 108 VAL B O 1
ATOM 3002 N N . VAL B 1 109 ? 5.758 -30.172 -10.852 1 97.56 109 VAL B N 1
ATOM 3003 C CA . VAL B 1 109 ? 7.184 -30.391 -10.648 1 97.56 109 VAL B CA 1
ATOM 3004 C C . VAL B 1 109 ? 7.723 -29.406 -9.617 1 97.56 109 VAL B C 1
ATOM 3006 O O . VAL B 1 109 ? 8.922 -29.359 -9.352 1 97.56 109 VAL B O 1
ATOM 3009 N N . GLN B 1 110 ? 6.852 -28.547 -9.094 1 96.31 110 GLN B N 1
ATOM 3010 C CA . GLN B 1 110 ? 7.215 -27.547 -8.086 1 96.31 110 GLN B CA 1
ATOM 3011 C C . GLN B 1 110 ? 8.406 -26.719 -8.547 1 96.31 110 GLN B C 1
ATOM 3013 O O . GLN B 1 110 ? 9.398 -26.594 -7.828 1 96.31 110 GLN B O 1
ATOM 3018 N N . ALA B 1 111 ? 8.242 -26.141 -9.742 1 96 111 ALA B N 1
ATOM 3019 C CA . ALA B 1 111 ? 9.297 -25.312 -10.32 1 96 111 ALA B CA 1
ATOM 3020 C C . ALA B 1 111 ? 9.531 -24.047 -9.484 1 96 111 ALA B C 1
ATOM 3022 O O . ALA B 1 111 ? 8.578 -23.406 -9.039 1 96 111 ALA B O 1
ATOM 3023 N N . PRO B 1 112 ? 10.773 -23.703 -9.266 1 93.38 112 PRO B N 1
ATOM 3024 C CA . PRO B 1 112 ? 11.055 -22.516 -8.445 1 93.38 112 PRO B CA 1
ATOM 3025 C C . PRO B 1 112 ? 10.703 -21.219 -9.156 1 93.38 112 PRO B C 1
ATOM 3027 O O . PRO B 1 112 ? 10.422 -20.203 -8.492 1 93.38 112 PRO B O 1
ATOM 3030 N N . THR B 1 113 ? 10.828 -21.188 -10.516 1 92.31 113 THR B N 1
ATOM 3031 C CA . THR B 1 113 ? 10.469 -20.047 -11.344 1 92.31 113 THR B CA 1
ATOM 3032 C C . THR B 1 113 ? 9.719 -20.516 -12.594 1 92.31 113 THR B C 1
ATOM 3034 O O . THR B 1 113 ? 9.633 -21.703 -12.867 1 92.31 113 THR B O 1
ATOM 3037 N N . MET B 1 114 ? 9.188 -19.562 -13.328 1 91.62 114 MET B N 1
ATOM 3038 C CA . MET B 1 114 ? 8.43 -19.891 -14.531 1 91.62 114 MET B CA 1
ATOM 3039 C C . MET B 1 114 ? 9.336 -20.5 -15.594 1 91.62 114 MET B C 1
ATOM 3041 O O . MET B 1 114 ? 8.875 -21.281 -16.422 1 91.62 114 MET B O 1
ATOM 3045 N N . GLY B 1 115 ? 10.617 -20.234 -15.555 1 91.44 115 GLY B N 1
ATOM 3046 C CA . GLY B 1 115 ? 11.484 -20.656 -16.641 1 91.44 115 GLY B CA 1
ATOM 3047 C C . GLY B 1 115 ? 12.555 -21.641 -16.219 1 91.44 115 GLY B C 1
ATOM 3048 O O . GLY B 1 115 ? 13.492 -21.906 -16.969 1 91.44 115 GLY B O 1
ATOM 3049 N N . GLU B 1 116 ? 12.344 -22.125 -14.984 1 93 116 GLU B N 1
ATOM 3050 C CA . GLU B 1 116 ? 13.352 -23.047 -14.477 1 93 116 GLU B CA 1
ATOM 3051 C C . GLU B 1 116 ? 12.695 -24.234 -13.766 1 93 116 GLU B C 1
ATOM 3053 O O . GLU B 1 116 ? 11.68 -24.078 -13.086 1 93 116 GLU B O 1
ATOM 3058 N N . MET B 1 117 ? 13.352 -25.406 -13.969 1 96.06 117 MET B N 1
ATOM 3059 C CA . MET B 1 117 ? 12.922 -26.609 -13.258 1 96.06 117 MET B CA 1
ATOM 3060 C C . MET B 1 117 ? 14.094 -27.281 -12.547 1 96.06 117 MET B C 1
ATOM 3062 O O . MET B 1 117 ? 15.188 -27.359 -13.094 1 96.06 117 MET B O 1
ATOM 3066 N N . SER B 1 118 ? 13.875 -27.609 -11.32 1 95.88 118 SER B N 1
ATOM 3067 C CA . SER B 1 118 ? 14.906 -28.328 -10.594 1 95.88 118 SER B CA 1
ATOM 3068 C C . SER B 1 118 ? 14.812 -29.828 -10.844 1 95.88 118 SER B C 1
ATOM 3070 O O . SER B 1 118 ? 13.727 -30.359 -11.07 1 95.88 118 SER B O 1
ATOM 3072 N N . ARG B 1 119 ? 15.938 -30.5 -10.773 1 96.38 119 ARG B N 1
ATOM 3073 C CA . ARG B 1 119 ? 15.961 -31.953 -10.953 1 96.38 119 ARG B CA 1
ATOM 3074 C C . ARG B 1 119 ? 15.086 -32.656 -9.914 1 96.38 119 ARG B C 1
ATOM 3076 O O . ARG B 1 119 ? 14.281 -33.531 -10.258 1 96.38 119 ARG B O 1
ATOM 3083 N N . GLU B 1 120 ? 15.25 -32.281 -8.703 1 96.62 120 GLU B N 1
ATOM 3084 C CA . GLU B 1 120 ? 14.492 -32.906 -7.613 1 96.62 120 GLU B CA 1
ATOM 3085 C C . GLU B 1 120 ? 12.984 -32.75 -7.836 1 96.62 120 GLU B C 1
ATOM 3087 O O . GLU B 1 120 ? 12.242 -33.719 -7.738 1 96.62 120 GLU B O 1
ATOM 3092 N N . GLY B 1 121 ? 12.555 -31.578 -8.18 1 97.19 121 GLY B N 1
ATOM 3093 C CA . GLY B 1 121 ? 11.141 -31.328 -8.422 1 97.19 121 GLY B CA 1
ATOM 3094 C C . GLY B 1 121 ? 10.602 -32.094 -9.617 1 97.19 121 GLY B C 1
ATOM 3095 O O . GLY B 1 121 ? 9.516 -32.656 -9.562 1 97.19 121 GLY B O 1
ATOM 3096 N N . PHE B 1 122 ? 11.383 -32.094 -10.617 1 97.94 122 PHE B N 1
ATOM 3097 C CA . PHE B 1 122 ? 11 -32.75 -11.859 1 97.94 122 PHE B CA 1
ATOM 3098 C C . PHE B 1 122 ? 10.836 -34.25 -11.633 1 97.94 122 PHE B C 1
ATOM 3100 O O . PHE B 1 122 ? 9.797 -34.844 -11.961 1 97.94 122 PHE B O 1
ATOM 3107 N N . VAL B 1 123 ? 11.828 -34.844 -11.031 1 97.38 123 VAL B N 1
ATOM 3108 C CA . VAL B 1 123 ? 11.852 -36.281 -10.836 1 97.38 123 VAL B CA 1
ATOM 3109 C C . VAL B 1 123 ? 10.789 -36.688 -9.82 1 97.38 123 VAL B C 1
ATOM 3111 O O . VAL B 1 123 ? 9.984 -37.594 -10.086 1 97.38 123 VAL B O 1
ATOM 3114 N N . ASN B 1 124 ? 10.688 -36.031 -8.695 1 96.75 124 ASN B N 1
ATOM 3115 C CA . ASN B 1 124 ? 9.703 -36.375 -7.664 1 96.75 124 ASN B CA 1
ATOM 3116 C C . ASN B 1 124 ? 8.281 -36.156 -8.156 1 96.75 124 ASN B C 1
ATOM 3118 O O . ASN B 1 124 ? 7.398 -36.969 -7.914 1 96.75 124 ASN B O 1
ATOM 3122 N N . GLY B 1 125 ? 8.062 -35.062 -8.883 1 97.06 125 GLY B N 1
ATOM 3123 C CA . GLY B 1 125 ? 6.738 -34.719 -9.367 1 97.06 125 GLY B CA 1
ATOM 3124 C C . GLY B 1 125 ? 6.156 -35.75 -10.312 1 97.06 125 GLY B C 1
ATOM 3125 O O . GLY B 1 125 ? 5.02 -36.188 -10.133 1 97.06 125 GLY B O 1
ATOM 3126 N N . TRP B 1 126 ? 6.965 -36.156 -11.211 1 97.56 126 TRP B N 1
ATOM 3127 C CA . TRP B 1 126 ? 6.477 -37.094 -12.219 1 97.56 126 TRP B CA 1
ATOM 3128 C C . TRP B 1 126 ? 6.484 -38.531 -11.672 1 97.56 126 TRP B C 1
ATOM 3130 O O . TRP B 1 126 ? 5.625 -39.344 -12.031 1 97.56 126 TRP B O 1
ATOM 3140 N N . GLN B 1 127 ? 7.461 -38.781 -10.766 1 96 127 GLN B N 1
ATOM 3141 C CA . GLN B 1 127 ? 7.496 -40.094 -10.148 1 96 127 GLN B CA 1
ATOM 3142 C C . GLN B 1 127 ? 6.23 -40.344 -9.336 1 96 127 GLN B C 1
ATOM 3144 O O . GLN B 1 127 ? 5.652 -41.438 -9.406 1 96 127 GLN B O 1
ATOM 3149 N N . GLU B 1 128 ? 5.82 -39.406 -8.594 1 94.62 128 GLU B N 1
ATOM 3150 C CA . GLU B 1 128 ? 4.629 -39.531 -7.754 1 94.62 128 GLU B CA 1
ATOM 3151 C C . GLU B 1 128 ? 3.387 -39.812 -8.586 1 94.62 128 GLU B C 1
ATOM 3153 O O . GLU B 1 128 ? 2.434 -40.438 -8.102 1 94.62 128 GLU B O 1
ATOM 3158 N N . ARG B 1 129 ? 3.42 -39.469 -9.844 1 94.81 129 ARG B N 1
ATOM 3159 C CA . ARG B 1 129 ? 2.27 -39.594 -10.727 1 94.81 129 ARG B CA 1
ATOM 3160 C C . ARG B 1 129 ? 2.447 -40.781 -11.664 1 94.81 129 ARG B C 1
ATOM 3162 O O . ARG B 1 129 ? 1.588 -41.062 -12.508 1 94.81 129 ARG B O 1
ATOM 3169 N N . GLY B 1 130 ? 3.576 -41.438 -11.539 1 94.19 130 GLY B N 1
ATOM 3170 C CA . GLY B 1 130 ? 3.859 -42.625 -12.352 1 94.19 130 GLY B CA 1
ATOM 3171 C C . GLY B 1 130 ? 4.117 -42.281 -13.812 1 94.19 130 GLY B C 1
ATOM 3172 O O . GLY B 1 130 ? 3.803 -43.062 -14.695 1 94.19 130 GLY B O 1
ATOM 3173 N N . CYS B 1 131 ? 4.691 -41.094 -14.07 1 96.94 131 CYS B N 1
ATOM 3174 C CA . CYS B 1 131 ? 4.926 -40.625 -15.438 1 96.94 131 CYS B CA 1
ATOM 3175 C C . CYS B 1 131 ? 6.418 -40.562 -15.742 1 96.94 131 CYS B C 1
ATOM 3177 O O . CYS B 1 131 ? 7 -39.469 -15.742 1 96.94 131 CYS B O 1
ATOM 3179 N N . ASP B 1 132 ? 6.984 -41.719 -16.141 1 96.12 132 ASP B N 1
ATOM 3180 C CA . ASP B 1 132 ? 8.438 -41.812 -16.281 1 96.12 132 ASP B CA 1
ATOM 3181 C C . ASP B 1 132 ? 8.859 -41.688 -17.734 1 96.12 132 ASP B C 1
ATOM 3183 O O . ASP B 1 132 ? 9.961 -42.062 -18.109 1 96.12 132 ASP B O 1
ATOM 3187 N N . SER B 1 133 ? 8 -41.219 -18.625 1 96.56 133 SER B N 1
ATOM 3188 C CA . SER B 1 133 ? 8.312 -40.906 -20.016 1 96.56 133 SER B CA 1
ATOM 3189 C C . SER B 1 133 ? 7.621 -39.625 -20.453 1 96.56 133 SER B C 1
ATOM 3191 O O . SER B 1 133 ? 6.621 -39.219 -19.875 1 96.56 133 SER B O 1
ATOM 3193 N N . VAL B 1 134 ? 8.148 -39.031 -21.5 1 97.44 134 VAL B N 1
ATOM 3194 C CA . VAL B 1 134 ? 7.586 -37.781 -22.031 1 97.44 134 VAL B CA 1
ATOM 3195 C C . VAL B 1 134 ? 6.156 -38.031 -22.5 1 97.44 134 VAL B C 1
ATOM 3197 O O . VAL B 1 134 ? 5.277 -37.188 -22.297 1 97.44 134 VAL B O 1
ATOM 3200 N N . GLN B 1 135 ? 5.941 -39.188 -23.094 1 97.25 135 GLN B N 1
ATOM 3201 C CA . GLN B 1 135 ? 4.609 -39.531 -23.578 1 97.25 135 GLN B CA 1
ATOM 3202 C C . GLN B 1 135 ? 3.617 -39.656 -22.438 1 97.25 135 GLN B C 1
ATOM 3204 O O . GLN B 1 135 ? 2.498 -39.156 -22.5 1 97.25 135 GLN B O 1
ATOM 3209 N N . LYS B 1 136 ? 3.971 -40.344 -21.359 1 97.25 136 LYS B N 1
ATOM 3210 C CA . LYS B 1 136 ? 3.115 -40.469 -20.188 1 97.25 136 LYS B CA 1
ATOM 3211 C C . LYS B 1 136 ? 2.822 -39.094 -19.578 1 97.25 136 LYS B C 1
ATOM 3213 O O . LYS B 1 136 ? 1.708 -38.844 -19.109 1 97.25 136 LYS B O 1
ATOM 3218 N N . GLN B 1 137 ? 3.863 -38.281 -19.578 1 97.88 137 GLN B N 1
ATOM 3219 C CA . GLN B 1 137 ? 3.697 -36.938 -19.047 1 97.88 137 GLN B CA 1
ATOM 3220 C C . GLN B 1 137 ? 2.738 -36.125 -19.906 1 97.88 137 GLN B C 1
ATOM 3222 O O . GLN B 1 137 ? 1.853 -35.438 -19.391 1 97.88 137 GLN B O 1
ATOM 3227 N N . LYS B 1 138 ? 2.902 -36.219 -21.188 1 97.62 138 LYS B N 1
ATOM 3228 C CA . LYS B 1 138 ? 2.004 -35.562 -22.125 1 97.62 138 LYS B CA 1
ATOM 3229 C C . LYS B 1 138 ? 0.558 -36 -21.906 1 97.62 138 LYS B C 1
ATOM 3231 O O . LYS B 1 138 ? -0.352 -35.156 -21.891 1 97.62 138 LYS B O 1
ATOM 3236 N N . ASP B 1 139 ? 0.296 -37.25 -21.719 1 97.25 139 ASP B N 1
ATOM 3237 C CA . ASP B 1 139 ? -1.041 -37.781 -21.5 1 97.25 139 ASP B CA 1
ATOM 3238 C C . ASP B 1 139 ? -1.618 -37.312 -20.172 1 97.25 139 ASP B C 1
ATOM 3240 O O . ASP B 1 139 ? -2.809 -37 -20.078 1 97.25 139 ASP B O 1
ATOM 3244 N N . TYR B 1 140 ? -0.769 -37.344 -19.188 1 97.25 140 TYR B N 1
ATOM 3245 C CA . TYR B 1 140 ? -1.201 -36.844 -17.891 1 97.25 140 TYR B CA 1
ATOM 3246 C C . TYR B 1 140 ? -1.612 -35.375 -17.984 1 97.25 140 TYR B C 1
ATOM 3248 O O . TYR B 1 140 ? -2.631 -34.969 -17.406 1 97.25 140 TYR B O 1
ATOM 3256 N N . ILE B 1 141 ? -0.822 -34.594 -18.703 1 97.75 141 ILE B N 1
ATOM 3257 C CA . ILE B 1 141 ? -1.089 -33.156 -18.859 1 97.75 141 ILE B CA 1
ATOM 3258 C C . ILE B 1 141 ? -2.41 -32.969 -19.594 1 97.75 141 ILE B C 1
ATOM 3260 O O . ILE B 1 141 ? -3.195 -32.062 -19.234 1 97.75 141 ILE B O 1
ATOM 3264 N N . LYS B 1 142 ? -2.652 -33.75 -20.578 1 96.81 142 LYS B N 1
ATOM 3265 C CA . LYS B 1 142 ? -3.934 -33.719 -21.281 1 96.81 142 LYS B CA 1
ATOM 3266 C C . LYS B 1 142 ? -5.094 -33.969 -20.312 1 96.81 142 LYS B C 1
ATOM 3268 O O . LYS B 1 142 ? -6.121 -33.281 -20.391 1 96.81 142 LYS B O 1
ATOM 3273 N N . THR B 1 143 ? -4.93 -34.969 -19.484 1 96.69 143 THR B N 1
ATOM 3274 C CA . THR B 1 143 ? -5.945 -35.281 -18.484 1 96.69 143 THR B CA 1
ATOM 3275 C C . THR B 1 143 ? -6.125 -34.094 -17.531 1 96.69 143 THR B C 1
ATOM 3277 O O . THR B 1 143 ? -7.254 -33.75 -17.172 1 96.69 143 THR B O 1
ATOM 3280 N N . LEU B 1 144 ? -5.004 -33.594 -17.125 1 95.69 144 LEU B N 1
ATOM 3281 C CA . LEU B 1 144 ? -5.02 -32.438 -16.234 1 95.69 144 LEU B CA 1
ATOM 3282 C C . LEU B 1 144 ? -5.828 -31.297 -16.844 1 95.69 144 LEU B C 1
ATOM 3284 O O . LEU B 1 144 ? -6.648 -30.672 -16.156 1 95.69 144 LEU B O 1
ATOM 3288 N N . LYS B 1 145 ? -5.578 -30.953 -18.094 1 96.12 145 LYS B N 1
ATOM 3289 C CA . LYS B 1 145 ? -6.281 -29.906 -18.812 1 96.12 145 LYS B CA 1
ATOM 3290 C C . LYS B 1 145 ? -7.785 -30.156 -18.828 1 96.12 145 LYS B C 1
ATOM 3292 O O . LYS B 1 145 ? -8.578 -29.219 -18.719 1 96.12 145 LYS B O 1
ATOM 3297 N N . ARG B 1 146 ? -8.156 -31.375 -18.953 1 96.12 146 ARG B N 1
ATOM 3298 C CA . ARG B 1 146 ? -9.562 -31.75 -19.031 1 96.12 146 ARG B CA 1
ATOM 3299 C C . ARG B 1 146 ? -10.227 -31.641 -17.656 1 96.12 146 ARG B C 1
ATOM 3301 O O . ARG B 1 146 ? -11.398 -31.266 -17.562 1 96.12 146 ARG B O 1
ATOM 3308 N N . GLU B 1 147 ? -9.477 -31.922 -16.656 1 96.38 147 GLU B N 1
ATOM 3309 C CA . GLU B 1 147 ? -10.031 -32 -15.305 1 96.38 147 GLU B CA 1
ATOM 3310 C C . GLU B 1 147 ? -10.078 -30.625 -14.648 1 96.38 147 GLU B C 1
ATOM 3312 O O . GLU B 1 147 ? -10.945 -30.359 -13.812 1 96.38 147 GLU B O 1
ATOM 3317 N N . LEU B 1 148 ? -9.195 -29.797 -15.008 1 96.81 148 LEU B N 1
ATOM 3318 C CA . LEU B 1 148 ? -8.969 -28.531 -14.328 1 96.81 148 LEU B CA 1
ATOM 3319 C C . LEU B 1 148 ? -10.258 -27.719 -14.25 1 96.81 148 LEU B C 1
ATOM 3321 O O . LEU B 1 148 ? -10.625 -27.234 -13.172 1 96.81 148 LEU B O 1
ATOM 3325 N N . PRO B 1 149 ? -10.992 -27.578 -15.297 1 96.62 149 PRO B N 1
ATOM 3326 C CA . PRO B 1 149 ? -12.18 -26.719 -15.266 1 96.62 149 PRO B CA 1
ATOM 3327 C C . PRO B 1 149 ? -13.219 -27.172 -14.25 1 96.62 149 PRO B C 1
ATOM 3329 O O . PRO B 1 149 ? -14.07 -26.375 -13.844 1 96.62 149 PRO B O 1
ATOM 3332 N N . SER B 1 150 ? -13.156 -28.406 -13.797 1 96.38 150 SER B N 1
ATOM 3333 C CA . SER B 1 150 ? -14.188 -28.922 -12.891 1 96.38 150 SER B CA 1
ATOM 3334 C C . SER B 1 150 ? -13.594 -29.344 -11.555 1 96.38 150 SER B C 1
ATOM 3336 O O . SER B 1 150 ? -14.305 -29.812 -10.672 1 96.38 150 SER B O 1
ATOM 3338 N N . ASN B 1 151 ? -12.352 -29.234 -11.406 1 96.12 151 ASN B N 1
ATOM 3339 C CA . ASN B 1 151 ? -11.656 -29.672 -10.203 1 96.12 151 ASN B CA 1
ATOM 3340 C C . ASN B 1 151 ? -11.156 -28.5 -9.375 1 96.12 151 ASN B C 1
ATOM 3342 O O . ASN B 1 151 ? -10.016 -28.078 -9.531 1 96.12 151 ASN B O 1
ATOM 3346 N N . LYS B 1 152 ? -11.945 -28.062 -8.438 1 95 152 LYS B N 1
ATOM 3347 C CA . LYS B 1 152 ? -11.641 -26.875 -7.645 1 95 152 LYS B CA 1
ATOM 3348 C C . LYS B 1 152 ? -10.43 -27.109 -6.742 1 95 152 LYS B C 1
ATOM 3350 O O . LYS B 1 152 ? -9.656 -26.188 -6.484 1 95 152 LYS B O 1
ATOM 3355 N N . ASP B 1 153 ? -10.297 -28.328 -6.285 1 96.5 153 ASP B N 1
ATOM 3356 C CA . ASP B 1 153 ? -9.164 -28.656 -5.426 1 96.5 153 ASP B CA 1
ATOM 3357 C C . ASP B 1 153 ? -7.844 -28.547 -6.188 1 96.5 153 ASP B C 1
ATOM 3359 O O . ASP B 1 153 ? -6.863 -28.016 -5.68 1 96.5 153 ASP B O 1
ATOM 3363 N N . LEU B 1 154 ? -7.883 -29.141 -7.355 1 96 154 LEU B N 1
ATOM 3364 C CA . LEU B 1 154 ? -6.711 -29.047 -8.219 1 96 154 LEU B CA 1
ATOM 3365 C C . LEU B 1 154 ? -6.391 -27.578 -8.531 1 96 154 LEU B C 1
ATOM 3367 O O . LEU B 1 154 ? -5.23 -27.172 -8.461 1 96 154 LEU B O 1
ATOM 3371 N N . PHE B 1 155 ? -7.395 -26.812 -8.844 1 98.19 155 PHE B N 1
ATOM 3372 C CA . PHE B 1 155 ? -7.215 -25.406 -9.156 1 98.19 155 PHE B CA 1
ATOM 3373 C C . PHE B 1 155 ? -6.66 -24.641 -7.957 1 98.19 155 PHE B C 1
ATOM 3375 O O . PHE B 1 155 ? -5.793 -23.781 -8.109 1 98.19 155 PHE B O 1
ATOM 3382 N N . LEU B 1 156 ? -7.164 -24.953 -6.785 1 98.06 156 LEU B N 1
ATOM 3383 C CA . LEU B 1 156 ? -6.672 -24.312 -5.566 1 98.06 156 LEU B CA 1
ATOM 3384 C C . LEU B 1 156 ? -5.172 -24.531 -5.406 1 98.06 156 LEU B C 1
ATOM 3386 O O . LEU B 1 156 ? -4.438 -23.609 -5.055 1 98.06 156 LEU B O 1
ATOM 3390 N N . ARG B 1 157 ? -4.691 -25.719 -5.652 1 97.19 157 ARG B N 1
ATOM 3391 C CA . ARG B 1 157 ? -3.268 -26.031 -5.562 1 97.19 157 ARG B CA 1
ATOM 3392 C C . ARG B 1 157 ? -2.463 -25.203 -6.551 1 97.19 157 ARG B C 1
ATOM 3394 O O . ARG B 1 157 ? -1.427 -24.641 -6.195 1 97.19 157 ARG B O 1
ATOM 3401 N N . VAL B 1 158 ? -2.959 -25.172 -7.77 1 98.19 158 VAL B N 1
ATOM 3402 C CA . VAL B 1 158 ? -2.289 -24.406 -8.812 1 98.19 158 VAL B CA 1
ATOM 3403 C C . VAL B 1 158 ? -2.283 -22.922 -8.445 1 98.19 158 VAL B C 1
ATOM 3405 O O . VAL B 1 158 ? -1.265 -22.25 -8.594 1 98.19 158 VAL B O 1
ATOM 3408 N N . TYR B 1 159 ? -3.389 -22.438 -7.953 1 98.62 159 TYR B N 1
ATOM 3409 C CA . TYR B 1 159 ? -3.533 -21.031 -7.566 1 98.62 159 TYR B CA 1
ATOM 3410 C C . TYR B 1 159 ? -2.537 -20.656 -6.477 1 98.62 159 TYR B C 1
ATOM 3412 O O . TYR B 1 159 ? -1.829 -19.656 -6.586 1 98.62 159 TYR B O 1
ATOM 3420 N N . LYS B 1 160 ? -2.479 -21.422 -5.465 1 97.94 160 LYS B N 1
ATOM 3421 C CA . LYS B 1 160 ? -1.572 -21.156 -4.348 1 97.94 160 LYS B CA 1
ATOM 3422 C C . LYS B 1 160 ? -0.115 -21.25 -4.793 1 97.94 160 LYS B C 1
ATOM 3424 O O . LYS B 1 160 ? 0.713 -20.438 -4.391 1 97.94 160 LYS B O 1
ATOM 3429 N N . TYR B 1 161 ? 0.135 -22.219 -5.625 1 97.06 161 TYR B N 1
ATOM 3430 C CA . TYR B 1 161 ? 1.479 -22.359 -6.172 1 97.06 161 TYR B CA 1
ATOM 3431 C C . TYR B 1 161 ? 1.883 -21.109 -6.961 1 97.06 161 TYR B C 1
ATOM 3433 O O . TYR B 1 161 ? 3.039 -20.688 -6.914 1 97.06 161 TYR B O 1
ATOM 3441 N N . THR B 1 162 ? 1.014 -20.578 -7.727 1 98 162 THR B N 1
ATOM 3442 C CA . THR B 1 162 ? 1.287 -19.453 -8.609 1 98 162 THR B CA 1
ATOM 3443 C C . THR B 1 162 ? 1.823 -18.266 -7.816 1 98 162 THR B C 1
ATOM 3445 O O . THR B 1 162 ? 2.682 -17.531 -8.305 1 98 162 THR B O 1
ATOM 3448 N N . PHE B 1 163 ? 1.319 -18.094 -6.59 1 97.62 163 PHE B N 1
ATOM 3449 C CA . PHE B 1 163 ? 1.843 -17.031 -5.75 1 97.62 163 PHE B CA 1
ATOM 3450 C C . PHE B 1 163 ? 3.344 -17.188 -5.539 1 97.62 163 PHE B C 1
ATOM 3452 O O . PHE B 1 163 ? 4.094 -16.219 -5.594 1 97.62 163 PHE B O 1
ATOM 3459 N N . ALA B 1 164 ? 3.775 -18.391 -5.312 1 94.69 164 ALA B N 1
ATOM 3460 C CA . ALA B 1 164 ? 5.172 -18.688 -5.016 1 94.69 164 ALA B CA 1
ATOM 3461 C C . ALA B 1 164 ? 6.074 -18.344 -6.195 1 94.69 164 ALA B C 1
ATOM 3463 O O . ALA B 1 164 ? 7.16 -17.781 -6.016 1 94.69 164 ALA B O 1
ATOM 3464 N N . VAL B 1 165 ? 5.652 -18.641 -7.383 1 93.25 165 VAL B N 1
ATOM 3465 C CA . VAL B 1 165 ? 6.496 -18.391 -8.547 1 93.25 165 VAL B CA 1
ATOM 3466 C C . VAL B 1 165 ? 6.395 -16.938 -8.969 1 93.25 165 VAL B C 1
ATOM 3468 O O . VAL B 1 165 ? 7.309 -16.391 -9.602 1 93.25 165 VAL B O 1
ATOM 3471 N N . ALA B 1 166 ? 5.273 -16.375 -8.688 1 94.38 166 ALA B N 1
ATOM 3472 C CA . ALA B 1 166 ? 5.062 -14.984 -9.062 1 94.38 166 ALA B CA 1
ATOM 3473 C C . ALA B 1 166 ? 5.902 -14.055 -8.188 1 94.38 166 ALA B C 1
ATOM 3475 O O . ALA B 1 166 ? 6.25 -12.945 -8.609 1 94.38 166 ALA B O 1
ATOM 3476 N N . LYS B 1 167 ? 6.117 -14.555 -7.039 1 92.25 167 LYS B N 1
ATOM 3477 C CA . LYS B 1 167 ? 6.957 -13.758 -6.145 1 92.25 167 LYS B CA 1
ATOM 3478 C C . LYS B 1 167 ? 8.422 -13.812 -6.57 1 92.25 167 LY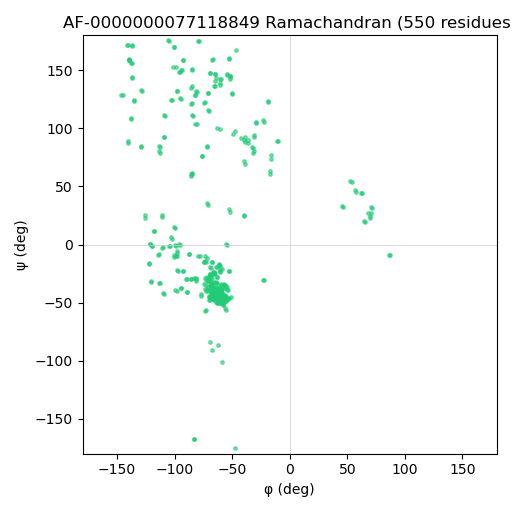S B C 1
ATOM 3480 O O . LYS B 1 167 ? 8.922 -14.875 -6.957 1 92.25 167 LYS B O 1
ATOM 3485 N N . ALA B 1 168 ? 9.148 -12.789 -6.863 1 79.56 168 ALA B N 1
ATOM 3486 C CA . ALA B 1 168 ? 10.586 -12.82 -7.133 1 79.56 168 ALA B CA 1
ATOM 3487 C C . ALA B 1 168 ? 11.336 -13.531 -6.004 1 79.56 168 ALA B C 1
ATOM 3489 O O . ALA B 1 168 ? 10.883 -13.531 -4.855 1 79.56 168 ALA B O 1
ATOM 3490 N N . PRO B 1 169 ? 12.406 -14.258 -6.352 1 80.31 169 PRO B N 1
ATOM 3491 C CA . PRO B 1 169 ? 13.172 -14.945 -5.309 1 80.31 169 PRO B CA 1
ATOM 3492 C C . PRO B 1 169 ? 13.547 -14.023 -4.152 1 80.31 169 PRO B C 1
ATOM 3494 O O . PRO B 1 169 ? 14.047 -12.914 -4.375 1 80.31 169 PRO B O 1
ATOM 3497 N N . GLY B 1 170 ? 13.258 -14.5 -2.939 1 82.25 170 GLY B N 1
ATOM 3498 C CA . GLY B 1 170 ? 13.617 -13.734 -1.758 1 82.25 170 GLY B CA 1
ATOM 3499 C C . GLY B 1 170 ? 12.57 -12.711 -1.362 1 82.25 170 GLY B C 1
ATOM 3500 O O . GLY B 1 170 ? 12.68 -12.078 -0.312 1 82.25 170 GLY B O 1
ATOM 3501 N N . GLN B 1 171 ? 11.586 -12.508 -2.18 1 85.38 171 GLN B N 1
ATOM 3502 C CA . GLN B 1 171 ? 10.555 -11.516 -1.896 1 85.38 171 GLN B CA 1
ATOM 3503 C C . GLN B 1 171 ? 9.352 -12.156 -1.202 1 85.38 171 GLN B C 1
ATOM 3505 O O . GLN B 1 171 ? 9.078 -13.344 -1.391 1 85.38 171 GLN B O 1
ATOM 3510 N N . LYS B 1 172 ? 8.711 -11.391 -0.423 1 89.44 172 LYS B N 1
ATOM 3511 C CA . LYS B 1 172 ? 7.578 -11.891 0.342 1 89.44 172 LYS B CA 1
ATOM 3512 C C . LYS B 1 172 ? 6.258 -11.539 -0.336 1 89.44 172 LYS B C 1
ATOM 3514 O O . LYS B 1 172 ? 5.195 -12.023 0.062 1 89.44 172 LYS B O 1
ATOM 3519 N N . ALA B 1 173 ? 6.305 -10.719 -1.319 1 92.44 173 ALA B N 1
ATOM 3520 C CA . ALA B 1 173 ? 5.094 -10.242 -1.981 1 92.44 173 ALA B CA 1
ATOM 3521 C C . ALA B 1 173 ? 5.27 -10.227 -3.498 1 92.44 173 ALA B C 1
ATOM 3523 O O . ALA B 1 173 ? 6.395 -10.266 -3.998 1 92.44 173 ALA B O 1
ATOM 3524 N N . VAL B 1 174 ? 4.086 -10.297 -4.172 1 95.19 174 VAL B N 1
ATOM 3525 C CA . VAL B 1 174 ? 4.051 -10.25 -5.629 1 95.19 174 VAL B CA 1
ATOM 3526 C C . VAL B 1 174 ? 3.801 -8.82 -6.098 1 95.19 174 VAL B C 1
ATOM 3528 O O . VAL B 1 174 ? 2.871 -8.164 -5.625 1 95.19 174 VAL B O 1
ATOM 3531 N N . PRO B 1 175 ? 4.707 -8.289 -6.992 1 92.31 175 PRO B N 1
ATOM 3532 C CA . PRO B 1 175 ? 4.391 -6.977 -7.559 1 92.31 175 PRO B CA 1
ATOM 3533 C C . PRO B 1 175 ? 2.992 -6.922 -8.172 1 92.31 175 PRO B C 1
ATOM 3535 O O . PRO B 1 175 ? 2.547 -7.887 -8.789 1 92.31 175 PRO B O 1
ATOM 3538 N N . LEU B 1 176 ? 2.318 -5.812 -8.023 1 93.69 176 LEU B N 1
ATOM 3539 C CA . LEU B 1 176 ? 0.915 -5.684 -8.398 1 93.69 176 LEU B CA 1
ATOM 3540 C C . LEU B 1 176 ? 0.715 -6 -9.875 1 93.69 176 LEU B C 1
ATOM 3542 O O . LEU B 1 176 ? -0.239 -6.691 -10.25 1 93.69 176 LEU B O 1
ATOM 3546 N N . ASP B 1 177 ? 1.594 -5.465 -10.734 1 93.88 177 ASP B N 1
ATOM 3547 C CA . ASP B 1 177 ? 1.448 -5.688 -12.172 1 93.88 177 ASP B CA 1
ATOM 3548 C C . ASP B 1 177 ? 1.504 -7.176 -12.5 1 93.88 177 ASP B C 1
ATOM 3550 O O . ASP B 1 177 ? 0.729 -7.664 -13.328 1 93.88 177 ASP B O 1
ATOM 3554 N N . MET B 1 178 ? 2.336 -7.918 -11.852 1 94.88 178 MET B N 1
ATOM 3555 C CA . MET B 1 178 ? 2.451 -9.359 -12.039 1 94.88 178 MET B CA 1
ATOM 3556 C C . MET B 1 178 ? 1.225 -10.078 -11.492 1 94.88 178 MET B C 1
ATOM 3558 O O . MET B 1 178 ? 0.714 -11.016 -12.117 1 94.88 178 MET B O 1
ATOM 3562 N N . ALA B 1 179 ? 0.797 -9.68 -10.297 1 97.56 179 ALA B N 1
ATOM 3563 C CA . ALA B 1 179 ? -0.395 -10.273 -9.703 1 97.56 179 ALA B CA 1
ATOM 3564 C C . ALA B 1 179 ? -1.597 -10.148 -10.633 1 97.56 179 ALA B C 1
ATOM 3566 O O . ALA B 1 179 ? -2.326 -11.117 -10.852 1 97.56 179 ALA B O 1
ATOM 3567 N N . ILE B 1 180 ? -1.764 -8.984 -11.211 1 97.69 180 ILE B N 1
ATOM 3568 C CA . ILE B 1 180 ? -2.885 -8.711 -12.109 1 97.69 180 ILE B CA 1
ATOM 3569 C C . ILE B 1 180 ? -2.793 -9.617 -13.336 1 97.69 180 ILE B C 1
ATOM 3571 O O . ILE B 1 180 ? -3.797 -10.188 -13.766 1 97.69 180 ILE B O 1
ATOM 3575 N N . ALA B 1 181 ? -1.625 -9.742 -13.867 1 96.88 181 ALA B N 1
ATOM 3576 C CA . ALA B 1 181 ? -1.422 -10.602 -15.031 1 96.88 181 ALA B CA 1
ATOM 3577 C C . ALA B 1 181 ? -1.776 -12.047 -14.711 1 96.88 181 ALA B C 1
ATOM 3579 O O . ALA B 1 181 ? -2.453 -12.719 -15.5 1 96.88 181 ALA B O 1
ATOM 3580 N N . TYR B 1 182 ? -1.343 -12.508 -13.594 1 97.94 182 TYR B N 1
ATOM 3581 C CA . TYR B 1 182 ? -1.622 -13.883 -13.211 1 97.94 182 TYR B CA 1
ATOM 3582 C C . TYR B 1 182 ? -3.102 -14.078 -12.898 1 97.94 182 TYR B C 1
ATOM 3584 O O . TYR B 1 182 ? -3.686 -15.109 -13.234 1 97.94 182 TYR B O 1
ATOM 3592 N N . TRP B 1 183 ? -3.729 -13.109 -12.258 1 98.56 183 TRP B N 1
ATOM 3593 C CA . TRP B 1 183 ? -5.164 -13.203 -12.016 1 98.56 183 TRP B CA 1
ATOM 3594 C C . TRP B 1 183 ? -5.938 -13.273 -13.328 1 98.56 183 TRP B C 1
ATOM 3596 O O . TRP B 1 183 ? -6.902 -14.031 -13.445 1 98.56 183 TRP B O 1
ATOM 3606 N N . GLU B 1 184 ? -5.512 -12.484 -14.297 1 98.06 184 GLU B N 1
ATOM 3607 C CA . GLU B 1 184 ? -6.145 -12.539 -15.609 1 98.06 184 GLU B CA 1
ATOM 3608 C C . GLU B 1 184 ? -6.086 -13.945 -16.188 1 98.06 184 GLU B C 1
ATOM 3610 O O . GLU B 1 184 ? -7.09 -14.461 -16.688 1 98.06 184 GLU B O 1
ATOM 3615 N N . LEU B 1 185 ? -4.98 -14.492 -16.094 1 97.62 185 LEU B N 1
ATOM 3616 C CA . LEU B 1 185 ? -4.801 -15.852 -16.594 1 97.62 185 LEU B CA 1
ATOM 3617 C C . LEU B 1 185 ? -5.621 -16.844 -15.781 1 97.62 185 LEU B C 1
ATOM 3619 O O . LEU B 1 185 ? -6.367 -17.656 -16.344 1 97.62 185 LEU B O 1
ATOM 3623 N N . LEU B 1 186 ? -5.602 -16.797 -14.461 1 98.62 186 LEU B N 1
ATOM 3624 C CA . LEU B 1 186 ? -6.18 -17.766 -13.539 1 98.62 186 LEU B CA 1
ATOM 3625 C C . LEU B 1 186 ? -7.703 -17.672 -13.531 1 98.62 186 LEU B C 1
ATOM 3627 O O . LEU B 1 186 ? -8.391 -18.672 -13.367 1 98.62 186 LEU B O 1
ATOM 3631 N N . PHE B 1 187 ? -8.203 -16.484 -13.773 1 98.56 187 PHE B N 1
ATOM 3632 C CA . PHE B 1 187 ? -9.633 -16.297 -13.562 1 98.56 187 PHE B CA 1
ATOM 3633 C C . PHE B 1 187 ? -10.359 -16.109 -14.898 1 98.56 187 PHE B C 1
ATOM 3635 O O . PHE B 1 187 ? -11.578 -15.961 -14.93 1 98.56 187 PHE B O 1
ATOM 3642 N N . SER B 1 188 ? -9.664 -16.094 -16 1 96.94 188 SER B N 1
ATOM 3643 C CA . SER B 1 188 ? -10.328 -15.898 -17.281 1 96.94 188 SER B CA 1
ATOM 3644 C C . SER B 1 188 ? -10.062 -17.062 -18.234 1 96.94 188 SER B C 1
ATOM 3646 O O . SER B 1 188 ? -10.789 -17.25 -19.219 1 96.94 188 SER B O 1
ATOM 3648 N N . SER B 1 189 ? -9.102 -17.875 -17.984 1 96.69 189 SER B N 1
ATOM 3649 C CA . SER B 1 189 ? -8.773 -19.016 -18.828 1 96.69 189 SER B CA 1
ATOM 3650 C C . SER B 1 189 ? -9.945 -19.984 -18.938 1 96.69 189 SER B C 1
ATOM 3652 O O . SER B 1 189 ? -10.641 -20.234 -17.953 1 96.69 189 SER B O 1
ATOM 3654 N N . PRO B 1 190 ? -10.148 -20.562 -20.109 1 95.5 190 PRO B N 1
ATOM 3655 C CA . PRO B 1 190 ? -11.172 -21.594 -20.25 1 95.5 190 PRO B CA 1
ATOM 3656 C C . PRO B 1 190 ? -10.891 -22.812 -19.375 1 95.5 190 PRO B C 1
ATOM 3658 O O . PRO B 1 190 ? -11.805 -23.609 -19.109 1 95.5 190 PRO B O 1
ATOM 3661 N N . LEU B 1 191 ? -9.703 -22.969 -18.906 1 96.69 191 LEU B N 1
ATOM 3662 C CA . LEU B 1 191 ? -9.328 -24.109 -18.078 1 96.69 191 LEU B CA 1
ATOM 3663 C C . LEU B 1 191 ? -9.617 -23.828 -16.609 1 96.69 191 LEU B C 1
ATOM 3665 O O . LEU B 1 191 ? -9.508 -24.719 -15.758 1 96.69 191 LEU B O 1
ATOM 3669 N N . SER B 1 192 ? -9.969 -22.609 -16.312 1 97.31 192 SER B N 1
ATOM 3670 C CA . SER B 1 192 ? -10.211 -22.219 -14.922 1 97.31 192 SER B CA 1
ATOM 3671 C C . SER B 1 192 ? -11.617 -22.594 -14.469 1 97.31 192 SER B C 1
ATOM 3673 O O . SER B 1 192 ? -12.594 -22.328 -15.164 1 97.31 192 SER B O 1
ATOM 3675 N N . PRO B 1 193 ? -11.758 -23.266 -13.359 1 96.94 193 PRO B N 1
ATOM 3676 C CA . PRO B 1 193 ? -13.094 -23.5 -12.797 1 96.94 193 PRO B CA 1
ATOM 3677 C C . PRO B 1 193 ? -13.695 -22.25 -12.18 1 96.94 193 PRO B C 1
ATOM 3679 O O . PRO B 1 193 ? -14.883 -22.234 -11.836 1 96.94 193 PRO B O 1
ATOM 3682 N N . VAL B 1 194 ? -12.891 -21.281 -11.969 1 96.88 194 VAL B N 1
ATOM 3683 C CA . VAL B 1 194 ? -13.328 -20.016 -11.406 1 96.88 194 VAL B CA 1
ATOM 3684 C C . VAL B 1 194 ? -13.188 -18.906 -12.453 1 96.88 194 VAL B C 1
ATOM 3686 O O . VAL B 1 194 ? -12.164 -18.219 -12.5 1 96.88 194 VAL B O 1
ATOM 3689 N N . GLN B 1 195 ? -14.062 -18.797 -13.297 1 96.38 195 GLN B N 1
ATOM 3690 C CA . GLN B 1 195 ? -14.156 -17.688 -14.227 1 96.38 195 GLN B CA 1
ATOM 3691 C C . GLN B 1 195 ? -14.836 -16.484 -13.57 1 96.38 195 GLN B C 1
ATOM 3693 O O . GLN B 1 195 ? -16.062 -16.438 -13.453 1 96.38 195 GLN B O 1
ATOM 3698 N N . TRP B 1 196 ? -14.102 -15.531 -13.211 1 97.69 196 TRP B N 1
ATOM 3699 C CA . TRP B 1 196 ? -14.555 -14.508 -12.258 1 97.69 196 TRP B CA 1
ATOM 3700 C C . TRP B 1 196 ? -15.32 -13.406 -12.977 1 97.69 196 TRP B C 1
ATOM 3702 O O . TRP B 1 196 ? -14.898 -12.25 -12.984 1 97.69 196 TRP B O 1
ATOM 3712 N N . SER B 1 197 ? -16.359 -13.703 -13.594 1 97.12 197 SER B N 1
ATOM 3713 C CA . SER B 1 197 ? -17.344 -12.836 -14.234 1 97.12 197 SER B CA 1
ATOM 3714 C C . SER B 1 197 ? -18.75 -13.414 -14.109 1 97.12 197 SER B C 1
ATOM 3716 O O . SER B 1 197 ? -18.953 -14.617 -14.297 1 97.12 197 SER B O 1
ATOM 3718 N N . SER B 1 198 ? -19.656 -12.656 -13.656 1 94.88 198 SER B N 1
ATOM 3719 C CA . SER B 1 198 ? -21.062 -13.07 -13.594 1 94.88 198 SER B CA 1
ATOM 3720 C C . SER B 1 198 ? -21.891 -12.383 -14.68 1 94.88 198 SER B C 1
ATOM 3722 O O . SER B 1 198 ? -21.344 -11.617 -15.477 1 94.88 198 SER B O 1
ATOM 3724 N N . SER B 1 199 ? -23.141 -12.75 -14.758 1 92.5 199 SER B N 1
ATOM 3725 C CA . SER B 1 199 ? -24.016 -12.273 -15.812 1 92.5 199 SER B CA 1
ATOM 3726 C C . SER B 1 199 ? -24.078 -10.75 -15.852 1 92.5 199 SER B C 1
ATOM 3728 O O . SER B 1 199 ? -24.078 -10.148 -16.922 1 92.5 199 SER B O 1
ATOM 3730 N N . ASN B 1 200 ? -24 -10.133 -14.688 1 91.88 200 ASN B N 1
ATOM 3731 C CA . ASN B 1 200 ? -24.203 -8.688 -14.648 1 91.88 200 ASN B CA 1
ATOM 3732 C C . ASN B 1 200 ? -22.984 -7.961 -14.078 1 91.88 200 ASN B C 1
ATOM 3734 O O . ASN B 1 200 ? -23 -6.738 -13.945 1 91.88 200 ASN B O 1
ATOM 3738 N N . THR B 1 201 ? -22.031 -8.758 -13.766 1 95.44 201 THR B N 1
ATOM 3739 C CA . THR B 1 201 ? -20.922 -8.117 -13.07 1 95.44 201 THR B CA 1
ATOM 3740 C C . THR B 1 201 ? -19.594 -8.633 -13.586 1 95.44 201 THR B C 1
ATOM 3742 O O . THR B 1 201 ? -19.219 -9.781 -13.344 1 95.44 201 THR B O 1
ATOM 3745 N N . PRO B 1 202 ? -18.859 -7.809 -14.328 1 97.25 202 PRO B N 1
ATOM 3746 C CA . PRO B 1 202 ? -17.516 -8.195 -14.75 1 97.25 202 PRO B CA 1
ATOM 3747 C C . PRO B 1 202 ? -16.5 -8.078 -13.617 1 97.25 202 PRO B C 1
ATOM 3749 O O . PRO B 1 202 ? -15.641 -7.188 -13.641 1 97.25 202 PRO B O 1
ATOM 3752 N N . TRP B 1 203 ? -16.453 -8.945 -12.703 1 97.88 203 TRP B N 1
ATOM 3753 C CA . TRP B 1 203 ? -15.727 -8.891 -11.43 1 97.88 203 TRP B CA 1
ATOM 3754 C C . TRP B 1 203 ? -14.234 -8.688 -11.664 1 97.88 203 TRP B C 1
ATOM 3756 O O . TRP B 1 203 ? -13.625 -7.809 -11.055 1 97.88 203 TRP B O 1
ATOM 3766 N N . LEU B 1 204 ? -13.656 -9.555 -12.555 1 98.38 204 LEU B N 1
ATOM 3767 C CA . LEU B 1 204 ? -12.211 -9.477 -12.781 1 98.38 204 LEU B CA 1
ATOM 3768 C C . LEU B 1 204 ? -11.82 -8.117 -13.344 1 98.38 204 LEU B C 1
ATOM 3770 O O . LEU B 1 204 ? -10.82 -7.527 -12.922 1 98.38 204 LEU B O 1
ATOM 3774 N N . SER B 1 205 ? -12.578 -7.645 -14.266 1 97.56 205 SER B N 1
ATOM 3775 C CA . SER B 1 205 ? -12.336 -6.324 -14.844 1 97.56 205 SER B CA 1
ATOM 3776 C C . SER B 1 205 ? -12.445 -5.234 -13.781 1 97.56 205 SER B C 1
ATOM 3778 O O . SER B 1 205 ? -11.602 -4.336 -13.719 1 97.56 205 SER B O 1
ATOM 3780 N N . TRP B 1 206 ? -13.484 -5.324 -12.938 1 96.94 206 TRP B N 1
ATOM 3781 C CA . TRP B 1 206 ? -13.68 -4.344 -11.875 1 96.94 206 TRP B CA 1
ATOM 3782 C C . TRP B 1 206 ? -12.555 -4.41 -10.852 1 96.94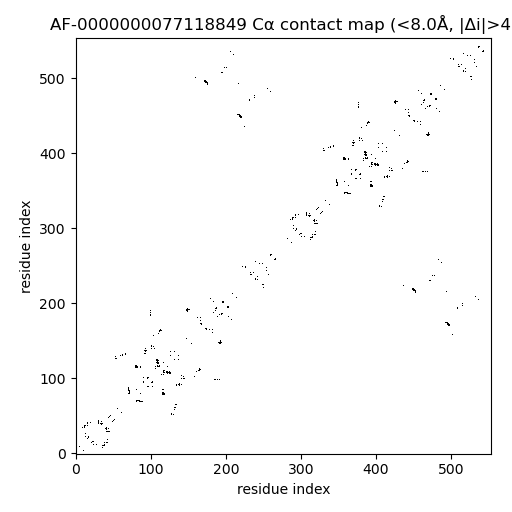 206 TRP B C 1
ATOM 3784 O O . TRP B 1 206 ? -12.055 -3.377 -10.398 1 96.94 206 TRP B O 1
ATOM 3794 N N . TRP B 1 207 ? -12.172 -5.602 -10.492 1 97.94 207 TRP B N 1
ATOM 3795 C CA . TRP B 1 207 ? -11.07 -5.801 -9.555 1 97.94 207 TRP B CA 1
ATOM 3796 C C . TRP B 1 207 ? -9.781 -5.168 -10.086 1 97.94 207 TRP B C 1
ATOM 3798 O O . TRP B 1 207 ? -9.109 -4.43 -9.375 1 97.94 207 TRP B O 1
ATOM 3808 N N . THR B 1 208 ? -9.484 -5.43 -11.375 1 97.31 208 THR B N 1
ATOM 3809 C CA . THR B 1 208 ? -8.305 -4.879 -12.023 1 97.31 208 THR B CA 1
ATOM 3810 C C . THR B 1 208 ? -8.367 -3.355 -12.07 1 97.31 208 THR B C 1
ATOM 3812 O O . THR B 1 208 ? -7.383 -2.68 -11.75 1 97.31 208 THR B O 1
ATOM 3815 N N . GLU B 1 209 ? -9.477 -2.814 -12.422 1 95.25 209 GLU B N 1
ATOM 3816 C CA . GLU B 1 209 ? -9.688 -1.37 -12.453 1 95.25 209 GLU B CA 1
ATOM 3817 C C . GLU B 1 209 ? -9.477 -0.751 -11.07 1 95.25 209 GLU B C 1
ATOM 3819 O O . GLU B 1 209 ? -8.781 0.261 -10.938 1 95.25 209 GLU B O 1
ATOM 3824 N N . PHE B 1 210 ? -10.117 -1.358 -10.117 1 95.75 210 PHE B N 1
ATOM 3825 C CA . PHE B 1 210 ? -10.008 -0.877 -8.742 1 95.75 210 PHE B CA 1
ATOM 3826 C C . PHE B 1 210 ? -8.555 -0.823 -8.305 1 95.75 210 PHE B C 1
ATOM 3828 O O . PHE B 1 210 ? -8.094 0.195 -7.781 1 95.75 210 PHE B O 1
ATOM 3835 N N . LEU B 1 211 ? -7.797 -1.904 -8.531 1 95.38 211 LEU B N 1
ATOM 3836 C CA . LEU B 1 211 ? -6.418 -2.021 -8.07 1 95.38 211 LEU B CA 1
ATOM 3837 C C . LEU B 1 211 ? -5.523 -1.002 -8.766 1 95.38 211 LEU B C 1
ATOM 3839 O O . LEU B 1 211 ? -4.559 -0.508 -8.172 1 95.38 211 LEU B O 1
ATOM 3843 N N . THR B 1 212 ? -5.809 -0.672 -9.961 1 90.94 212 THR B N 1
ATOM 3844 C CA . THR B 1 212 ? -4.918 0.177 -10.75 1 90.94 212 THR B CA 1
ATOM 3845 C C . THR B 1 212 ? -5.32 1.645 -10.617 1 90.94 212 THR B C 1
ATOM 3847 O O . THR B 1 212 ? -4.492 2.539 -10.797 1 90.94 212 THR B O 1
ATOM 3850 N N . SER B 1 213 ? -6.57 1.913 -10.266 1 85.25 213 SER B N 1
ATOM 3851 C CA . SER B 1 213 ? -7.035 3.295 -10.344 1 85.25 213 SER B CA 1
ATOM 3852 C C . SER B 1 213 ? -7.5 3.801 -8.984 1 85.25 213 SER B C 1
ATOM 3854 O O . SER B 1 213 ? -7.438 5 -8.711 1 85.25 213 SER B O 1
ATOM 3856 N N . SER B 1 214 ? -8.031 2.879 -8.18 1 80 214 SER B N 1
ATOM 3857 C CA . SER B 1 214 ? -8.719 3.344 -6.984 1 80 214 SER B CA 1
ATOM 3858 C C . SER B 1 214 ? -7.984 2.916 -5.719 1 80 214 SER B C 1
ATOM 3860 O O . SER B 1 214 ? -8.125 3.545 -4.668 1 80 214 SER B O 1
ATOM 3862 N N . TRP B 1 215 ? -7.379 1.76 -5.844 1 84.12 215 TRP B N 1
ATOM 3863 C CA . TRP B 1 215 ? -6.562 1.338 -4.707 1 84.12 215 TRP B CA 1
ATOM 3864 C C . TRP B 1 215 ? -5.289 2.172 -4.617 1 84.12 215 TRP B C 1
ATOM 3866 O O . TRP B 1 215 ? -4.27 1.827 -5.215 1 84.12 215 TRP B O 1
ATOM 3876 N N . LYS B 1 216 ? -5.43 3.309 -3.986 1 80.25 216 LYS B N 1
ATOM 3877 C CA . LYS B 1 216 ? -4.352 4.293 -3.922 1 80.25 216 LYS B CA 1
ATOM 3878 C C . LYS B 1 216 ? -3.551 4.148 -2.631 1 80.25 216 LYS B C 1
ATOM 3880 O O . LYS B 1 216 ? -4.066 3.656 -1.626 1 80.25 216 LYS B O 1
ATOM 3885 N N . LYS B 1 217 ? -2.293 4.477 -2.814 1 85.69 217 LYS B N 1
ATOM 3886 C CA . LYS B 1 217 ? -1.42 4.484 -1.645 1 85.69 217 LYS B CA 1
ATOM 3887 C C . LYS B 1 217 ? -1.786 5.617 -0.693 1 85.69 217 LYS B C 1
ATOM 3889 O O . LYS B 1 217 ? -2.385 6.613 -1.106 1 85.69 217 LYS B O 1
ATOM 3894 N N . SER B 1 218 ? -1.6 5.402 0.562 1 90.56 218 SER B N 1
ATOM 3895 C CA . SER B 1 218 ? -1.893 6.387 1.601 1 90.56 218 SER B CA 1
ATOM 3896 C C . SER B 1 218 ? -0.813 6.391 2.678 1 90.56 218 SER B C 1
ATOM 3898 O O . SER B 1 218 ? 0.029 5.492 2.723 1 90.56 218 SER B O 1
ATOM 3900 N N . VAL B 1 219 ? -0.752 7.492 3.391 1 94.88 219 VAL B N 1
ATOM 3901 C CA . VAL B 1 219 ? 0.25 7.715 4.43 1 94.88 219 VAL B CA 1
ATOM 3902 C C . VAL B 1 219 ? -0.41 7.656 5.805 1 94.88 219 VAL B C 1
ATOM 3904 O O . VAL B 1 219 ? -1.276 8.477 6.117 1 94.88 219 VAL B O 1
ATOM 3907 N N . ASN B 1 220 ? -0.097 6.617 6.559 1 94.44 220 ASN B N 1
ATOM 3908 C CA . ASN B 1 220 ? -0.619 6.551 7.922 1 94.44 220 ASN B CA 1
ATOM 3909 C C . ASN B 1 220 ? 0.183 7.434 8.875 1 94.44 220 ASN B C 1
ATOM 3911 O O . ASN B 1 220 ? 1.177 8.039 8.469 1 94.44 220 ASN B O 1
ATOM 3915 N N . LYS B 1 221 ? -0.194 7.574 10.117 1 95.81 221 LYS B N 1
ATOM 3916 C CA . LYS B 1 221 ? 0.386 8.477 11.109 1 95.81 221 LYS B CA 1
ATOM 3917 C C . LYS B 1 221 ? 1.837 8.109 11.406 1 95.81 221 LYS B C 1
ATOM 3919 O O . LYS B 1 221 ? 2.689 8.992 11.539 1 95.81 221 LYS B O 1
ATOM 3924 N N . ASP B 1 222 ? 2.105 6.852 11.578 1 95.5 222 ASP B N 1
ATOM 3925 C CA . ASP B 1 222 ? 3.459 6.391 11.867 1 95.5 222 ASP B CA 1
ATOM 3926 C C . ASP B 1 222 ? 4.426 6.793 10.75 1 95.5 222 ASP B C 1
ATOM 3928 O O . ASP B 1 222 ? 5.48 7.371 11.016 1 95.5 222 ASP B O 1
ATOM 3932 N N . MET B 1 223 ? 4.094 6.527 9.492 1 95.88 223 MET B N 1
ATOM 3933 C CA . MET B 1 223 ? 4.91 6.93 8.352 1 95.88 223 MET B CA 1
ATOM 3934 C C . MET B 1 223 ? 5.129 8.438 8.344 1 95.88 223 MET B C 1
ATOM 3936 O O . MET B 1 223 ? 6.246 8.906 8.109 1 95.88 223 MET B O 1
ATOM 3940 N N . TRP B 1 224 ? 4.062 9.18 8.578 1 98.25 224 TRP B N 1
ATOM 3941 C CA . TRP B 1 224 ? 4.129 10.641 8.586 1 98.25 224 TRP B CA 1
ATOM 3942 C C . TRP B 1 224 ? 5.125 11.125 9.633 1 98.25 224 TRP B C 1
ATOM 3944 O O . TRP B 1 224 ? 6.035 11.898 9.32 1 98.25 224 TRP B O 1
ATOM 3954 N N . ASN B 1 225 ? 5.02 10.656 10.812 1 97.94 225 ASN B N 1
ATOM 3955 C CA . ASN B 1 225 ? 5.883 11.078 11.906 1 97.94 225 ASN B CA 1
ATOM 3956 C C . ASN B 1 225 ? 7.332 10.648 11.68 1 97.94 225 ASN B C 1
ATOM 3958 O O . ASN B 1 225 ? 8.258 11.438 11.891 1 97.94 225 ASN B O 1
ATOM 3962 N N . GLU B 1 226 ? 7.52 9.438 11.234 1 97.5 226 GLU B N 1
ATOM 3963 C CA . GLU B 1 226 ? 8.867 8.914 11.023 1 97.5 226 GLU B CA 1
ATOM 3964 C C . GLU B 1 226 ? 9.555 9.617 9.859 1 97.5 226 GLU B C 1
ATOM 3966 O O . GLU B 1 226 ? 10.789 9.719 9.828 1 97.5 226 GLU B O 1
ATOM 3971 N N . THR B 1 227 ? 8.781 10.133 8.898 1 98.44 227 THR B N 1
ATOM 3972 C CA . THR B 1 227 ? 9.352 10.859 7.766 1 98.44 227 THR B CA 1
ATOM 3973 C C . THR B 1 227 ? 10.047 12.133 8.242 1 98.44 227 THR B C 1
ATOM 3975 O O . THR B 1 227 ? 11.148 12.453 7.781 1 98.44 227 THR B O 1
ATOM 3978 N N . LEU B 1 228 ? 9.43 12.836 9.188 1 98.5 228 LEU B N 1
ATOM 3979 C CA . LEU B 1 228 ? 10.078 14.023 9.727 1 98.5 228 LEU B CA 1
ATOM 3980 C C . LEU B 1 228 ? 11.383 13.672 10.422 1 98.5 228 LEU B C 1
ATOM 3982 O O . LEU B 1 228 ? 12.406 14.32 10.195 1 98.5 228 LEU B O 1
ATOM 3986 N N . LYS B 1 229 ? 11.32 12.703 11.273 1 97.25 229 LYS B N 1
ATOM 3987 C CA . LYS B 1 229 ? 12.523 12.25 11.961 1 97.25 229 LYS B CA 1
ATOM 3988 C C . LYS B 1 229 ? 13.617 11.875 10.961 1 97.25 229 LYS B C 1
ATOM 3990 O O . LYS B 1 229 ? 14.773 12.266 11.125 1 97.25 229 LYS B O 1
ATOM 3995 N N . PHE B 1 230 ? 13.266 11.125 9.953 1 98.12 230 PHE B N 1
ATOM 3996 C CA . PHE B 1 230 ? 14.188 10.695 8.914 1 98.12 230 PHE B CA 1
ATOM 3997 C C . PHE B 1 230 ? 14.773 11.891 8.18 1 98.12 230 PHE B C 1
ATOM 3999 O O . PHE B 1 230 ? 15.977 11.938 7.914 1 98.12 230 PHE B O 1
ATOM 4006 N N . ALA B 1 231 ? 13.906 12.844 7.812 1 98.19 231 ALA B N 1
ATOM 4007 C CA . ALA B 1 231 ? 14.344 14.055 7.129 1 98.19 231 ALA B CA 1
ATOM 4008 C C . ALA B 1 231 ? 15.406 14.789 7.945 1 98.19 231 ALA B C 1
ATOM 4010 O O . ALA B 1 231 ? 16.453 15.18 7.414 1 98.19 231 ALA B O 1
ATOM 4011 N N . GLN B 1 232 ? 15.148 14.914 9.195 1 97.31 232 GLN B N 1
ATOM 4012 C CA . GLN B 1 232 ? 16.078 15.617 10.078 1 97.31 232 GLN B CA 1
ATOM 4013 C C . GLN B 1 232 ? 17.406 14.883 10.18 1 97.31 232 GLN B C 1
ATOM 4015 O O . GLN B 1 232 ? 18.469 15.5 10.125 1 97.31 232 GLN B O 1
ATOM 4020 N N . LEU B 1 233 ? 17.359 13.562 10.312 1 96.88 233 LEU B N 1
ATOM 4021 C CA . LEU B 1 233 ? 18.562 12.758 10.453 1 96.88 233 LEU B CA 1
ATOM 4022 C C . LEU B 1 233 ? 19.391 12.789 9.172 1 96.88 233 LEU B C 1
ATOM 4024 O O . LEU B 1 233 ? 20.625 12.867 9.219 1 96.88 233 LEU B O 1
ATOM 4028 N N . THR B 1 234 ? 18.781 12.758 8.039 1 97.19 234 THR B N 1
ATOM 4029 C CA . THR B 1 234 ? 19.484 12.727 6.773 1 97.19 234 THR B CA 1
ATOM 4030 C C . THR B 1 234 ? 20.172 14.062 6.508 1 97.19 234 THR B C 1
ATOM 4032 O O . THR B 1 234 ? 21.172 14.125 5.781 1 97.19 234 THR B O 1
ATOM 4035 N N . LEU B 1 235 ? 19.641 15.148 7.023 1 96.12 235 LEU B N 1
ATOM 4036 C CA . LEU B 1 235 ? 20.25 16.469 6.844 1 96.12 235 LEU B CA 1
ATOM 4037 C C . LEU B 1 235 ? 21.562 16.562 7.617 1 96.12 235 LEU B C 1
ATOM 4039 O O . LEU B 1 235 ? 22.453 17.312 7.23 1 96.12 235 LEU B O 1
ATOM 4043 N N . THR B 1 236 ? 21.703 15.789 8.641 1 95.25 236 THR B N 1
ATOM 4044 C CA . THR B 1 236 ? 22.922 15.797 9.445 1 95.25 236 THR B CA 1
ATOM 4045 C C . THR B 1 236 ? 23.859 14.672 9.023 1 95.25 236 THR B C 1
ATOM 4047 O O . THR B 1 236 ? 25.062 14.734 9.266 1 95.25 236 THR B O 1
ATOM 4050 N N . ASP B 1 237 ? 23.312 13.633 8.398 1 95.94 237 ASP B N 1
ATOM 4051 C CA . ASP B 1 237 ? 24.078 12.453 7.969 1 95.94 237 ASP B CA 1
ATOM 4052 C C . ASP B 1 237 ? 23.609 11.969 6.598 1 95.94 237 ASP B C 1
ATOM 4054 O O . ASP B 1 237 ? 22.828 11.016 6.5 1 95.94 237 ASP B O 1
ATOM 4058 N N . GLU B 1 238 ? 24.172 12.477 5.621 1 93.38 238 GLU B N 1
ATOM 4059 C CA . GLU B 1 238 ? 23.766 12.188 4.246 1 93.38 238 GLU B CA 1
ATOM 4060 C C . GLU B 1 238 ? 24.031 10.727 3.893 1 93.38 238 GLU B C 1
ATOM 4062 O O . GLU B 1 238 ? 23.438 10.188 2.955 1 93.38 238 GLU B O 1
ATOM 4067 N N . ALA B 1 239 ? 24.953 10.156 4.566 1 92.88 239 ALA B N 1
ATOM 4068 C CA . ALA B 1 239 ? 25.312 8.766 4.293 1 92.88 239 ALA B CA 1
ATOM 4069 C C . ALA B 1 239 ? 24.297 7.805 4.914 1 92.88 239 ALA B C 1
ATOM 4071 O O . ALA B 1 239 ? 24.328 6.605 4.633 1 92.88 239 ALA B O 1
ATOM 4072 N N . MET B 1 240 ? 23.422 8.344 5.73 1 95.44 240 MET B N 1
ATOM 4073 C CA . MET B 1 240 ? 22.375 7.578 6.41 1 95.44 240 MET B CA 1
ATOM 4074 C C . MET B 1 240 ? 22.984 6.465 7.258 1 95.44 240 MET B C 1
ATOM 4076 O O . MET B 1 240 ? 22.516 5.332 7.242 1 95.44 240 MET B O 1
ATOM 4080 N N . SER B 1 241 ? 23.984 6.75 7.992 1 94.44 241 SER B N 1
ATOM 4081 C CA . SER B 1 241 ? 24.688 5.777 8.828 1 94.44 241 SER B CA 1
ATOM 4082 C C . SER B 1 241 ? 23.812 5.312 9.984 1 94.44 241 SER B C 1
ATOM 4084 O O . SER B 1 241 ? 24.078 4.266 10.586 1 94.44 241 SER B O 1
ATOM 4086 N N . PHE B 1 242 ? 22.828 6.059 10.297 1 94.56 242 PHE B N 1
ATOM 4087 C CA . PHE B 1 242 ? 21.922 5.746 11.391 1 94.56 242 PHE B CA 1
ATOM 4088 C C . PHE B 1 242 ? 20.969 4.617 11 1 94.56 242 PHE B C 1
ATOM 4090 O O . PHE B 1 242 ? 20.297 4.043 11.859 1 94.56 242 PHE B O 1
ATOM 4097 N N . TRP B 1 243 ? 20.875 4.309 9.734 1 93.69 243 TRP B N 1
ATOM 4098 C CA . TRP B 1 243 ? 19.938 3.303 9.242 1 93.69 243 TRP B CA 1
ATOM 4099 C C . TRP B 1 243 ? 20.641 1.962 9.047 1 93.69 243 TRP B C 1
ATOM 4101 O O . TRP B 1 243 ? 21.75 1.904 8.516 1 93.69 243 TRP B O 1
ATOM 4111 N N . ASN B 1 244 ? 20.047 0.952 9.539 1 90 244 ASN B N 1
ATOM 4112 C CA . ASN B 1 244 ? 20.391 -0.425 9.195 1 90 244 ASN B CA 1
ATOM 4113 C C . ASN B 1 244 ? 19.141 -1.294 9.078 1 90 244 ASN B C 1
ATOM 4115 O O . ASN B 1 244 ? 18.031 -0.84 9.375 1 90 244 ASN B O 1
ATOM 4119 N N . GLU B 1 245 ? 19.266 -2.473 8.633 1 84.19 245 GLU B N 1
ATOM 4120 C CA . GLU B 1 245 ? 18.141 -3.355 8.328 1 84.19 245 GLU B CA 1
ATOM 4121 C C . GLU B 1 245 ? 17.344 -3.682 9.594 1 84.19 245 GLU B C 1
ATOM 4123 O O . GLU B 1 245 ? 16.156 -3.984 9.523 1 84.19 245 GLU B O 1
ATOM 4128 N N . GLU B 1 246 ? 17.969 -3.486 10.664 1 87.25 246 GLU B N 1
ATOM 4129 C CA . GLU B 1 246 ? 17.328 -3.857 11.93 1 87.25 246 GLU B CA 1
ATOM 4130 C C . GLU B 1 246 ? 16.688 -2.648 12.594 1 87.25 246 GLU B C 1
ATOM 4132 O O . GLU B 1 246 ? 15.969 -2.791 13.594 1 87.25 246 GLU B O 1
ATOM 4137 N N . SER B 1 247 ? 16.922 -1.534 11.992 1 87.38 247 SER B N 1
ATOM 4138 C CA . SER B 1 247 ? 16.344 -0.318 12.562 1 87.38 247 SER B CA 1
ATOM 4139 C C . SER B 1 247 ? 14.82 -0.345 12.5 1 87.38 247 SER B C 1
ATOM 4141 O O . SER B 1 247 ? 14.242 -0.971 11.609 1 87.38 247 SER B O 1
ATOM 4143 N N . SER B 1 248 ? 14.133 0.242 13.484 1 91.06 248 SER B N 1
ATOM 4144 C CA . SER B 1 248 ? 12.68 0.241 13.617 1 91.06 248 SER B CA 1
ATOM 4145 C C . SER B 1 248 ? 12.055 1.382 12.82 1 91.06 248 SER B C 1
ATOM 4147 O O . SER B 1 248 ? 11.445 2.285 13.398 1 91.06 248 SER B O 1
ATOM 4149 N N . TRP B 1 249 ? 12.242 1.394 11.516 1 93.88 249 TRP B N 1
ATOM 4150 C CA . TRP B 1 249 ? 11.602 2.344 10.617 1 93.88 249 TRP B CA 1
ATOM 4151 C C . TRP B 1 249 ? 10.422 1.699 9.898 1 93.88 249 TRP B C 1
ATOM 4153 O O . TRP B 1 249 ? 10.375 0.477 9.734 1 93.88 249 TRP B O 1
ATOM 4163 N N . PRO B 1 250 ? 9.445 2.539 9.523 1 92.56 250 PRO B N 1
ATOM 4164 C CA . PRO B 1 250 ? 8.438 2.002 8.602 1 92.56 250 PRO B CA 1
ATOM 4165 C C . PRO B 1 250 ? 9.047 1.397 7.344 1 92.56 250 PRO B C 1
ATOM 4167 O O . PRO B 1 250 ? 10.055 1.899 6.84 1 92.56 250 PRO B O 1
ATOM 4170 N N . SER B 1 251 ? 8.422 0.352 6.828 1 88.12 251 SER B N 1
ATOM 4171 C CA . SER B 1 251 ? 8.938 -0.373 5.672 1 88.12 251 SER B CA 1
ATOM 4172 C C . SER B 1 251 ? 9.188 0.565 4.496 1 88.12 251 SER B C 1
ATOM 4174 O O . SER B 1 251 ? 10.164 0.407 3.764 1 88.12 251 SER B O 1
ATOM 4176 N N . VAL B 1 252 ? 8.367 1.538 4.324 1 92.81 252 VAL B N 1
ATOM 4177 C CA . VAL B 1 252 ? 8.484 2.475 3.213 1 92.81 252 VAL B CA 1
ATOM 4178 C C . VAL B 1 252 ? 9.805 3.236 3.312 1 92.81 252 VAL B C 1
ATOM 4180 O O . VAL B 1 252 ? 10.453 3.498 2.299 1 92.81 252 VAL B O 1
ATOM 4183 N N . ILE B 1 253 ? 10.18 3.625 4.457 1 95.56 253 ILE B N 1
ATOM 4184 C CA . ILE B 1 253 ? 11.43 4.348 4.66 1 95.56 253 ILE B CA 1
ATOM 4185 C C . ILE B 1 253 ? 12.609 3.412 4.406 1 95.56 253 ILE B C 1
ATOM 4187 O O . ILE B 1 253 ? 13.586 3.801 3.768 1 95.56 253 ILE B O 1
ATOM 4191 N N . ASP B 1 254 ? 12.508 2.166 4.922 1 93.06 254 ASP B N 1
ATOM 4192 C CA . ASP B 1 254 ? 13.531 1.17 4.629 1 93.06 254 ASP B CA 1
ATOM 4193 C C . ASP B 1 254 ? 13.719 1.003 3.123 1 93.06 254 ASP B C 1
ATOM 4195 O O . ASP B 1 254 ? 14.852 0.992 2.631 1 93.06 254 ASP B O 1
ATOM 4199 N N . GLU B 1 255 ? 12.672 0.882 2.432 1 90.75 255 GLU B N 1
ATOM 4200 C CA . GLU B 1 255 ? 12.703 0.708 0.982 1 90.75 255 GLU B CA 1
ATOM 4201 C C . GLU B 1 255 ? 13.281 1.938 0.289 1 90.75 255 GLU B C 1
ATOM 4203 O O . GLU B 1 255 ? 13.969 1.817 -0.724 1 90.75 255 GLU B O 1
ATOM 4208 N N . PHE B 1 256 ? 12.992 3.16 0.77 1 95.81 256 PHE B N 1
ATOM 4209 C CA . PHE B 1 256 ? 13.547 4.391 0.225 1 95.81 256 PHE B CA 1
ATOM 4210 C C . PHE B 1 256 ? 15.07 4.398 0.358 1 95.81 256 PHE B C 1
ATOM 4212 O O . PHE B 1 256 ? 15.781 4.742 -0.59 1 95.81 256 PHE B O 1
ATOM 4219 N N . VAL B 1 257 ? 15.531 4.016 1.549 1 95.31 257 VAL B N 1
ATOM 4220 C CA . VAL B 1 257 ? 16.969 3.971 1.792 1 95.31 257 VAL B CA 1
ATOM 4221 C C . VAL B 1 257 ? 17.625 3.014 0.803 1 95.31 257 VAL B C 1
ATOM 4223 O O . VAL B 1 257 ? 18.641 3.35 0.188 1 95.31 257 VAL B O 1
ATOM 4226 N N . GLU B 1 258 ? 17.062 1.826 0.671 1 90.25 258 GLU B N 1
ATOM 4227 C CA . GLU B 1 258 ? 17.578 0.849 -0.278 1 90.25 258 GLU B CA 1
ATOM 4228 C C . GLU B 1 258 ? 17.562 1.395 -1.702 1 90.25 258 GLU B C 1
ATOM 4230 O O . GLU B 1 258 ? 18.5 1.194 -2.465 1 90.25 258 GLU B O 1
ATOM 4235 N N . TRP B 1 259 ? 16.531 2.049 -2.061 1 92.06 259 TRP B N 1
ATOM 4236 C CA . TRP B 1 259 ? 16.391 2.662 -3.377 1 92.06 259 TRP B CA 1
ATOM 4237 C C . TRP B 1 259 ? 17.469 3.711 -3.613 1 92.06 259 TRP B C 1
ATOM 4239 O O . TRP B 1 259 ? 18.078 3.758 -4.688 1 92.06 259 TRP B O 1
ATOM 4249 N N . VAL B 1 260 ? 17.703 4.598 -2.639 1 94.44 260 VAL B N 1
ATOM 4250 C CA . VAL B 1 260 ? 18.734 5.625 -2.748 1 94.44 260 VAL B CA 1
ATOM 4251 C C . VAL B 1 260 ? 20.094 4.965 -2.932 1 94.44 260 VAL B C 1
ATOM 4253 O O . VAL B 1 260 ? 20.859 5.359 -3.812 1 94.44 260 VAL B O 1
ATOM 4256 N N . LYS B 1 261 ? 20.391 3.961 -2.162 1 91.75 261 LYS B N 1
ATOM 4257 C CA . LYS B 1 261 ? 21.672 3.285 -2.209 1 91.75 261 LYS B CA 1
ATOM 4258 C C . LYS B 1 261 ? 21.875 2.574 -3.545 1 91.75 261 LYS B C 1
ATOM 4260 O O . LYS B 1 261 ? 22.969 2.611 -4.117 1 91.75 261 LYS B O 1
ATOM 4265 N N . ASN B 1 262 ? 20.891 1.982 -4.043 1 89 262 ASN B N 1
ATOM 4266 C CA . ASN B 1 262 ? 21.016 1.15 -5.234 1 89 262 ASN B CA 1
ATOM 4267 C C . ASN B 1 262 ? 20.812 1.965 -6.508 1 89 262 ASN B C 1
ATOM 4269 O O . ASN B 1 262 ? 21.531 1.788 -7.488 1 89 262 ASN B O 1
ATOM 4273 N N . GLU B 1 263 ? 19.891 2.859 -6.57 1 88 263 GLU B N 1
ATOM 4274 C CA . GLU B 1 263 ? 19.484 3.537 -7.801 1 88 263 GLU B CA 1
ATOM 4275 C C . GLU B 1 263 ? 20.156 4.902 -7.922 1 88 263 GLU B C 1
ATOM 4277 O O . GLU B 1 263 ? 20.422 5.371 -9.031 1 88 263 GLU B O 1
ATOM 4282 N N . LYS B 1 264 ? 20.234 5.551 -6.82 1 91.19 264 LYS B N 1
ATOM 4283 C CA . LYS B 1 264 ? 20.75 6.91 -6.895 1 91.19 264 LYS B CA 1
ATOM 4284 C C . LYS B 1 264 ? 22.266 6.938 -6.621 1 91.19 264 LYS B C 1
ATOM 4286 O O . LYS B 1 264 ? 23 7.695 -7.254 1 91.19 264 LYS B O 1
ATOM 4291 N N . ARG B 1 265 ? 22.719 6.09 -5.672 1 88.19 265 ARG B N 1
ATOM 4292 C CA . ARG B 1 265 ? 24.125 6.129 -5.281 1 88.19 265 ARG B CA 1
ATOM 4293 C C . ARG B 1 265 ? 24.859 4.887 -5.77 1 88.19 265 ARG B C 1
ATOM 4295 O O . ARG B 1 265 ? 26.078 4.883 -5.852 1 88.19 265 ARG B O 1
ATOM 4302 N N . GLY B 1 266 ? 24.281 3.781 -5.652 1 70.25 266 GLY B N 1
ATOM 4303 C CA . GLY B 1 266 ? 24.906 2.523 -6.031 1 70.25 266 GLY B CA 1
ATOM 4304 C C . GLY B 1 266 ? 25.281 2.463 -7.5 1 70.25 266 GLY B C 1
ATOM 4305 O O . GLY B 1 266 ? 25.953 1.521 -7.934 1 70.25 266 GLY B O 1
ATOM 4306 N N . GLY B 1 267 ? 24.656 3.246 -8.391 1 54.19 267 GLY B N 1
ATOM 4307 C CA . GLY B 1 267 ? 25.25 2.965 -9.688 1 54.19 267 GLY B CA 1
ATOM 4308 C C . GLY B 1 267 ? 26.766 3.084 -9.688 1 54.19 267 GLY B C 1
ATOM 4309 O O . GLY B 1 267 ? 27.406 2.934 -10.727 1 54.19 267 GLY B O 1
ATOM 4310 N N . ALA B 1 268 ? 27.438 3.799 -8.812 1 39.91 268 ALA B N 1
ATOM 4311 C CA . ALA B 1 268 ? 28.891 3.721 -9.016 1 39.91 268 ALA B CA 1
ATOM 4312 C C . ALA B 1 268 ? 29.422 2.348 -8.617 1 39.91 268 ALA B C 1
ATOM 4314 O O . ALA B 1 268 ? 29.656 2.086 -7.438 1 39.91 268 ALA B O 1
ATOM 4315 N N . LYS B 1 269 ? 28.734 1.208 -8.812 1 37.84 269 LYS B N 1
ATOM 4316 C CA . LYS B 1 269 ? 29.5 -0.036 -8.805 1 37.84 269 LYS B CA 1
ATOM 4317 C C . LYS B 1 269 ? 30.953 0.216 -9.148 1 37.84 269 LYS B C 1
ATOM 4319 O O . LYS B 1 269 ? 31.266 0.941 -10.102 1 37.84 269 LYS B O 1
ATOM 4324 N N . GLU B 1 270 ? 31.812 0.142 -8.227 1 35.22 270 GLU B N 1
ATOM 4325 C CA . GLU B 1 270 ? 33.219 -0.059 -8.492 1 35.22 270 GLU B CA 1
ATOM 4326 C C . GLU B 1 270 ? 33.438 -0.891 -9.75 1 35.22 270 GLU B C 1
ATOM 4328 O O . GLU B 1 270 ? 32.844 -1.959 -9.906 1 35.22 270 GLU B O 1
ATOM 4333 N N . GLU B 1 271 ? 33.625 -0.339 -10.859 1 36.69 271 GLU B N 1
ATOM 4334 C CA . GLU B 1 271 ? 34.344 -1.074 -11.883 1 36.69 271 GLU B CA 1
ATOM 4335 C C . GLU B 1 271 ? 35.344 -2.039 -11.258 1 36.69 271 GLU B C 1
ATOM 4337 O O . GLU B 1 271 ? 36.062 -1.684 -10.305 1 36.69 271 GLU B O 1
ATOM 4342 N N . PRO B 1 272 ? 35.062 -3.377 -11.25 1 37 272 PRO B N 1
ATOM 4343 C CA . PRO B 1 272 ? 36.25 -4.18 -10.914 1 37 272 PRO B CA 1
ATOM 4344 C C . PRO B 1 272 ? 37.562 -3.562 -11.414 1 37 272 PRO B C 1
ATOM 4346 O O . PRO B 1 272 ? 37.656 -3.215 -12.594 1 37 272 PRO B O 1
ATOM 4349 N N . MET B 1 273 ? 38.062 -2.732 -10.711 1 34 273 MET B N 1
ATOM 4350 C CA . MET B 1 273 ? 39.469 -2.477 -11.062 1 34 273 MET B CA 1
ATOM 4351 C C . MET B 1 273 ? 40.156 -3.762 -11.5 1 34 273 MET B C 1
ATOM 4353 O O . MET B 1 273 ? 40.25 -4.723 -10.734 1 34 273 MET B O 1
ATOM 4357 N N . GLU B 1 274 ? 40.062 -4.102 -12.812 1 33.97 274 GLU B N 1
ATOM 4358 C CA . GLU B 1 274 ? 41.031 -5.012 -13.438 1 33.97 274 GLU B CA 1
ATOM 4359 C C . GLU B 1 274 ? 42.406 -4.879 -12.797 1 33.97 274 GLU B C 1
ATOM 4361 O O . GLU B 1 274 ? 43 -3.797 -12.812 1 33.97 274 GLU B O 1
ATOM 4366 N N . GLU B 1 275 ? 42.656 -5.504 -11.648 1 30 275 GLU B N 1
ATOM 4367 C CA . GLU B 1 275 ? 44.031 -5.754 -11.305 1 30 275 GLU B CA 1
ATOM 4368 C C . GLU B 1 275 ? 44.844 -6.16 -12.539 1 30 275 GLU B C 1
ATOM 4370 O O . GLU B 1 275 ? 44.5 -7.117 -13.227 1 30 275 GLU B O 1
ATOM 4375 N N . ASP B 1 276 ? 45.375 -5.164 -13.234 1 34.19 276 ASP B N 1
ATOM 4376 C CA . ASP B 1 276 ? 46.5 -5.402 -14.125 1 34.19 276 ASP B CA 1
ATOM 4377 C C . ASP B 1 276 ? 47.469 -6.387 -13.516 1 34.19 276 ASP B C 1
ATOM 4379 O O . ASP B 1 276 ? 48.125 -6.078 -12.516 1 34.19 276 ASP B O 1
ATOM 4383 N N . TYR B 1 277 ? 47.031 -7.715 -13.398 1 28.05 277 TYR B N 1
ATOM 4384 C CA . TYR B 1 277 ? 48.156 -8.617 -13.484 1 28.05 277 TYR B CA 1
ATOM 4385 C C . TYR B 1 277 ? 48.75 -8.625 -14.891 1 28.05 277 TYR B C 1
ATOM 4387 O O . TYR B 1 277 ? 48.031 -8.398 -15.867 1 28.05 277 TYR B O 1
#

InterPro domains:
  IPR005176 Potentiating neddylation domain [PF03556] (136-259)
  IPR005176 Potentiating neddylation domain [PS51229] (58-261)
  IPR009060 UBA-like superfamily [SSF46934] (6-50)
  IPR014764 Defective-in-cullin neddylation protein [PTHR12281] (56-264)
  IPR042460 DCN1-like, PONY binding domain [G3DSA:1.10.238.200] (151-271)

Foldseek 3Di:
DPPDDPPLLVVLQVLLCVLPVDDSVVSSVLCVVQVSHNVSSNCCVLPPPDCVLPVPVVLLVLQLVVVQVLADPPDPANFKRFQRSLVVLCVLLVHDLLALLLLLVCLLLVAQASRMGGNNSRSVSCSVVVNSDSVSSSVVSVVLLVCQLPDVPSLVSSVVSCQRRQAPPPGPGHPPVSVLSVCCRQQCGPSHVHNPCDPPGGRSVVVNCCVVPPPDDDDDPLNVVVVVVVVVVCVVPVVPPVDDPPDPHDVVVVVVNVCCCVPVNPVPPPPPPPPPD/DPPDDPPLLVVLLVLLCVLPVDDSVVSNVLCVVVVSHNVSSNCCVCPPPDCVLPVPVVLLVLQLVVVQVLADPPDPANFKRFQRSLVVLCVLLVHDLLALLLLLVCLLLVAQASRMGGNNSRSVSCSVVVNSDSVSSSVVSVVLLVCQLPDVPSLVSSVVSCQRRQAPPPGPGHPPVSVLSVCCRQQCGPSHVHNPCDPPGGRSVVVNCCVVPPPDDDDDPLNVVVVVVQVVVCVVPVVPPVDDPPDPHPPVVVVVNVCCCVPVNPVPPPPPPPPPD

Solvent-accessible surface area (backbone atoms only — not comparable to full-atom values): 30331 Å² total; per-residue (Å²): 126,84,80,78,65,52,72,66,46,48,50,24,41,53,51,33,27,72,74,66,72,51,58,69,70,60,36,48,54,42,20,62,78,36,74,50,34,36,68,55,18,49,47,39,51,40,56,60,75,56,76,44,60,56,40,44,75,61,36,46,50,40,29,51,52,55,52,54,70,33,28,61,82,89,48,98,46,87,56,39,24,39,48,68,22,42,50,51,50,30,58,74,40,72,40,52,82,90,38,66,60,33,51,46,53,38,46,53,19,56,31,73,37,94,42,32,38,36,49,67,29,44,42,52,32,29,29,75,68,70,30,52,44,65,65,49,41,26,51,49,49,53,50,46,54,67,42,29,37,77,28,62,67,61,43,49,53,33,54,58,45,46,54,60,39,57,16,53,90,94,49,80,39,20,49,41,72,58,49,52,53,50,46,51,44,54,28,60,35,86,49,30,61,52,51,40,54,50,98,87,41,61,47,52,62,50,51,52,48,38,57,75,71,62,61,66,66,61,41,41,62,67,54,54,56,49,46,54,55,48,45,57,50,40,69,79,31,80,81,43,78,87,62,54,94,81,50,96,63,55,67,67,57,53,51,48,53,51,44,43,47,53,68,71,54,36,67,70,58,73,65,76,72,76,73,81,122,126,84,82,78,66,51,75,66,46,50,52,24,40,52,53,32,27,71,75,66,71,53,57,68,71,61,35,47,55,41,19,62,76,39,75,50,34,35,68,57,16,49,47,40,53,43,52,59,71,60,76,41,61,58,40,44,76,60,36,47,51,41,29,50,52,53,52,55,71,33,27,60,82,88,47,97,45,85,56,41,24,40,50,68,22,43,52,52,50,29,58,75,39,72,42,52,82,89,40,66,60,34,50,46,51,38,47,54,21,58,30,73,38,93,43,32,38,37,48,66,30,45,43,51,32,29,29,76,68,69,29,54,41,68,66,48,39,26,52,49,49,53,49,47,56,68,42,30,37,76,29,63,68,62,44,49,53,34,55,58,44,47,54,59,40,58,16,55,89,95,49,81,40,19,49,41,73,57,48,51,53,50,47,50,45,55,27,60,35,87,49,30,59,51,50,39,53,49,98,88,40,58,47,52,62,50,50,53,48,38,56,76,72,63,61,66,65,61,41,41,65,65,52,55,56,50,47,54,55,49,44,57,50,39,70,78,32,80,82,44,78,87,62,54,93,81,50,95,60,54,66,68,56,53,51,49,52,52,44,43,46,53,70,72,56,36,67,67,58,75,66,75,72,74,72,83,119

Secondary structure (DSSP, 8-state):
------HHHHHHHHHHHHHH---HHHHHHHHHHTTT-HHHHHHHIIIIIS------HHHHHHHHHHHHHHSPTT-S-TTEE-HHHHHHHHHHTT--TTSHHHHHHHHHTT-SBTTBEEHHHHHHHHHHTT--SHHHHHHHHHHHHHHGGG-HHHHHHHHHHHHHHHSPTT-SSEEHHHHHHHHHHHHHSTT-S-----SS--HHHHHHHIIIIIS--EE-HHHHHHHHHHHHHHHH-TT-TT--TTS---HHHHHHHHHIIIIIITT----------/------HHHHHHHHHHHHHH---HHHHHHHHHHTTT-HHHHHHHIIIIIS------HHHHHHHHHHHHHHSPTT-S-TTEE-HHHHHHHHHHTT--TTSHHHHHHHHHTT-SBTTBEEHHHHHHHHHHTT--SHHHHHHHHHHHHHHGGG-HHHHHHHHHHHHHHHSPTT-SSEEHHHHHHHHHHHHHSTT-S-----SS--HHHHHHHIIIIIS--EE-HHHHHHHHHHHHHHHH-TT-TT--TTS---HHHHHHHHHIIIIIITT----------

Sequence (554 aa):
MPTVYSAQQKAAITQFINFTQLDRNTAIRALKSNGWDAQAAVNAHYGGGGGATGGSGAARTALNKIFDKYREPNTTEPDTIGAEGTMQYFADTDVNVEGLESLAVLEVVQAPTMGEMSREGFVNGWQERGCDSVQKQKDYIKTLKRELPSNKDLFLRVYKYTFAVAKAPGQKAVPLDMAIAYWELLFSSPLSPVQWSSSNTPWLSWWTEFLTSSWKKSVNKDMWNETLKFAQLTLTDEAMSFWNEESSWPSVIDEFVEWVKNEKRGGAKEEPMEEDYMPTVYSAQQKAAITQFINFTQLDRNTAIRALKSNGWDAQAAVNAHYGGGGGATGGSGAARTALNKIFDKYREPNTTEPDTIGAEGTMQYFADTDVNVEGLESLAVLEVVQAPTMGEMSREGFVNGWQERGCDSVQKQKDYIKTLKRELPSNKDLFLRVYKYTFAVAKAPGQKAVPLDMAIAYWELLFSSPLSPVQWSSSNTPWLSWWTEFLTSSWKKSVNKDMWNETLKFAQLTLTDEAMSFWNEESSWPSVIDEFVEWVKNEKRGGAKEEPMEEDY

Organism: Leptosphaeria maculans (strain JN3 / isolate v23.1.3 / race Av1-4-5-6-7-8) (NCBI:txid985895)